Protein AF-A0A330GM92-F1 (afdb_monomer)

Foldseek 3Di:
DDDPPPPDFDAFDDLVVPPLVVVLVVLVVLCVDPVNDDRPLVSLLVSLVVSCVVGGDALQSLLSNLLSLCVVPNLVSVLVSLVVVLVCLQPPVCPHPPNDPLVSLVSLQVSLVSLLVSLVVDDDALVCLVSLVSNLVSLVSVLVSCVVVVNNVSNCSVVSSVSSVVVNVCNVVVVVDDDDDDDDDDDDDDDDDDDDDDDDDDDDDDDDDDDDDDDDDPDDPVVVVVVVVVVVVVVVVVVVVVVVVVPDPDVVVVVLVVLVDPDDDDDDPVRVVVVVVPDDDDPCPVVVVVVVVVVVVPQDLLNVVVSVVVNLVVCCVVPVPVSVVVNVVSVVVLVVLADDPVLVCLLVQLVVLVVVVVVVVVVCVVDPPDDDDPVNVVVSNVVSVVSCVSHPDLVVLVVVQVPPDPPDDGDPVSVVVSVSVVSNHSSNVVVVVVVVVVD

Radius of gyration: 39.26 Å; Cα contacts (8 Å, |Δi|>4): 309; chains: 1; bounding box: 112×51×119 Å

Nearest PDB structures (foldseek):
  6hs5-assembly1_A  TM=8.092E-01  e=3.498E-05  Burkholderia cenocepacia H111
  8e12-assembly1_A  TM=2.393E-01  e=4.659E-01  synthetic construct
  5khu-assembly1_J  TM=3.889E-01  e=2.490E+00  Homo sapiens
  8c6j-assembly1_S  TM=2.310E-01  e=9.167E+00  Homo sapiens

pLDDT: mean 83.51, std 19.53, range [26.62, 98.31]

Mean predicted aligned error: 19.71 Å

Solvent-accessible surface area (backbone atoms only — not comparable to full-atom values): 25709 Å² total; per-residue (Å²): 138,82,83,75,76,78,78,80,84,48,81,8,59,86,53,81,86,39,68,55,47,54,53,40,49,58,52,56,47,27,82,76,37,93,83,55,55,85,64,59,43,70,59,45,35,53,32,33,53,52,43,36,70,76,54,20,52,23,54,63,54,47,42,53,32,21,52,25,30,28,72,76,53,39,58,64,22,36,41,56,31,44,53,54,50,40,53,42,59,72,74,34,57,92,72,41,24,61,80,56,66,68,61,46,29,53,48,41,27,53,42,27,55,53,50,46,56,51,62,75,72,55,90,82,53,78,86,46,44,66,47,33,53,52,39,30,52,48,41,48,54,43,43,52,51,30,45,79,68,76,41,35,80,62,24,42,43,66,61,35,30,51,52,38,46,52,52,38,56,50,52,65,58,58,75,72,65,75,85,82,91,80,85,81,90,82,88,79,92,76,77,91,77,76,96,72,92,75,90,81,83,85,83,85,86,82,90,81,89,82,85,90,81,92,75,88,80,82,75,68,70,61,57,61,52,52,50,53,50,50,51,52,50,50,52,51,51,50,50,50,48,50,48,52,62,75,62,56,76,52,68,65,58,51,50,52,50,56,75,71,47,77,79,85,75,79,77,49,76,68,54,48,55,54,57,68,72,59,69,83,77,67,84,60,52,61,60,52,49,52,52,50,51,60,52,57,74,66,55,56,92,41,41,71,60,55,50,52,49,51,52,41,53,50,40,34,73,77,32,62,79,76,24,47,64,57,43,50,50,52,51,52,54,51,62,70,47,24,53,57,76,75,56,70,40,19,50,58,53,15,50,52,47,51,51,52,50,50,54,54,54,57,53,36,75,75,36,90,89,56,82,83,53,73,67,58,53,50,53,52,52,48,53,21,53,53,27,33,67,72,30,70,53,70,68,60,54,50,54,58,61,68,67,56,63,92,88,61,83,75,61,64,68,61,50,52,52,46,55,50,53,51,49,11,48,42,42,34,50,46,50,54,56,50,58,64,72,75,111

Secondary structure (DSSP, 8-state):
--------PPBP---TTSHHHHHHHHHHHGGG-TT-PPP-HHHHHHHHHHHHHHT-B-HHHHHHHHHHHHHHHHHHHHHHHHHHHHHHHHH-TTTPSS-SHHHHHHHHHHHHHHHHHHHTTS---GGGHHHHHHHHHHHHHHHHHHHHTT-HHHH-HHHHHHHHHHHHHHHHHHTTS-PPP--------------------------------PPP----THHHHHHHHHHHHHHHHHHHHHHHHHTSPPHHHHHHHHHHSPPPPPPPHHHHHHHHHS-PPPTHHHHHHHHHHHHHTTS-TTHHHHHHHHHHHHHHHH-HHHHHHHHHHHHHHHHHTSPPGGGGSHHHHHHHHHHHHHHHHHHHHHSTT----HHHHHHHHHHHHHHHHHS--HHHHHHHHTTSPTTSPP-HHHHHHHHHHHHHHHHHHHHHHHHHHT-

Structure (mmCIF, N/CA/C/O backbone):
data_AF-A0A330GM92-F1
#
_entry.id   AF-A0A330GM92-F1
#
loop_
_atom_site.group_PDB
_atom_site.id
_atom_site.type_symbol
_atom_site.label_atom_id
_atom_site.label_alt_id
_atom_site.label_comp_id
_atom_site.label_asym_id
_atom_site.label_entity_id
_atom_site.label_seq_id
_atom_site.pdbx_PDB_ins_code
_atom_site.Cartn_x
_atom_site.Cartn_y
_atom_site.Cartn_z
_atom_site.occupancy
_atom_site.B_iso_or_equiv
_atom_site.auth_seq_id
_atom_site.auth_comp_id
_atom_site.auth_asym_id
_atom_site.auth_atom_id
_atom_site.pdbx_PDB_model_num
ATOM 1 N N . MET A 1 1 ? 4.350 -10.302 -60.132 1.00 31.56 1 MET A N 1
ATOM 2 C CA . MET A 1 1 ? 3.346 -10.656 -59.102 1.00 31.56 1 MET A CA 1
ATOM 3 C C . MET A 1 1 ? 3.974 -11.649 -58.132 1.00 31.56 1 MET A C 1
ATOM 5 O O . MET A 1 1 ? 3.854 -12.849 -58.330 1.00 31.56 1 MET A O 1
ATOM 9 N N . ASN A 1 2 ? 4.702 -11.160 -57.124 1.00 27.59 2 ASN A N 1
ATOM 10 C CA . ASN A 1 2 ? 5.195 -12.014 -56.043 1.00 27.59 2 ASN A CA 1
ATOM 11 C C . ASN A 1 2 ? 4.133 -12.033 -54.946 1.00 27.59 2 ASN A C 1
ATOM 13 O O . ASN A 1 2 ? 3.844 -11.004 -54.339 1.00 27.59 2 ASN A O 1
ATOM 17 N N . ASN A 1 3 ? 3.521 -13.198 -54.747 1.00 30.89 3 ASN A N 1
ATOM 18 C CA . ASN A 1 3 ? 2.545 -13.443 -53.695 1.00 30.89 3 ASN A CA 1
ATOM 19 C C . ASN A 1 3 ? 3.218 -13.273 -52.327 1.00 30.89 3 ASN A C 1
ATOM 21 O O . ASN A 1 3 ? 3.906 -14.172 -51.849 1.00 30.89 3 ASN A O 1
ATOM 25 N N . ILE A 1 4 ? 3.016 -12.114 -51.698 1.00 34.72 4 ILE A N 1
ATOM 26 C CA . ILE A 1 4 ? 3.263 -11.927 -50.269 1.00 34.72 4 ILE A CA 1
ATOM 27 C C . ILE A 1 4 ? 2.176 -12.731 -49.566 1.00 34.72 4 ILE A C 1
ATOM 29 O O . ILE A 1 4 ? 1.029 -12.297 -49.491 1.00 34.72 4 ILE A O 1
ATOM 33 N N . THR A 1 5 ? 2.501 -13.935 -49.103 1.00 34.78 5 THR A N 1
ATOM 34 C CA . THR A 1 5 ? 1.579 -14.721 -48.285 1.00 34.78 5 THR A CA 1
ATOM 35 C C . THR A 1 5 ? 1.279 -13.900 -47.027 1.00 34.78 5 THR A C 1
ATOM 37 O O . THR A 1 5 ? 2.208 -13.642 -46.256 1.00 34.78 5 THR A O 1
ATOM 40 N N . PRO A 1 6 ? 0.034 -13.443 -46.793 1.00 43.19 6 PRO A N 1
ATOM 41 C CA . PRO A 1 6 ? -0.277 -12.662 -45.605 1.00 43.19 6 PRO A CA 1
ATOM 42 C C . PRO A 1 6 ? -0.039 -13.548 -44.381 1.00 43.19 6 PRO A C 1
ATOM 44 O O . PRO A 1 6 ? -0.767 -14.516 -44.142 1.00 43.19 6 PRO A O 1
ATOM 47 N N . ARG A 1 7 ? 1.021 -13.255 -43.619 1.00 54.94 7 ARG A N 1
ATOM 48 C CA . ARG A 1 7 ? 1.300 -13.924 -42.346 1.00 54.94 7 ARG A CA 1
ATOM 49 C C . ARG A 1 7 ? 0.143 -13.591 -41.406 1.00 54.94 7 ARG A C 1
ATOM 51 O O . ARG A 1 7 ? 0.012 -12.457 -40.956 1.00 54.94 7 ARG A O 1
ATOM 58 N N . LYS A 1 8 ? -0.737 -14.565 -41.160 1.00 60.03 8 LYS A N 1
ATOM 59 C CA . LYS A 1 8 ? -1.889 -14.397 -40.269 1.00 60.03 8 LYS A CA 1
ATOM 60 C C . LYS A 1 8 ? -1.389 -14.108 -38.855 1.00 60.03 8 LYS A C 1
ATOM 62 O O . LYS A 1 8 ? -0.741 -14.950 -38.238 1.00 60.03 8 LYS A O 1
ATOM 67 N N . ILE A 1 9 ? -1.697 -12.915 -38.358 1.00 66.50 9 ILE A N 1
ATOM 68 C CA . ILE A 1 9 ? -1.401 -12.504 -36.988 1.00 66.50 9 ILE A CA 1
ATOM 69 C C . ILE A 1 9 ? -2.445 -13.150 -36.071 1.00 66.50 9 ILE A C 1
ATOM 71 O O . ILE A 1 9 ? -3.637 -12.884 -36.209 1.00 66.50 9 ILE A O 1
ATOM 75 N N . LYS A 1 10 ? -2.004 -14.014 -35.151 1.00 84.00 10 LYS A N 1
ATOM 76 C CA . LYS A 1 10 ? -2.841 -14.568 -34.073 1.00 84.00 10 LYS A CA 1
ATOM 77 C C . LYS A 1 10 ? -2.620 -13.756 -32.795 1.00 84.00 10 LYS A C 1
ATOM 79 O O . LYS A 1 10 ? -1.476 -13.411 -32.495 1.00 84.00 10 LYS A O 1
ATOM 84 N N . THR A 1 11 ? -3.675 -13.470 -32.037 1.00 88.31 11 THR A N 1
ATOM 85 C CA . THR A 1 11 ? -3.546 -12.875 -30.695 1.00 88.31 11 THR A CA 1
ATOM 86 C C . THR A 1 11 ? -2.864 -13.874 -29.764 1.00 88.31 11 THR A C 1
ATOM 88 O O . THR A 1 11 ? -3.244 -15.044 -29.729 1.00 88.31 11 THR A O 1
ATOM 91 N N . GLY A 1 12 ? -1.822 -13.426 -29.067 1.00 87.81 12 GLY A N 1
ATOM 92 C CA . GLY A 1 12 ? -0.999 -14.257 -28.191 1.00 87.81 12 GLY A CA 1
ATOM 93 C C . GLY A 1 12 ? -1.458 -14.271 -26.737 1.00 87.81 12 GLY A C 1
ATOM 94 O O . GLY A 1 12 ? -2.156 -13.364 -26.281 1.00 87.81 12 GLY A O 1
ATOM 95 N N . GLY A 1 13 ? -1.044 -15.317 -26.018 1.00 88.56 13 GLY A N 1
ATOM 96 C CA . GLY A 1 13 ? -1.266 -15.484 -24.582 1.00 88.56 13 GLY A CA 1
ATOM 97 C C . GLY A 1 13 ? -0.102 -14.956 -23.741 1.00 88.56 13 GLY A C 1
ATOM 98 O O . GLY A 1 13 ? 0.592 -14.024 -24.136 1.00 88.56 13 GLY A O 1
ATOM 99 N N . ASP A 1 14 ? 0.124 -15.562 -22.579 1.00 93.75 14 ASP A N 1
ATOM 100 C CA . ASP A 1 14 ? 1.209 -15.188 -21.668 1.00 93.75 14 ASP A CA 1
ATOM 101 C C . ASP A 1 14 ? 2.585 -15.661 -22.186 1.00 93.75 14 ASP A C 1
ATOM 103 O O . ASP A 1 14 ? 2.826 -16.868 -22.241 1.00 93.75 14 ASP A O 1
ATOM 107 N N . PRO A 1 15 ? 3.520 -14.753 -22.529 1.00 92.12 15 PRO A N 1
ATOM 108 C CA . PRO A 1 15 ? 4.817 -15.126 -23.088 1.00 92.12 15 PRO A CA 1
ATOM 109 C C . PRO A 1 15 ? 5.856 -15.503 -22.017 1.00 92.12 15 PRO A C 1
ATOM 111 O O . PRO A 1 15 ? 6.962 -15.914 -22.363 1.00 92.12 15 PRO A O 1
ATOM 114 N N . ARG A 1 16 ? 5.557 -15.339 -20.717 1.00 93.56 16 ARG A N 1
ATOM 115 C CA . ARG A 1 16 ? 6.567 -15.359 -19.638 1.00 93.56 16 ARG A CA 1
ATOM 116 C C . ARG A 1 16 ? 7.268 -16.700 -19.441 1.00 93.56 16 ARG A C 1
ATOM 118 O O . ARG A 1 16 ? 8.349 -16.726 -18.857 1.00 93.56 16 ARG A O 1
ATOM 125 N N . THR A 1 17 ? 6.677 -17.793 -19.910 1.00 92.44 17 THR A N 1
ATOM 126 C CA . THR A 1 17 ? 7.269 -19.136 -19.841 1.00 92.44 17 THR A CA 1
ATOM 127 C C . THR A 1 17 ? 8.242 -19.417 -20.986 1.00 92.44 17 THR A C 1
ATOM 129 O O . THR A 1 17 ? 8.938 -20.429 -20.950 1.00 92.44 17 THR A O 1
ATOM 132 N N . LEU A 1 18 ? 8.301 -18.554 -22.008 1.00 92.50 18 LEU A N 1
ATOM 133 C CA . LEU A 1 18 ? 9.133 -18.769 -23.186 1.00 92.50 18 LEU A CA 1
ATOM 134 C C . LEU A 1 18 ? 10.565 -18.256 -22.963 1.00 92.50 18 LEU A C 1
ATOM 136 O O . LEU A 1 18 ? 10.757 -17.135 -22.482 1.00 92.50 18 LEU A O 1
ATOM 140 N N . PRO A 1 19 ? 11.594 -19.020 -23.374 1.00 92.62 19 PRO A N 1
ATOM 141 C CA . PRO A 1 19 ? 12.991 -18.617 -23.203 1.00 92.62 19 PRO A CA 1
ATOM 142 C C . PRO A 1 19 ? 13.325 -17.345 -23.994 1.00 92.62 19 PRO A C 1
ATOM 144 O O . PRO A 1 19 ? 14.078 -16.497 -23.514 1.00 92.62 19 PRO A O 1
ATOM 147 N N . ASP A 1 20 ? 12.709 -17.161 -25.166 1.00 90.19 20 ASP A N 1
ATOM 148 C CA . ASP A 1 20 ? 12.873 -15.946 -25.968 1.00 90.19 20 ASP A CA 1
ATOM 149 C C . ASP A 1 20 ? 12.347 -14.694 -25.249 1.00 90.19 20 ASP A C 1
ATOM 151 O O . ASP A 1 20 ? 12.894 -13.610 -25.445 1.00 90.19 20 ASP A O 1
ATOM 155 N N . TYR A 1 21 ? 11.351 -14.828 -24.364 1.00 94.56 21 TYR A N 1
ATOM 156 C CA . TYR A 1 21 ? 10.848 -13.715 -23.558 1.00 94.56 21 TYR A CA 1
ATOM 157 C C . TYR A 1 21 ? 11.836 -13.329 -22.454 1.00 94.56 21 TYR A C 1
ATOM 159 O O . TYR A 1 21 ? 12.075 -12.144 -22.212 1.00 94.56 21 TYR A O 1
ATOM 167 N N . ALA A 1 22 ? 12.468 -14.316 -21.811 1.00 93.75 22 ALA A N 1
ATOM 168 C CA . ALA A 1 22 ? 13.531 -14.060 -20.843 1.00 93.75 22 ALA A CA 1
ATOM 169 C C . ALA A 1 22 ? 14.737 -13.370 -21.503 1.00 93.75 22 ALA A C 1
ATOM 171 O O . ALA A 1 22 ? 15.235 -12.381 -20.965 1.00 93.75 22 ALA A O 1
ATOM 172 N N . ALA A 1 23 ? 15.144 -13.836 -22.688 1.00 95.12 23 ALA A N 1
ATOM 173 C CA . ALA A 1 23 ? 16.225 -13.240 -23.469 1.00 95.12 23 ALA A CA 1
ATOM 174 C C . ALA A 1 23 ? 15.898 -11.815 -23.948 1.00 95.12 23 ALA A C 1
ATOM 176 O O . ALA A 1 23 ? 16.755 -10.935 -23.900 1.00 95.12 23 ALA A O 1
ATOM 177 N N . LEU A 1 24 ? 14.653 -11.569 -24.374 1.00 95.44 24 LEU A N 1
ATOM 178 C CA . LEU A 1 24 ? 14.165 -10.232 -24.719 1.00 95.44 24 LEU A CA 1
ATOM 179 C C . LEU A 1 24 ? 14.249 -9.284 -23.513 1.00 95.44 24 LEU A C 1
ATOM 181 O O . LEU A 1 24 ? 14.760 -8.173 -23.629 1.00 95.44 24 LEU A O 1
ATOM 185 N N . ARG A 1 25 ? 13.779 -9.723 -22.339 1.00 95.56 25 ARG A N 1
ATOM 186 C CA . ARG A 1 25 ? 13.815 -8.916 -21.112 1.00 95.56 25 ARG A CA 1
ATOM 187 C C . ARG A 1 25 ? 15.243 -8.595 -20.673 1.00 95.56 25 ARG A C 1
ATOM 189 O O . ARG A 1 25 ? 15.486 -7.477 -20.227 1.00 95.56 25 ARG A O 1
ATOM 196 N N . ASP A 1 26 ? 16.158 -9.554 -20.780 1.00 94.19 26 ASP A N 1
ATOM 197 C CA . ASP A 1 26 ? 17.567 -9.353 -20.434 1.00 94.19 26 ASP A CA 1
ATOM 198 C C . ASP A 1 26 ? 18.197 -8.249 -21.296 1.00 94.19 26 ASP A C 1
ATOM 200 O O . ASP A 1 26 ? 18.748 -7.285 -20.763 1.00 94.19 26 ASP A O 1
ATOM 204 N N . GLU A 1 27 ? 17.979 -8.300 -22.613 1.00 95.88 27 GLU A N 1
ATOM 205 C CA . GLU A 1 27 ? 18.449 -7.267 -23.539 1.00 95.88 27 GLU A CA 1
ATOM 206 C C . GLU A 1 27 ? 17.848 -5.888 -23.228 1.00 95.88 27 GLU A C 1
ATOM 208 O O . GLU A 1 27 ? 18.556 -4.884 -23.196 1.00 95.88 27 GLU A O 1
ATOM 213 N N . LEU A 1 28 ? 16.545 -5.823 -22.944 1.00 93.75 28 LEU A N 1
ATOM 214 C CA . LEU A 1 28 ? 15.855 -4.566 -22.646 1.00 93.75 28 LEU A CA 1
ATOM 215 C C . LEU A 1 28 ? 16.217 -3.986 -21.271 1.00 93.75 28 LEU A C 1
ATOM 217 O O . LEU A 1 28 ? 16.126 -2.771 -21.079 1.00 93.75 28 LEU A O 1
ATOM 221 N N . SER A 1 29 ? 16.671 -4.814 -20.323 1.00 91.88 29 SER A N 1
ATOM 222 C CA . SER A 1 29 ? 17.100 -4.363 -18.990 1.00 91.88 29 SER A CA 1
ATOM 223 C C . SER A 1 29 ? 18.276 -3.377 -19.045 1.00 91.88 29 SER A C 1
ATOM 225 O O . SER A 1 29 ? 18.435 -2.535 -18.152 1.00 91.88 29 SER A O 1
ATOM 227 N N . LYS A 1 30 ? 19.038 -3.406 -20.147 1.00 92.19 30 LYS A N 1
ATOM 228 C CA . LYS A 1 30 ? 20.116 -2.465 -20.470 1.00 92.19 30 LYS A CA 1
ATOM 229 C C . LYS A 1 30 ? 19.645 -1.008 -20.518 1.00 92.19 30 LYS A C 1
ATOM 231 O O . LYS A 1 30 ? 20.381 -0.130 -20.078 1.00 92.19 30 LYS A O 1
ATOM 236 N N . LEU A 1 31 ? 18.394 -0.747 -20.923 1.00 86.62 31 LEU A N 1
ATOM 237 C CA . LEU A 1 31 ? 17.800 0.604 -20.945 1.00 86.62 31 LEU A CA 1
ATOM 238 C C . LEU A 1 31 ? 17.723 1.254 -19.558 1.00 86.62 31 LEU A C 1
ATOM 240 O O . LEU A 1 31 ? 17.717 2.476 -19.444 1.00 86.62 31 LEU A O 1
ATOM 244 N N . THR A 1 32 ? 17.624 0.440 -18.509 1.00 83.06 32 THR A N 1
ATOM 245 C CA . THR A 1 32 ? 17.528 0.882 -17.109 1.00 83.06 32 THR A CA 1
ATOM 246 C C . THR A 1 32 ? 18.823 0.660 -16.333 1.00 83.06 32 THR A C 1
ATOM 248 O O . THR A 1 32 ? 18.890 0.940 -15.137 1.00 83.06 32 THR A O 1
ATOM 251 N N . HIS A 1 33 ? 19.859 0.144 -16.993 1.00 79.88 33 HIS A N 1
ATOM 252 C CA . HIS A 1 33 ? 21.118 -0.179 -16.349 1.00 79.88 33 HIS A CA 1
ATOM 253 C C . HIS A 1 33 ? 21.927 1.105 -16.081 1.00 79.88 33 HIS A C 1
ATOM 255 O O . HIS A 1 33 ? 22.101 1.911 -16.997 1.00 79.88 33 HIS A O 1
ATOM 261 N N . PRO A 1 34 ? 22.489 1.300 -14.870 1.00 76.88 34 PRO A N 1
ATOM 262 C CA . PRO A 1 34 ? 23.279 2.491 -14.534 1.00 76.88 34 PRO A CA 1
ATOM 263 C C . PRO A 1 34 ? 24.446 2.763 -15.491 1.00 76.88 34 PRO A C 1
ATOM 265 O O . PRO A 1 34 ? 24.698 3.911 -15.838 1.00 76.88 34 PRO A O 1
ATOM 268 N N . ALA A 1 35 ? 25.104 1.702 -15.972 1.00 73.38 35 ALA A N 1
ATOM 269 C CA . ALA A 1 35 ? 26.196 1.792 -16.947 1.00 73.38 35 ALA A CA 1
ATOM 270 C C . ALA A 1 35 ? 25.748 2.024 -18.408 1.00 73.38 35 ALA A C 1
ATOM 272 O O . ALA A 1 35 ? 26.603 2.115 -19.279 1.00 73.38 35 ALA A O 1
ATOM 273 N N . ARG A 1 36 ? 24.433 2.084 -18.679 1.00 76.00 36 ARG A N 1
ATOM 274 C CA . ARG A 1 36 ? 23.818 2.324 -20.001 1.00 76.00 36 ARG A CA 1
ATOM 275 C C . ARG A 1 36 ? 24.494 1.585 -21.174 1.00 76.00 36 ARG A C 1
ATOM 277 O O . ARG A 1 36 ? 24.889 2.234 -22.139 1.00 76.00 36 ARG A O 1
ATOM 284 N N . PRO A 1 37 ? 24.649 0.250 -21.106 1.00 87.00 37 PRO A N 1
ATOM 285 C CA . PRO A 1 37 ? 25.148 -0.501 -22.245 1.00 87.00 37 PRO A CA 1
ATOM 286 C C . PRO A 1 37 ? 24.172 -0.372 -23.418 1.00 87.00 37 PRO A C 1
ATOM 288 O O . PRO A 1 37 ? 22.952 -0.343 -23.220 1.00 87.00 37 PRO A O 1
ATOM 291 N N . ASP A 1 38 ? 24.716 -0.313 -24.631 1.00 89.06 38 ASP A N 1
ATOM 292 C CA . ASP A 1 38 ? 23.903 -0.189 -25.834 1.00 89.06 38 ASP A CA 1
ATOM 293 C C . ASP A 1 38 ? 22.993 -1.408 -26.005 1.00 89.06 38 ASP A C 1
ATOM 295 O O . ASP A 1 38 ? 23.397 -2.567 -25.854 1.00 89.06 38 ASP A O 1
ATOM 299 N N . VAL A 1 39 ? 21.736 -1.124 -26.328 1.00 94.88 39 VAL A N 1
ATOM 300 C CA . VAL A 1 39 ? 20.743 -2.142 -26.659 1.00 94.88 39 VAL A CA 1
ATOM 301 C C . VAL A 1 39 ? 20.959 -2.586 -28.098 1.00 94.88 39 VAL A C 1
ATOM 303 O O . VAL A 1 39 ? 20.951 -1.774 -29.024 1.00 94.88 39 VAL A O 1
ATOM 306 N N . ASN A 1 40 ? 21.077 -3.892 -28.304 1.00 97.50 40 ASN A N 1
ATOM 307 C CA . ASN A 1 40 ? 21.074 -4.493 -29.623 1.00 97.50 40 ASN A CA 1
ATOM 308 C C . ASN A 1 40 ? 19.634 -4.571 -30.152 1.00 97.50 40 ASN A C 1
ATOM 310 O O . ASN A 1 40 ? 18.920 -5.555 -29.959 1.00 97.50 40 ASN A O 1
ATOM 314 N N . TRP A 1 41 ? 19.206 -3.521 -30.849 1.00 96.38 41 TRP A N 1
ATOM 315 C CA . TRP A 1 41 ? 17.846 -3.421 -31.381 1.00 96.38 41 TRP A CA 1
ATOM 316 C C . TRP A 1 41 ? 17.511 -4.478 -32.441 1.00 96.38 41 TRP A C 1
ATOM 318 O O . TRP A 1 41 ? 16.371 -4.934 -32.484 1.00 96.38 41 TRP A O 1
ATOM 328 N N . GLN A 1 42 ? 18.486 -4.929 -33.242 1.00 97.62 42 GLN A N 1
ATOM 329 C CA . GLN A 1 42 ? 18.287 -6.037 -34.193 1.00 97.62 42 GLN A CA 1
ATOM 330 C C . GLN A 1 42 ? 17.991 -7.351 -33.460 1.00 97.62 42 GLN A C 1
ATOM 332 O O . GLN A 1 42 ? 17.151 -8.148 -33.879 1.00 97.62 42 GLN A O 1
ATOM 337 N N . TYR A 1 43 ? 18.659 -7.573 -32.327 1.00 97.00 43 TYR A N 1
ATOM 338 C CA . TYR A 1 43 ? 18.398 -8.723 -31.472 1.00 97.00 43 TYR A CA 1
ATOM 339 C C . TYR A 1 43 ? 17.016 -8.645 -30.813 1.00 97.00 43 TYR A C 1
ATOM 341 O O . TYR A 1 43 ? 16.285 -9.636 -30.827 1.00 97.00 43 TYR A O 1
ATOM 349 N N . VAL A 1 44 ? 16.624 -7.467 -30.308 1.00 97.62 44 VAL A N 1
ATOM 350 C CA . VAL A 1 44 ? 15.274 -7.216 -29.769 1.00 97.62 44 VAL A CA 1
ATOM 351 C C . VAL A 1 44 ? 14.205 -7.531 -30.818 1.00 97.62 44 VAL A C 1
ATOM 353 O O . VAL A 1 44 ? 13.288 -8.300 -30.538 1.00 97.62 44 VAL A O 1
ATOM 356 N N . GLU A 1 45 ? 14.344 -7.007 -32.039 1.00 97.31 45 GLU A N 1
ATOM 357 C CA . GLU A 1 45 ? 13.418 -7.280 -33.142 1.00 97.31 45 GLU A CA 1
ATOM 358 C C . GLU A 1 45 ? 13.302 -8.783 -33.426 1.00 97.31 45 GLU A C 1
ATOM 360 O O . GLU A 1 45 ? 12.194 -9.327 -33.458 1.00 97.31 45 GLU A O 1
ATOM 365 N N . LYS A 1 46 ? 14.440 -9.473 -33.578 1.00 97.06 46 LYS A N 1
ATOM 366 C CA . LYS A 1 46 ? 14.477 -10.915 -33.845 1.00 97.06 46 LYS A CA 1
ATOM 367 C C . LYS A 1 46 ? 13.752 -11.716 -32.760 1.00 97.06 46 LYS A C 1
ATOM 369 O O . LYS A 1 46 ? 13.019 -12.651 -33.079 1.00 97.06 46 LYS A O 1
ATOM 374 N N . ARG A 1 47 ? 13.931 -11.356 -31.484 1.00 97.25 47 ARG A N 1
ATOM 375 C CA . ARG A 1 47 ? 13.251 -12.020 -30.360 1.00 97.25 47 ARG A CA 1
ATOM 376 C C . ARG A 1 47 ? 11.755 -11.740 -30.345 1.00 97.25 47 ARG A C 1
ATOM 378 O O . ARG A 1 47 ? 10.986 -12.678 -30.154 1.00 97.25 47 ARG A O 1
ATOM 385 N N . CYS A 1 48 ? 11.332 -10.507 -30.615 1.00 96.94 48 CYS A N 1
ATOM 386 C CA . CYS A 1 48 ? 9.912 -10.182 -30.728 1.00 96.94 48 CYS A CA 1
ATOM 387 C C . CYS A 1 48 ? 9.226 -10.976 -31.849 1.00 96.94 48 CYS A C 1
ATOM 389 O O . CYS A 1 48 ? 8.154 -11.536 -31.634 1.00 96.94 48 CYS A O 1
ATOM 391 N N . LEU A 1 49 ? 9.860 -11.086 -33.021 1.00 94.94 49 LEU A N 1
ATOM 392 C CA . LEU A 1 49 ? 9.327 -11.874 -34.136 1.00 94.94 49 LEU A CA 1
ATOM 393 C C . LEU A 1 49 ? 9.249 -13.372 -33.799 1.00 94.94 49 LEU A C 1
ATOM 395 O O . LEU A 1 49 ? 8.232 -14.001 -34.078 1.00 94.94 49 LEU A O 1
ATOM 399 N N . SER A 1 50 ? 10.270 -13.924 -33.133 1.00 95.00 50 SER A N 1
ATOM 400 C CA . SER A 1 50 ? 10.250 -15.312 -32.644 1.00 95.00 50 SER A CA 1
ATOM 401 C C . SER A 1 50 ? 9.087 -15.562 -31.670 1.00 95.00 50 SER A C 1
ATOM 403 O O . SER A 1 50 ? 8.369 -16.558 -31.772 1.00 95.00 50 SER A O 1
ATOM 405 N N . LEU A 1 51 ? 8.833 -14.615 -30.760 1.00 93.81 51 LEU A N 1
ATOM 406 C CA . LEU A 1 51 ? 7.710 -14.679 -29.822 1.00 93.81 51 LEU A CA 1
ATOM 407 C C . LEU A 1 51 ? 6.352 -14.579 -30.523 1.00 93.81 51 LEU A C 1
ATOM 409 O O . LEU A 1 51 ? 5.427 -15.297 -30.146 1.00 93.81 51 LEU A O 1
ATOM 413 N N . PHE A 1 52 ? 6.223 -13.754 -31.564 1.00 93.75 52 PHE A N 1
ATOM 414 C CA . PHE A 1 52 ? 4.996 -13.690 -32.361 1.00 93.75 52 PHE A CA 1
ATOM 415 C C . PHE A 1 52 ? 4.680 -15.022 -33.046 1.00 93.75 52 PHE A C 1
ATOM 417 O O . PHE A 1 52 ? 3.514 -15.411 -33.120 1.00 93.75 52 PHE A O 1
ATOM 424 N N . GLU A 1 53 ? 5.701 -15.742 -33.513 1.00 91.31 53 GLU A N 1
ATOM 425 C CA . GLU A 1 53 ? 5.534 -17.056 -34.139 1.00 91.31 53 GLU A CA 1
ATOM 426 C C . GLU A 1 53 ? 5.102 -18.119 -33.115 1.00 91.31 53 GLU A C 1
ATOM 428 O O . GLU A 1 53 ? 4.131 -18.850 -33.340 1.00 91.31 53 GLU A O 1
ATOM 433 N N . GLN A 1 54 ? 5.770 -18.166 -31.960 1.00 90.56 54 GLN A N 1
ATOM 434 C CA . GLN A 1 54 ? 5.524 -19.172 -30.923 1.00 90.56 54 GLN A CA 1
ATOM 435 C C . GLN A 1 54 ? 4.221 -18.897 -30.154 1.00 90.56 54 GLN A C 1
ATOM 437 O O . GLN A 1 54 ? 3.296 -19.715 -30.160 1.00 90.56 54 GLN A O 1
ATOM 442 N N . ASN A 1 55 ? 4.108 -17.716 -29.545 1.00 91.25 55 ASN A N 1
ATOM 443 C CA . ASN A 1 55 ? 3.012 -17.344 -28.649 1.00 91.25 55 ASN A CA 1
ATOM 444 C C . ASN A 1 55 ? 1.824 -16.710 -29.382 1.00 91.25 55 ASN A C 1
ATOM 446 O O . ASN A 1 55 ? 0.674 -16.915 -29.007 1.00 91.25 55 ASN A O 1
ATOM 450 N N . GLY A 1 56 ? 2.091 -15.957 -30.448 1.00 89.69 56 GLY A N 1
ATOM 451 C CA . GLY A 1 56 ? 1.160 -14.964 -30.981 1.00 89.69 56 GLY A CA 1
ATOM 452 C C . GLY A 1 56 ? 1.482 -13.562 -30.471 1.00 89.69 56 GLY A C 1
ATOM 453 O O . GLY A 1 56 ? 2.356 -13.370 -29.625 1.00 89.69 56 GLY A O 1
ATOM 454 N N . VAL A 1 57 ? 0.781 -12.566 -31.003 1.00 93.62 57 VAL A N 1
ATOM 455 C CA . VAL A 1 57 ? 1.049 -11.159 -30.702 1.00 93.62 57 VAL A CA 1
ATOM 456 C C . VAL A 1 57 ? 0.280 -10.733 -29.459 1.00 93.62 57 VAL A C 1
ATOM 458 O O . VAL A 1 57 ? -0.951 -10.734 -29.438 1.00 93.62 57 VAL A O 1
ATOM 461 N N . GLU A 1 58 ? 1.025 -10.357 -28.428 1.00 95.38 58 GLU A N 1
ATOM 462 C CA . GLU A 1 58 ? 0.519 -9.753 -27.197 1.00 95.38 58 GLU A CA 1
ATOM 463 C C . GLU A 1 58 ? 1.122 -8.353 -26.999 1.00 95.38 58 GLU A C 1
ATOM 465 O O . GLU A 1 58 ? 2.103 -7.986 -27.657 1.00 95.38 58 GLU A O 1
ATOM 470 N N . LEU A 1 59 ? 0.501 -7.543 -26.139 1.00 97.19 59 LEU A N 1
ATOM 471 C CA . LEU A 1 59 ? 0.728 -6.099 -26.085 1.00 97.19 59 LEU A CA 1
ATOM 472 C C . LEU A 1 59 ? 2.156 -5.702 -25.679 1.00 97.19 59 LEU A C 1
ATOM 474 O O . LEU A 1 59 ? 2.689 -4.721 -26.194 1.00 97.19 59 LEU A O 1
ATOM 478 N N . HIS A 1 60 ? 2.786 -6.434 -24.764 1.00 96.25 60 HIS A N 1
ATOM 479 C CA . HIS A 1 60 ? 4.115 -6.120 -24.251 1.00 96.25 60 HIS A CA 1
ATOM 480 C C . HIS A 1 60 ? 5.200 -6.351 -25.311 1.00 96.25 60 HIS A C 1
ATOM 482 O O . HIS A 1 60 ? 5.963 -5.438 -25.624 1.00 96.25 60 HIS A O 1
ATOM 488 N N . THR A 1 61 ? 5.249 -7.537 -25.919 1.00 97.19 61 THR A N 1
ATOM 489 C CA . THR A 1 61 ? 6.184 -7.855 -27.011 1.00 97.19 61 THR A CA 1
ATOM 490 C C . THR A 1 61 ? 5.921 -6.959 -28.216 1.00 97.19 61 THR A C 1
ATOM 492 O O . THR A 1 61 ? 6.871 -6.491 -28.840 1.00 97.19 61 THR A O 1
ATOM 495 N N . LEU A 1 62 ? 4.657 -6.637 -28.515 1.00 97.88 62 LEU A N 1
ATOM 496 C CA . LEU A 1 62 ? 4.325 -5.697 -29.585 1.00 97.88 62 LEU A CA 1
ATOM 497 C C . LEU A 1 62 ? 4.804 -4.270 -29.313 1.00 97.88 62 LEU A C 1
ATOM 499 O O . LEU A 1 62 ? 5.299 -3.605 -30.224 1.00 97.88 62 LEU A O 1
ATOM 503 N N . SER A 1 63 ? 4.701 -3.803 -28.073 1.00 98.19 63 SER A N 1
ATOM 504 C CA . SER A 1 63 ? 5.246 -2.509 -27.666 1.00 98.19 63 SER A CA 1
ATOM 505 C C . SER A 1 63 ? 6.759 -2.446 -27.911 1.00 98.19 63 SER A C 1
ATOM 507 O O . SER A 1 63 ? 7.251 -1.543 -28.594 1.00 98.19 63 SER A O 1
ATOM 509 N N . TRP A 1 64 ? 7.502 -3.466 -27.474 1.00 98.00 64 TRP A N 1
ATOM 510 C CA . TRP A 1 64 ? 8.948 -3.530 -27.699 1.00 98.00 64 TRP A CA 1
ATOM 511 C C . TRP A 1 64 ? 9.333 -3.721 -29.164 1.00 98.00 64 TRP A C 1
ATOM 513 O O . TRP A 1 64 ? 10.299 -3.109 -29.616 1.00 98.00 64 TRP A O 1
ATOM 523 N N . TYR A 1 65 ? 8.563 -4.503 -29.920 1.00 98.19 65 TYR A N 1
ATOM 524 C CA . TYR A 1 65 ? 8.715 -4.623 -31.369 1.00 98.19 65 TYR A CA 1
ATOM 525 C C . TYR A 1 65 ? 8.548 -3.268 -32.061 1.00 98.19 65 TYR A C 1
ATOM 527 O O . TYR A 1 65 ? 9.406 -2.872 -32.843 1.00 98.19 65 TYR A O 1
ATOM 535 N N . THR A 1 66 ? 7.490 -2.526 -31.722 1.00 98.31 66 THR A N 1
ATOM 536 C CA . THR A 1 66 ? 7.214 -1.195 -32.283 1.00 98.31 66 THR A CA 1
ATOM 537 C C . THR A 1 66 ? 8.377 -0.244 -32.018 1.00 98.31 66 THR A C 1
ATOM 539 O O . THR A 1 66 ? 8.847 0.444 -32.926 1.00 98.31 66 THR A O 1
ATOM 542 N N . LEU A 1 67 ? 8.906 -0.241 -30.790 1.00 98.00 67 LEU A N 1
ATOM 543 C CA . LEU A 1 67 ? 10.070 0.572 -30.452 1.00 98.00 67 LEU A CA 1
ATOM 544 C C . LEU A 1 67 ? 11.321 0.129 -31.223 1.00 98.00 67 LEU A C 1
ATOM 546 O O . LEU A 1 67 ? 12.011 0.980 -31.775 1.00 98.00 67 LEU A O 1
ATOM 550 N N . ALA A 1 68 ? 11.603 -1.173 -31.304 1.00 97.88 68 ALA A N 1
ATOM 551 C CA . ALA A 1 68 ? 12.767 -1.695 -32.021 1.00 97.88 68 ALA A CA 1
ATOM 552 C C . ALA A 1 68 ? 12.714 -1.359 -33.519 1.00 97.88 68 ALA A C 1
ATOM 554 O O . ALA A 1 68 ? 13.691 -0.852 -34.069 1.00 97.88 68 ALA A O 1
ATOM 555 N N . ARG A 1 69 ? 11.553 -1.531 -34.164 1.00 98.00 69 ARG A N 1
ATOM 556 C CA . ARG A 1 69 ? 11.336 -1.125 -35.560 1.00 98.00 69 ARG A CA 1
ATOM 557 C C . ARG A 1 69 ? 11.517 0.375 -35.750 1.00 98.00 69 ARG A C 1
ATOM 559 O O . ARG A 1 69 ? 12.170 0.785 -36.702 1.00 98.00 69 ARG A O 1
ATOM 566 N N . THR A 1 70 ? 11.034 1.194 -34.817 1.00 97.50 70 THR A N 1
ATOM 567 C CA . THR A 1 70 ? 11.254 2.650 -34.858 1.00 97.50 70 THR A CA 1
ATOM 568 C C . THR A 1 70 ? 12.742 3.012 -34.725 1.00 97.50 70 THR A C 1
ATOM 570 O O . THR A 1 70 ? 13.214 3.973 -35.332 1.00 97.50 70 THR A O 1
ATOM 573 N N . GLN A 1 71 ? 13.517 2.253 -33.944 1.00 95.12 71 GLN A N 1
ATOM 574 C CA . GLN A 1 71 ? 14.961 2.472 -33.800 1.00 95.12 71 GLN A CA 1
ATOM 575 C C . GLN A 1 71 ? 15.717 2.125 -35.087 1.00 95.12 71 GLN A C 1
ATOM 577 O O . GLN A 1 71 ? 16.570 2.909 -35.503 1.00 95.12 71 GLN A O 1
ATOM 582 N N . LEU A 1 72 ? 15.374 0.994 -35.715 1.00 96.19 72 LEU A N 1
ATOM 583 C CA . LEU A 1 72 ? 16.074 0.432 -36.876 1.00 96.19 72 LEU A CA 1
ATOM 584 C C . LEU A 1 72 ? 15.647 1.043 -38.216 1.00 96.19 72 LEU A C 1
ATOM 586 O O . LEU A 1 72 ? 16.487 1.244 -39.085 1.00 96.19 72 LEU A O 1
ATOM 590 N N . ALA A 1 73 ? 14.354 1.319 -38.384 1.00 95.81 73 ALA A N 1
ATOM 591 C CA . ALA A 1 73 ? 13.750 1.715 -39.655 1.00 95.81 73 ALA A CA 1
ATOM 592 C C . ALA A 1 73 ? 13.047 3.081 -39.601 1.00 95.81 73 ALA A C 1
ATOM 594 O O . ALA A 1 73 ? 12.387 3.459 -40.563 1.00 95.81 73 ALA A O 1
ATOM 595 N N . GLY A 1 74 ? 13.152 3.827 -38.496 1.00 95.50 74 GLY A N 1
ATOM 596 C CA . GLY A 1 74 ? 12.564 5.163 -38.372 1.00 95.50 74 GLY A CA 1
ATOM 597 C C . GLY A 1 74 ? 11.034 5.165 -38.468 1.00 95.50 74 GLY A C 1
ATOM 598 O O . GLY A 1 74 ? 10.362 4.322 -37.870 1.00 95.50 74 GLY A O 1
ATOM 599 N N . LEU A 1 75 ? 10.472 6.130 -39.203 1.00 96.12 75 LEU A N 1
ATOM 600 C CA . LEU A 1 75 ? 9.020 6.308 -39.334 1.00 96.12 75 LEU A CA 1
ATOM 601 C C . LEU A 1 75 ? 8.295 5.137 -40.016 1.00 96.12 75 LEU A C 1
ATOM 603 O O . LEU A 1 75 ? 7.233 4.761 -39.517 1.00 96.12 75 LEU A O 1
ATOM 607 N N . PRO A 1 76 ? 8.834 4.504 -41.079 1.00 95.81 76 PRO A N 1
ATOM 608 C CA . PRO A 1 76 ? 8.272 3.258 -41.596 1.00 95.81 76 PRO A CA 1
ATOM 609 C C . PRO A 1 76 ? 8.096 2.190 -40.508 1.00 95.81 76 PRO A C 1
ATOM 611 O O . PRO A 1 76 ? 7.017 1.617 -40.369 1.00 95.81 76 PRO A O 1
ATOM 614 N N . GLY A 1 77 ? 9.120 1.986 -39.673 1.00 95.69 77 GLY A N 1
ATOM 615 C CA . GLY A 1 77 ? 9.069 1.018 -38.576 1.00 95.69 77 GLY A CA 1
ATOM 616 C C . GLY A 1 77 ? 8.065 1.379 -37.477 1.00 95.69 77 GLY A C 1
ATOM 617 O O . GLY A 1 77 ? 7.391 0.499 -36.939 1.00 95.69 77 GLY A O 1
ATOM 618 N N . LEU A 1 78 ? 7.922 2.671 -37.167 1.00 97.50 78 LEU A N 1
ATOM 619 C CA . LEU A 1 78 ? 6.868 3.167 -36.277 1.00 97.50 78 LEU A CA 1
ATOM 620 C C . LEU A 1 78 ? 5.480 2.829 -36.830 1.00 97.50 78 LEU A C 1
ATOM 622 O O . LEU A 1 78 ? 4.648 2.266 -36.119 1.00 97.50 78 LEU A O 1
ATOM 626 N N . ASN A 1 79 ? 5.240 3.154 -38.100 1.00 97.56 79 ASN A N 1
ATOM 627 C CA . ASN A 1 79 ? 3.954 2.939 -38.751 1.00 97.56 79 ASN A CA 1
ATOM 628 C C . ASN A 1 79 ? 3.570 1.461 -38.804 1.00 97.56 79 ASN A C 1
ATOM 630 O O . ASN A 1 79 ? 2.419 1.136 -38.530 1.00 97.56 79 ASN A O 1
ATOM 634 N N . GLU A 1 80 ? 4.514 0.561 -39.077 1.00 95.38 80 GLU A N 1
ATOM 635 C CA . GLU A 1 80 ? 4.275 -0.885 -39.026 1.00 95.38 80 GLU A CA 1
ATOM 636 C C . GLU A 1 80 ? 3.807 -1.357 -37.645 1.00 95.38 80 GLU A C 1
ATOM 638 O O . GLU A 1 80 ? 2.822 -2.087 -37.543 1.00 95.38 80 GLU A O 1
ATOM 643 N N . GLY A 1 81 ? 4.476 -0.931 -36.569 1.00 96.50 81 GLY A N 1
ATOM 644 C CA . GLY A 1 81 ? 4.065 -1.294 -35.212 1.00 96.50 81 GLY A CA 1
ATOM 645 C C . GLY A 1 81 ? 2.700 -0.709 -34.839 1.00 96.50 81 GLY A C 1
ATOM 646 O O . GLY A 1 81 ? 1.859 -1.408 -34.268 1.00 96.50 81 GLY A O 1
ATOM 647 N N . LEU A 1 82 ? 2.436 0.542 -35.237 1.00 97.56 82 LEU A N 1
ATOM 648 C CA . LEU A 1 82 ? 1.149 1.204 -35.017 1.00 97.56 82 LEU A CA 1
ATOM 649 C C . LEU A 1 82 ? -0.011 0.511 -35.746 1.00 97.56 82 LEU A C 1
ATOM 651 O O . LEU A 1 82 ? -1.079 0.406 -35.153 1.00 97.56 82 LEU A O 1
ATOM 655 N N . VAL A 1 83 ? 0.190 -0.021 -36.964 1.00 95.88 83 VAL A N 1
ATOM 656 C CA . VAL A 1 83 ? -0.820 -0.856 -37.657 1.00 95.88 83 VAL A CA 1
ATOM 657 C C . VAL A 1 83 ? -1.274 -2.003 -36.759 1.00 95.88 83 VAL A C 1
ATOM 659 O O . VAL A 1 83 ? -2.466 -2.262 -36.604 1.00 95.88 83 VAL A O 1
ATOM 662 N N . ILE A 1 84 ? -0.309 -2.736 -36.202 1.00 94.94 84 ILE A N 1
ATOM 663 C CA . ILE A 1 84 ? -0.592 -3.961 -35.454 1.00 94.94 84 ILE A CA 1
ATOM 664 C C . ILE A 1 84 ? -1.229 -3.604 -34.105 1.00 94.94 84 ILE A C 1
ATOM 666 O O . ILE A 1 84 ? -2.162 -4.282 -33.670 1.00 94.94 84 ILE A O 1
ATOM 670 N N . LEU A 1 85 ? -0.769 -2.522 -33.464 1.00 96.62 85 LEU A N 1
ATOM 671 C CA . LEU A 1 85 ? -1.370 -1.993 -32.237 1.00 96.62 85 LEU A CA 1
ATOM 672 C C . LEU A 1 85 ? -2.826 -1.587 -32.464 1.00 96.62 85 LEU A C 1
ATOM 674 O O . LEU A 1 85 ? -3.691 -1.984 -31.686 1.00 96.62 85 LEU A O 1
ATOM 678 N N . GLU A 1 86 ? -3.103 -0.849 -33.538 1.00 93.88 86 GLU A N 1
ATOM 679 C CA . GLU A 1 86 ? -4.452 -0.440 -33.929 1.00 93.88 86 GLU A CA 1
ATOM 680 C C . GLU A 1 86 ? -5.360 -1.654 -34.128 1.00 93.88 86 GLU A C 1
ATOM 682 O O . GLU A 1 86 ? -6.437 -1.716 -33.533 1.00 93.88 86 GLU A O 1
ATOM 687 N N . ALA A 1 87 ? -4.904 -2.665 -34.871 1.00 90.31 87 ALA A N 1
ATOM 688 C CA . ALA A 1 87 ? -5.676 -3.879 -35.114 1.00 90.31 87 ALA A CA 1
ATOM 689 C C . ALA A 1 87 ? -5.988 -4.654 -33.818 1.00 90.31 87 ALA A C 1
ATOM 691 O O . ALA A 1 87 ? -7.132 -5.062 -33.597 1.00 90.31 87 ALA A O 1
ATOM 692 N N . LEU A 1 88 ? -5.002 -4.849 -32.933 1.00 91.38 88 LEU A N 1
ATOM 693 C CA . LEU A 1 88 ? -5.211 -5.592 -31.684 1.00 91.38 88 LEU A CA 1
ATOM 694 C C . LEU A 1 88 ? -6.080 -4.837 -30.680 1.00 91.38 88 LEU A C 1
ATOM 696 O O . LEU A 1 88 ? -6.937 -5.446 -30.042 1.00 91.38 88 LEU A O 1
ATOM 700 N N . ILE A 1 89 ? -5.883 -3.528 -30.536 1.00 93.94 89 ILE A N 1
ATOM 701 C CA . ILE A 1 89 ? -6.643 -2.722 -29.575 1.00 93.94 89 ILE A CA 1
ATOM 702 C C . ILE A 1 89 ? -8.087 -2.540 -30.055 1.00 93.94 89 ILE A C 1
ATOM 704 O O . ILE A 1 89 ? -9.002 -2.603 -29.240 1.00 93.94 89 ILE A O 1
ATOM 708 N N . SER A 1 90 ? -8.310 -2.403 -31.365 1.00 91.69 90 SER A N 1
ATOM 709 C CA . SER A 1 90 ? -9.657 -2.247 -31.934 1.00 91.69 90 SER A CA 1
ATOM 710 C C . SER A 1 90 ? -10.479 -3.531 -31.896 1.00 91.69 90 SER A C 1
ATOM 712 O O . SER A 1 90 ? -11.681 -3.481 -31.645 1.00 91.69 90 SER A O 1
ATOM 714 N N . HIS A 1 91 ? -9.855 -4.683 -32.158 1.00 89.81 91 HIS A N 1
ATOM 715 C CA . HIS A 1 91 ? -10.597 -5.923 -32.414 1.00 89.81 91 HIS A CA 1
ATOM 716 C C . HIS A 1 91 ? -10.418 -7.003 -31.347 1.00 89.81 91 HIS A C 1
ATOM 718 O O . HIS A 1 91 ? -11.231 -7.919 -31.276 1.00 89.81 91 HIS A O 1
ATOM 724 N N . GLN A 1 92 ? -9.365 -6.931 -30.531 1.00 91.25 92 GLN A N 1
ATOM 725 C CA . GLN A 1 92 ? -8.978 -8.004 -29.608 1.00 91.25 92 GLN A CA 1
ATOM 726 C C . GLN A 1 92 ? -8.800 -7.504 -28.171 1.00 91.25 92 GLN A C 1
ATOM 728 O O . GLN A 1 92 ? -8.176 -8.174 -27.352 1.00 91.25 92 GLN A O 1
ATOM 733 N N . TRP A 1 93 ? -9.377 -6.346 -27.825 1.00 92.00 93 TRP A N 1
ATOM 734 C CA . TRP A 1 93 ? -9.225 -5.751 -26.495 1.00 92.00 93 TRP A CA 1
ATOM 735 C C . TRP A 1 93 ? -9.585 -6.715 -25.356 1.00 92.00 93 TRP A C 1
ATOM 737 O O . TRP A 1 93 ? -8.865 -6.794 -24.366 1.00 92.00 93 TRP A O 1
ATOM 747 N N . GLY A 1 94 ? -10.671 -7.483 -25.483 1.00 89.44 94 GLY A N 1
ATOM 748 C CA . GLY A 1 94 ? -11.108 -8.409 -24.431 1.00 89.44 94 GLY A CA 1
ATOM 749 C C . GLY A 1 94 ? -10.110 -9.537 -24.142 1.00 89.44 94 GLY A C 1
ATOM 750 O O . GLY A 1 94 ? -9.933 -9.917 -22.990 1.00 89.44 94 GLY A O 1
ATOM 751 N N . THR A 1 95 ? -9.419 -10.036 -25.166 1.00 89.88 95 THR A N 1
ATOM 752 C CA . THR A 1 95 ? -8.526 -11.206 -25.090 1.00 89.88 95 THR A CA 1
ATOM 753 C C . THR A 1 95 ? -7.045 -10.833 -25.000 1.00 89.88 95 THR A C 1
ATOM 755 O O . THR A 1 95 ? -6.219 -11.692 -24.694 1.00 89.88 95 THR A O 1
ATOM 758 N N . LEU A 1 96 ? -6.701 -9.561 -25.223 1.00 91.62 96 LEU A N 1
ATOM 759 C CA . LEU A 1 96 ? -5.331 -9.060 -25.273 1.00 91.62 96 LEU A CA 1
ATOM 760 C C . LEU A 1 96 ? -4.578 -9.296 -23.956 1.00 91.62 96 LEU A C 1
ATOM 762 O O . LEU A 1 96 ? -4.965 -8.806 -22.898 1.00 91.62 96 LEU A O 1
ATOM 766 N N . TRP A 1 97 ? -3.458 -10.008 -23.996 1.00 95.19 97 TRP A N 1
ATOM 767 C CA . TRP A 1 97 ? -2.587 -10.114 -22.827 1.00 95.19 97 TRP A CA 1
ATOM 768 C C . TRP A 1 97 ? -1.718 -8.843 -22.686 1.00 95.19 97 TRP A C 1
ATOM 770 O O . TRP A 1 97 ? -1.288 -8.300 -23.710 1.00 95.19 97 TRP A O 1
ATOM 780 N N . PRO A 1 98 ? -1.446 -8.345 -21.460 1.00 96.25 98 PRO A N 1
ATOM 781 C CA . PRO A 1 98 ? -1.875 -8.863 -20.152 1.00 96.25 98 PRO A CA 1
ATOM 782 C C . PRO A 1 98 ? -3.345 -8.556 -19.831 1.00 96.25 98 PRO A C 1
ATOM 784 O O . PRO A 1 98 ? -3.867 -7.531 -20.247 1.00 96.25 98 PRO A O 1
ATOM 787 N N . GLN A 1 99 ? -4.015 -9.434 -19.074 1.00 92.81 99 GLN A N 1
ATOM 788 C CA . GLN A 1 99 ? -5.449 -9.297 -18.752 1.00 92.81 99 GLN A CA 1
ATOM 789 C C . GLN A 1 99 ? -5.806 -8.023 -17.958 1.00 92.81 99 GLN A C 1
ATOM 791 O O . GLN A 1 99 ? -6.814 -7.391 -18.275 1.00 92.81 99 GLN A O 1
ATOM 796 N N . PRO A 1 100 ? -5.016 -7.587 -16.954 1.00 95.62 100 PRO A N 1
ATOM 797 C CA . PRO A 1 100 ? -5.361 -6.386 -16.203 1.00 95.62 100 PRO A CA 1
ATOM 798 C C . PRO A 1 100 ? -5.235 -5.113 -17.052 1.00 95.62 100 PRO A C 1
ATOM 800 O O . PRO A 1 100 ? -4.165 -4.803 -17.577 1.00 95.62 100 PRO A O 1
ATOM 803 N N . VAL A 1 101 ? -6.311 -4.324 -17.116 1.00 94.94 101 VAL A N 1
ATOM 804 C CA . VAL A 1 101 ? -6.374 -3.073 -17.898 1.00 94.94 101 VAL A CA 1
ATOM 805 C C . VAL A 1 101 ? -5.290 -2.072 -17.488 1.00 94.94 101 VAL A C 1
ATOM 807 O O . VAL A 1 101 ? -4.669 -1.458 -18.354 1.00 94.94 101 VAL A O 1
ATOM 810 N N . HIS A 1 102 ? -5.000 -1.950 -16.188 1.00 93.44 102 HIS A N 1
ATOM 811 C CA . HIS A 1 102 ? -3.943 -1.060 -15.698 1.00 93.44 102 HIS A CA 1
ATOM 812 C C . HIS A 1 102 ? -2.565 -1.435 -16.268 1.00 93.44 102 HIS A C 1
ATOM 814 O O . HIS A 1 102 ? -1.814 -0.558 -16.680 1.00 93.44 102 HIS A O 1
ATOM 820 N N . ALA A 1 103 ? -2.257 -2.733 -16.377 1.00 95.62 103 ALA A N 1
ATOM 821 C CA . ALA A 1 103 ? -0.995 -3.202 -16.940 1.00 95.62 103 ALA A CA 1
ATOM 822 C C . ALA A 1 103 ? -0.903 -2.887 -18.441 1.00 95.62 103 ALA A C 1
ATOM 824 O O . ALA A 1 103 ? 0.155 -2.490 -18.923 1.00 95.62 103 ALA A O 1
ATOM 825 N N . ARG A 1 104 ? -2.019 -2.990 -19.178 1.00 97.38 104 ARG A N 1
ATOM 826 C CA . ARG A 1 104 ? -2.075 -2.566 -20.586 1.00 97.38 104 ARG A CA 1
ATOM 827 C C . ARG A 1 104 ? -1.810 -1.067 -20.737 1.00 97.38 104 ARG A C 1
ATOM 829 O O . ARG A 1 104 ? -1.086 -0.672 -21.648 1.00 97.38 104 ARG A O 1
ATOM 836 N N . MET A 1 105 ? -2.364 -0.241 -19.846 1.00 97.75 105 MET A N 1
ATOM 837 C CA . MET A 1 105 ? -2.147 1.210 -19.874 1.00 97.75 105 MET A CA 1
ATOM 838 C C . MET A 1 105 ? -0.709 1.596 -19.543 1.00 97.75 105 MET A C 1
ATOM 840 O O . MET A 1 105 ? -0.157 2.436 -20.243 1.00 97.75 105 MET A O 1
ATOM 844 N N . GLU A 1 106 ? -0.075 0.945 -18.566 1.00 97.19 106 GLU A N 1
ATOM 845 C CA . GLU A 1 106 ? 1.353 1.142 -18.272 1.00 97.19 106 GLU A CA 1
ATOM 846 C C . GLU A 1 106 ? 2.247 0.792 -19.474 1.00 97.19 106 GLU A C 1
ATOM 848 O O . GLU A 1 106 ? 3.203 1.504 -19.782 1.00 97.19 106 GLU A O 1
ATOM 853 N N . ILE A 1 107 ? 1.920 -0.275 -20.213 1.00 97.62 107 ILE A N 1
ATOM 854 C CA . ILE A 1 107 ? 2.666 -0.647 -21.424 1.00 97.62 107 ILE A CA 1
ATOM 855 C C . ILE A 1 107 ? 2.514 0.421 -22.515 1.00 97.62 107 ILE A C 1
ATOM 857 O O . ILE A 1 107 ? 3.507 0.802 -23.139 1.00 97.62 107 ILE A O 1
ATOM 861 N N . LEU A 1 108 ? 1.291 0.911 -22.749 1.00 97.94 108 LEU A N 1
ATOM 862 C CA . LEU A 1 108 ? 1.019 1.934 -23.763 1.00 97.94 108 LEU A CA 1
ATOM 863 C C . LEU A 1 108 ? 1.615 3.298 -23.396 1.00 97.94 108 LEU A C 1
ATOM 865 O O . LEU A 1 108 ? 2.210 3.948 -24.257 1.00 97.94 108 LEU A O 1
ATOM 869 N N . SER A 1 109 ? 1.521 3.709 -22.131 1.00 97.44 109 SER A N 1
ATOM 870 C CA . SER A 1 109 ? 2.105 4.963 -21.653 1.00 97.44 109 SER A CA 1
ATOM 871 C C . SER A 1 109 ? 3.634 4.922 -21.731 1.00 97.44 109 SER A C 1
ATOM 873 O O . SER A 1 109 ? 4.249 5.863 -22.241 1.00 97.44 109 SER A O 1
ATOM 875 N N . SER A 1 110 ? 4.257 3.800 -21.344 1.00 97.12 110 SER A N 1
ATOM 876 C CA . SER A 1 110 ? 5.705 3.601 -21.475 1.00 97.12 110 SER A CA 1
ATOM 877 C C . SER A 1 110 ? 6.154 3.606 -22.939 1.00 97.12 110 SER A C 1
ATOM 879 O O . SER A 1 110 ? 7.160 4.239 -23.270 1.00 97.12 110 SER A O 1
ATOM 881 N N . LEU A 1 111 ? 5.396 2.960 -23.835 1.00 97.88 111 LEU A N 1
ATOM 882 C CA . LEU A 1 111 ? 5.659 3.002 -25.274 1.00 97.88 111 LEU A CA 1
ATOM 883 C C . LEU A 1 111 ? 5.606 4.435 -25.801 1.00 97.88 111 LEU A C 1
ATOM 885 O O . LEU A 1 111 ? 6.557 4.879 -26.445 1.00 97.88 111 LEU A O 1
ATOM 889 N N . SER A 1 112 ? 4.529 5.166 -25.490 1.00 97.94 112 SER A N 1
ATOM 890 C CA . SER A 1 112 ? 4.347 6.559 -25.905 1.00 97.94 112 SER A CA 1
ATOM 891 C C . SER A 1 112 ? 5.551 7.411 -25.507 1.00 97.94 112 SER A C 1
ATOM 893 O O . SER A 1 112 ? 6.145 8.079 -26.350 1.00 97.94 112 SER A O 1
ATOM 895 N N . GLN A 1 113 ? 5.982 7.337 -24.246 1.00 97.31 113 GLN A N 1
ATOM 896 C CA . GLN A 1 113 ? 7.123 8.109 -23.744 1.00 97.31 113 GLN A CA 1
ATOM 897 C C . GLN A 1 113 ? 8.434 7.774 -24.470 1.00 97.31 113 GLN A C 1
ATOM 899 O O . GLN A 1 113 ? 9.196 8.677 -24.825 1.00 97.31 113 GLN A O 1
ATOM 904 N N . ARG A 1 114 ? 8.702 6.489 -24.730 1.00 96.31 114 ARG A N 1
ATOM 905 C CA . ARG A 1 114 ? 9.919 6.046 -25.434 1.00 96.31 114 ARG A CA 1
ATOM 906 C C . ARG A 1 114 ? 9.914 6.461 -26.902 1.00 96.31 114 ARG A C 1
ATOM 908 O O . ARG A 1 114 ? 10.937 6.920 -27.409 1.00 96.31 114 ARG A O 1
ATOM 915 N N . LEU A 1 115 ? 8.768 6.364 -27.571 1.00 97.50 115 LEU A N 1
ATOM 916 C CA . LEU A 1 115 ? 8.609 6.840 -28.944 1.00 97.50 115 LEU A CA 1
ATOM 917 C C . LEU A 1 115 ? 8.758 8.360 -29.020 1.00 97.50 115 LEU A C 1
ATOM 919 O O . LEU A 1 115 ? 9.470 8.845 -29.891 1.00 97.50 115 LEU A O 1
ATOM 923 N N . GLN A 1 116 ? 8.204 9.112 -28.065 1.00 97.19 116 GLN A N 1
ATOM 924 C CA . GLN A 1 116 ? 8.400 10.562 -27.989 1.00 97.19 116 GLN A CA 1
ATOM 925 C C . GLN A 1 116 ? 9.884 10.930 -27.860 1.00 97.19 116 GLN A C 1
ATOM 927 O O . GLN A 1 116 ? 10.360 11.869 -28.500 1.00 97.19 116 GLN A O 1
ATOM 932 N N . GLN A 1 117 ? 10.641 10.197 -27.036 1.00 94.75 117 GLN A N 1
ATOM 933 C CA . GLN A 1 117 ? 12.092 10.375 -26.913 1.00 94.75 117 GLN A CA 1
ATOM 934 C C . GLN A 1 117 ? 12.810 10.087 -28.233 1.00 94.75 117 GLN A C 1
ATOM 936 O O . GLN A 1 117 ? 13.628 10.901 -28.658 1.00 94.75 117 GLN A O 1
ATOM 941 N N . ARG A 1 118 ? 12.472 8.984 -28.912 1.00 94.06 118 ARG A N 1
ATOM 942 C CA . ARG A 1 118 ? 13.074 8.635 -30.205 1.00 94.06 118 ARG A CA 1
ATOM 943 C C . ARG A 1 118 ? 12.734 9.648 -31.301 1.00 94.06 118 ARG A C 1
ATOM 945 O O . ARG A 1 118 ? 13.620 10.047 -32.046 1.00 94.06 118 ARG A O 1
ATOM 952 N N . MET A 1 119 ? 11.496 10.132 -31.350 1.00 93.81 119 MET A N 1
ATOM 953 C CA . MET A 1 119 ? 11.046 11.145 -32.310 1.00 93.81 119 MET A CA 1
ATOM 954 C C . MET A 1 119 ? 11.835 12.459 -32.216 1.00 93.81 119 MET A C 1
ATOM 956 O O . MET A 1 119 ? 11.953 13.160 -33.213 1.00 93.81 119 MET A O 1
ATOM 960 N N . ARG A 1 120 ? 12.401 12.804 -31.047 1.00 92.69 120 ARG A N 1
ATOM 961 C CA . ARG A 1 120 ? 13.233 14.015 -30.890 1.00 92.69 120 ARG A CA 1
ATOM 962 C C . ARG A 1 120 ? 14.602 13.906 -31.563 1.00 92.69 120 ARG A C 1
ATOM 964 O O . ARG A 1 120 ? 15.193 14.937 -31.855 1.00 92.69 120 ARG A O 1
ATOM 971 N N . SER A 1 121 ? 15.117 12.693 -31.759 1.00 89.75 121 SER A N 1
ATOM 972 C CA . SER A 1 121 ? 16.446 12.448 -32.336 1.00 89.75 121 SER A CA 1
ATOM 973 C C . SER A 1 121 ? 16.403 11.887 -33.753 1.00 89.75 121 SER A C 1
ATOM 975 O O . SER A 1 121 ? 17.453 11.584 -34.318 1.00 89.75 121 SER A O 1
ATOM 977 N N . LEU A 1 122 ? 15.209 11.718 -34.325 1.00 91.12 122 LEU A N 1
ATOM 978 C CA . LEU A 1 122 ? 15.058 11.188 -35.670 1.00 91.12 122 LEU A CA 1
ATOM 979 C C . LEU A 1 122 ? 15.353 12.295 -36.698 1.00 91.12 122 LEU A C 1
ATOM 981 O O . LEU A 1 122 ? 14.735 13.359 -36.616 1.00 91.12 122 LEU A O 1
ATOM 985 N N . PRO A 1 123 ? 16.282 12.085 -37.648 1.00 89.69 123 PRO A N 1
ATOM 986 C CA . PRO A 1 123 ? 16.497 13.036 -38.729 1.00 89.69 123 PRO A CA 1
ATOM 987 C C . PRO A 1 123 ? 15.291 12.980 -39.671 1.00 89.69 123 PRO A C 1
ATOM 989 O O . PRO A 1 123 ? 15.042 11.945 -40.279 1.00 89.69 123 PRO A O 1
ATOM 992 N N . LEU A 1 124 ? 14.532 14.073 -39.748 1.00 92.62 124 LEU A N 1
ATOM 993 C CA . LEU A 1 124 ? 13.347 14.182 -40.600 1.00 92.62 124 LEU A CA 1
ATOM 994 C C . LEU A 1 124 ? 13.692 14.950 -41.872 1.00 92.62 124 LEU A C 1
ATOM 996 O O . LEU A 1 124 ? 14.266 16.038 -41.800 1.00 92.62 124 LEU A O 1
ATOM 1000 N N . GLN A 1 125 ? 13.315 14.392 -43.016 1.00 90.94 125 GLN A N 1
ATOM 1001 C CA . GLN A 1 125 ? 13.420 15.020 -44.331 1.00 90.94 125 GLN A CA 1
ATOM 1002 C C . GLN A 1 125 ? 12.029 15.229 -44.917 1.00 90.94 125 GLN A C 1
ATOM 1004 O O . GLN A 1 125 ? 11.085 14.554 -44.528 1.00 90.94 125 GLN A O 1
ATOM 1009 N N . TYR A 1 126 ? 11.883 16.130 -45.889 1.00 90.38 126 TYR A N 1
ATOM 1010 C CA . TYR A 1 126 ? 10.577 16.419 -46.492 1.00 90.38 126 TYR A CA 1
ATOM 1011 C C . TYR A 1 126 ? 9.878 15.165 -47.064 1.00 90.38 126 TYR A C 1
ATOM 1013 O O . TYR A 1 126 ? 8.661 15.023 -46.959 1.00 90.38 126 TYR A O 1
ATOM 1021 N N . SER A 1 127 ? 10.642 14.195 -47.580 1.00 90.31 127 SER A N 1
ATOM 1022 C CA . SER A 1 127 ? 10.135 12.894 -48.052 1.00 90.31 127 SER A CA 1
ATOM 1023 C C . SER A 1 127 ? 9.409 12.073 -46.973 1.00 90.31 127 SER A C 1
ATOM 1025 O O . SER A 1 127 ? 8.545 11.254 -47.297 1.00 90.31 127 SER A O 1
ATOM 1027 N N . ASP A 1 128 ? 9.697 12.323 -45.695 1.00 92.12 128 ASP A N 1
ATOM 1028 C CA . ASP A 1 128 ? 9.085 11.652 -44.548 1.00 92.12 128 ASP A CA 1
ATOM 1029 C C . ASP A 1 128 ? 7.691 12.187 -44.191 1.00 92.12 128 ASP A C 1
ATOM 1031 O O . ASP A 1 128 ? 6.985 11.581 -43.379 1.00 92.12 128 ASP A O 1
ATOM 1035 N N . LEU A 1 129 ? 7.263 13.306 -44.785 1.00 93.56 129 LEU A N 1
ATOM 1036 C CA . LEU A 1 129 ? 6.013 13.985 -44.435 1.00 93.56 129 LEU A CA 1
ATOM 1037 C C . LEU A 1 129 ? 4.793 13.052 -44.539 1.00 93.56 129 LEU A C 1
ATOM 1039 O O . LEU A 1 129 ? 3.956 13.002 -43.637 1.00 93.56 129 LEU A O 1
ATOM 1043 N N . SER A 1 130 ? 4.739 12.230 -45.590 1.00 93.94 130 SER A N 1
ATOM 1044 C CA . SER A 1 130 ? 3.678 11.228 -45.774 1.00 93.94 130 SER A CA 1
ATOM 1045 C C . SER A 1 130 ? 3.639 10.179 -44.652 1.00 93.94 130 SER A C 1
ATOM 1047 O O . SER A 1 130 ? 2.564 9.775 -44.207 1.00 93.94 130 SER A O 1
ATOM 1049 N N . GLN A 1 131 ? 4.804 9.764 -44.146 1.00 95.50 131 GLN A N 1
ATOM 1050 C CA . GLN A 1 131 ? 4.918 8.804 -43.049 1.00 95.50 131 GLN A CA 1
ATOM 1051 C C . GLN A 1 131 ? 4.517 9.431 -41.707 1.00 95.50 131 GLN A C 1
ATOM 1053 O O . GLN A 1 131 ? 3.930 8.740 -40.871 1.00 95.50 131 GLN A O 1
ATOM 1058 N N . LEU A 1 132 ? 4.787 10.725 -41.502 1.00 96.94 132 LEU A N 1
ATOM 1059 C CA . LEU A 1 132 ? 4.338 11.463 -40.317 1.00 96.94 132 LEU A CA 1
ATOM 1060 C C . LEU A 1 132 ? 2.811 11.566 -40.269 1.00 96.94 132 LEU A C 1
ATOM 1062 O O . LEU A 1 132 ? 2.223 11.238 -39.240 1.00 96.94 132 LEU A O 1
ATOM 1066 N N . TYR A 1 133 ? 2.165 11.925 -41.380 1.00 97.12 133 TYR A N 1
ATOM 1067 C CA . TYR A 1 133 ? 0.701 11.962 -41.445 1.00 97.12 133 TYR A CA 1
ATOM 1068 C C . TYR A 1 133 ? 0.065 10.591 -41.240 1.00 97.12 133 TYR A C 1
ATOM 1070 O O . TYR A 1 133 ? -0.928 10.470 -40.523 1.00 97.12 133 TYR A O 1
ATOM 1078 N N . LEU A 1 134 ? 0.663 9.537 -41.801 1.00 96.56 134 LEU A N 1
ATOM 1079 C CA . LEU A 1 134 ? 0.194 8.175 -41.569 1.00 96.56 134 LEU A CA 1
ATOM 1080 C C . LEU A 1 134 ? 0.284 7.790 -40.082 1.00 96.56 134 LEU A C 1
ATOM 1082 O O . LEU A 1 134 ? -0.649 7.194 -39.541 1.00 96.56 134 LEU A O 1
ATOM 1086 N N . ALA A 1 135 ? 1.372 8.163 -39.404 1.00 97.75 135 ALA A N 1
ATOM 1087 C CA . ALA A 1 135 ? 1.537 7.905 -37.977 1.00 97.75 135 ALA A CA 1
ATOM 1088 C C . ALA A 1 135 ? 0.528 8.708 -37.144 1.00 97.75 135 ALA A C 1
ATOM 1090 O O . ALA A 1 135 ? -0.076 8.167 -36.216 1.00 97.75 135 ALA A O 1
ATOM 1091 N N . GLU A 1 136 ? 0.295 9.975 -37.492 1.00 97.38 136 GLU A N 1
ATOM 1092 C CA . GLU A 1 136 ? -0.711 10.823 -36.850 1.00 97.38 136 GLU A CA 1
ATOM 1093 C C . GLU A 1 136 ? -2.126 10.244 -36.997 1.00 97.38 136 GLU A C 1
ATOM 1095 O O . GLU A 1 136 ? -2.865 10.163 -36.009 1.00 97.38 136 GLU A O 1
ATOM 1100 N N . GLN A 1 137 ? -2.491 9.786 -38.197 1.00 97.06 137 GLN A N 1
ATOM 1101 C CA . GLN A 1 137 ? -3.785 9.162 -38.468 1.00 97.06 137 GLN A CA 1
ATOM 1102 C C . GLN A 1 137 ? -3.994 7.913 -37.600 1.00 97.06 137 GLN A C 1
ATOM 1104 O O . GLN A 1 137 ? -5.032 7.776 -36.952 1.00 97.06 137 GLN A O 1
ATOM 1109 N N . ARG A 1 138 ? -2.987 7.034 -37.523 1.00 95.94 138 ARG A N 1
ATOM 1110 C CA . ARG A 1 138 ? -3.027 5.813 -36.697 1.00 95.94 138 ARG A CA 1
ATOM 1111 C C . ARG A 1 138 ? -3.148 6.114 -35.212 1.00 95.94 138 ARG A C 1
ATOM 1113 O O . ARG A 1 138 ? -3.934 5.491 -34.504 1.00 95.94 138 ARG A O 1
ATOM 1120 N N . LEU A 1 139 ? -2.376 7.083 -34.729 1.00 97.88 139 LEU A N 1
ATOM 1121 C CA . LEU A 1 139 ? -2.434 7.517 -33.334 1.00 97.88 139 LEU A CA 1
ATOM 1122 C C . LEU A 1 139 ? -3.788 8.153 -32.998 1.00 97.88 139 LEU A C 1
ATOM 1124 O O . LEU A 1 139 ? -4.288 7.965 -31.890 1.00 97.88 139 LEU A O 1
ATOM 1128 N N . THR A 1 140 ? -4.404 8.851 -33.954 1.00 97.44 140 THR A N 1
ATOM 1129 C CA . THR A 1 140 ? -5.764 9.386 -33.814 1.00 97.44 140 THR A CA 1
ATOM 1130 C C . THR A 1 140 ? -6.791 8.259 -33.712 1.00 97.44 140 THR A C 1
ATOM 1132 O O . THR A 1 140 ? -7.561 8.245 -32.754 1.00 97.44 140 THR A O 1
ATOM 1135 N N . ALA A 1 141 ? -6.747 7.269 -34.610 1.00 96.00 141 ALA A N 1
ATOM 1136 C CA . ALA A 1 141 ? -7.635 6.104 -34.572 1.00 96.00 141 ALA A CA 1
ATOM 1137 C C . ALA A 1 141 ? -7.499 5.311 -33.257 1.00 96.00 141 ALA A C 1
ATOM 1139 O O . ALA A 1 141 ? -8.494 5.004 -32.597 1.00 96.00 141 ALA A O 1
ATOM 1140 N N . LEU A 1 142 ? -6.264 5.058 -32.809 1.00 96.31 142 LEU A N 1
ATOM 1141 C CA . LEU A 1 142 ? -5.984 4.459 -31.499 1.00 96.31 142 LEU A CA 1
ATOM 1142 C C . LEU A 1 142 ? -6.569 5.286 -30.345 1.00 96.31 142 LEU A C 1
ATOM 1144 O O . LEU A 1 142 ? -7.169 4.728 -29.424 1.00 96.31 142 LEU A O 1
ATOM 1148 N N . GLY A 1 143 ? -6.420 6.611 -30.402 1.00 95.75 143 GLY A N 1
ATOM 1149 C CA . GLY A 1 143 ? -6.980 7.536 -29.421 1.00 95.75 143 GLY A CA 1
ATOM 1150 C C . GLY A 1 143 ? -8.507 7.476 -29.347 1.00 95.75 143 GLY A C 1
ATOM 1151 O O . GLY A 1 143 ? -9.059 7.504 -28.249 1.00 95.75 143 GLY A O 1
ATOM 1152 N N . GLU A 1 144 ? -9.196 7.341 -30.481 1.00 96.56 144 GLU A N 1
ATOM 1153 C CA . GLU A 1 144 ? -10.655 7.188 -30.532 1.00 96.56 144 GLU A CA 1
ATOM 1154 C C . GLU A 1 144 ? -11.127 5.861 -29.933 1.00 96.56 144 GLU A C 1
ATOM 1156 O O . GLU A 1 144 ? -12.091 5.837 -29.164 1.00 96.56 144 GLU A O 1
ATOM 1161 N N . VAL A 1 145 ? -10.440 4.756 -30.235 1.00 95.44 145 VAL A N 1
ATOM 1162 C CA . VAL A 1 145 ? -10.764 3.443 -29.658 1.00 95.44 145 VAL A CA 1
ATOM 1163 C C . VAL A 1 145 ? -10.584 3.473 -28.142 1.00 95.44 145 VAL A C 1
ATOM 1165 O O . VAL A 1 145 ? -11.482 3.079 -27.400 1.00 95.44 145 VAL A O 1
ATOM 1168 N N . LEU A 1 146 ? -9.462 4.011 -27.663 1.00 94.56 146 LEU A N 1
ATOM 1169 C CA . LEU A 1 146 ? -9.194 4.136 -26.230 1.00 94.56 146 LEU A CA 1
ATOM 1170 C C . LEU A 1 146 ? -10.134 5.130 -25.541 1.00 94.56 146 LEU A C 1
ATOM 1172 O O . LEU A 1 146 ? -10.421 4.966 -24.359 1.00 94.56 146 LEU A O 1
ATOM 1176 N N . GLN A 1 147 ? -10.654 6.131 -26.255 1.00 95.88 147 GLN A N 1
ATOM 1177 C CA . GLN A 1 147 ? -11.686 7.030 -25.738 1.00 95.88 147 GLN A CA 1
ATOM 1178 C C . GLN A 1 147 ? -13.010 6.311 -25.503 1.00 95.88 147 GLN A C 1
ATOM 1180 O O . GLN A 1 147 ? -13.614 6.507 -24.455 1.00 95.88 147 GLN A O 1
ATOM 1185 N N . ARG A 1 148 ? -13.433 5.445 -26.432 1.00 95.44 148 ARG A N 1
ATOM 1186 C CA . ARG A 1 148 ? -14.642 4.618 -26.264 1.00 95.44 148 ARG A CA 1
ATOM 1187 C C . ARG A 1 148 ? -14.520 3.637 -25.098 1.00 95.44 148 ARG A C 1
ATOM 1189 O O . ARG A 1 148 ? -15.530 3.237 -24.536 1.00 95.44 148 ARG A O 1
ATOM 1196 N N . LEU A 1 149 ? -13.291 3.264 -24.741 1.00 92.25 149 LEU A N 1
ATOM 1197 C CA . LEU A 1 149 ? -12.980 2.435 -23.577 1.00 92.25 149 LEU A CA 1
ATOM 1198 C C . LEU A 1 149 ? -12.787 3.248 -22.282 1.00 92.25 149 LEU A C 1
ATOM 1200 O O . LEU A 1 149 ? -12.504 2.645 -21.256 1.00 92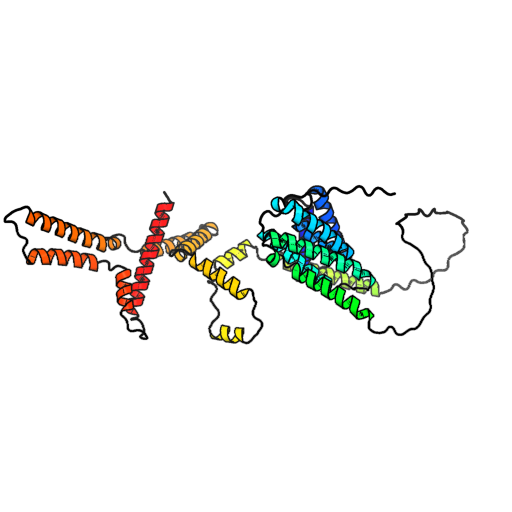.25 149 LEU A O 1
ATOM 1204 N N . GLU A 1 150 ? -12.897 4.583 -22.322 1.00 93.75 150 GLU A N 1
ATOM 1205 C CA . GLU A 1 150 ? -12.613 5.508 -21.206 1.00 93.75 150 GLU A CA 1
ATOM 1206 C C . GLU A 1 150 ? -11.149 5.485 -20.708 1.00 93.75 150 GLU A C 1
ATOM 1208 O O . GLU A 1 150 ? -10.828 5.903 -19.598 1.00 93.75 150 GLU A O 1
ATOM 1213 N N . LEU A 1 151 ? -10.217 5.037 -21.555 1.00 93.56 151 LEU A N 1
ATOM 1214 C CA . LEU A 1 151 ? -8.798 4.834 -21.228 1.00 93.56 151 LEU A CA 1
ATOM 1215 C C . LEU A 1 151 ? -7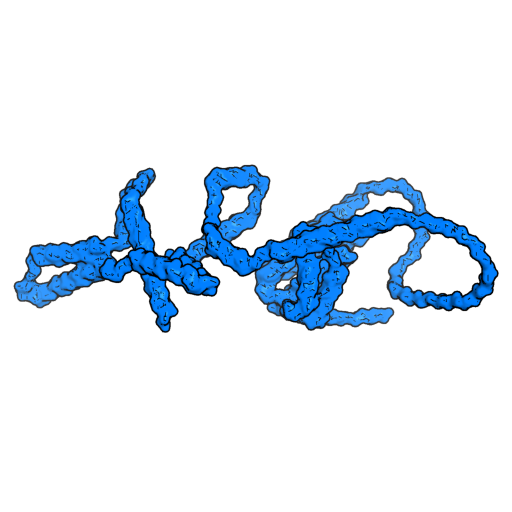.849 5.819 -21.925 1.00 93.56 151 LEU A C 1
ATOM 1217 O O . LEU A 1 151 ? -6.635 5.765 -21.713 1.00 93.56 151 LEU A O 1
ATOM 1221 N N . LYS A 1 152 ? -8.379 6.731 -22.750 1.00 89.94 152 LYS A N 1
ATOM 1222 C CA . LYS A 1 152 ? -7.596 7.657 -23.587 1.00 89.94 152 LYS A CA 1
ATOM 1223 C C . LYS A 1 152 ? -6.478 8.360 -22.812 1.00 89.94 152 LYS A C 1
ATOM 1225 O O . LYS A 1 152 ? -5.308 8.238 -23.176 1.00 89.94 152 LYS A O 1
ATOM 1230 N N . HIS A 1 153 ? -6.827 9.021 -21.706 1.00 89.31 153 HIS A N 1
ATOM 1231 C CA . HIS A 1 153 ? -5.883 9.804 -20.902 1.00 89.31 153 HIS A CA 1
ATOM 1232 C C . HIS A 1 153 ? -4.779 8.955 -20.256 1.00 89.31 153 HIS A C 1
ATOM 1234 O O . HIS A 1 153 ? -3.657 9.432 -20.098 1.00 89.31 153 HIS A O 1
ATOM 1240 N N . LEU A 1 154 ? -5.065 7.693 -19.925 1.00 89.38 154 LEU A N 1
ATOM 1241 C CA . LEU A 1 154 ? -4.101 6.794 -19.285 1.00 89.38 154 LEU A CA 1
ATOM 1242 C C . LEU A 1 154 ? -3.022 6.314 -20.265 1.00 89.38 154 LEU A C 1
ATOM 1244 O O . LEU A 1 154 ? -1.880 6.107 -19.867 1.00 89.38 154 LEU A O 1
ATOM 1248 N N . SER A 1 155 ? -3.361 6.187 -21.552 1.00 90.44 155 SER A N 1
ATOM 1249 C CA . SER A 1 155 ? -2.433 5.719 -22.590 1.00 90.44 155 SER A CA 1
ATOM 1250 C C . SER A 1 155 ? -1.339 6.724 -22.966 1.00 90.44 155 SER A C 1
ATOM 1252 O O . SER A 1 155 ? -0.312 6.337 -23.517 1.00 90.44 155 SER A O 1
ATOM 1254 N N . GLN A 1 156 ? -1.562 8.018 -22.707 1.00 93.62 156 GLN A N 1
ATOM 1255 C CA . GLN A 1 156 ? -0.673 9.124 -23.094 1.00 93.62 156 GLN A CA 1
ATOM 1256 C C . GLN A 1 156 ? -0.311 9.170 -24.598 1.00 93.62 156 GLN A C 1
ATOM 1258 O O . GLN A 1 156 ? 0.683 9.800 -24.973 1.00 93.62 156 GLN A O 1
ATOM 1263 N N . LEU A 1 157 ? -1.077 8.520 -25.484 1.00 94.44 157 LEU A N 1
ATOM 1264 C CA . LEU A 1 157 ? -0.796 8.506 -26.929 1.00 94.44 157 LEU A CA 1
ATOM 1265 C C . LEU A 1 157 ? -1.067 9.861 -27.604 1.00 94.44 157 LEU A C 1
ATOM 1267 O O . LEU A 1 157 ? -0.403 10.191 -28.586 1.00 94.44 157 LEU A O 1
ATOM 1271 N N . ASP A 1 158 ? -1.955 10.688 -27.043 1.00 94.38 158 ASP A N 1
ATOM 1272 C CA . ASP A 1 158 ? -2.239 12.038 -27.552 1.00 94.38 158 ASP A CA 1
ATOM 1273 C C . ASP A 1 158 ? -1.000 12.948 -27.546 1.00 94.38 158 ASP A C 1
ATOM 1275 O O . ASP A 1 158 ? -0.820 13.770 -28.448 1.00 94.38 158 ASP A O 1
ATOM 1279 N N . THR A 1 159 ? -0.111 12.792 -26.560 1.00 94.44 159 THR A N 1
ATOM 1280 C CA . THR A 1 159 ? 1.144 13.554 -26.484 1.00 94.44 159 THR A CA 1
ATOM 1281 C C . THR A 1 159 ? 2.087 13.180 -27.627 1.00 94.44 159 THR A C 1
ATOM 1283 O O . THR A 1 159 ? 2.660 14.062 -28.266 1.00 94.44 159 THR A O 1
ATOM 1286 N N . LEU A 1 160 ? 2.204 11.883 -27.938 1.00 97.00 160 LEU A N 1
ATOM 1287 C CA . LEU A 1 160 ? 2.978 11.402 -29.084 1.00 97.00 160 LEU A CA 1
ATOM 1288 C C . LEU A 1 160 ? 2.365 11.877 -30.405 1.00 97.00 160 LEU A C 1
ATOM 1290 O O . LEU A 1 160 ? 3.090 12.391 -31.251 1.00 97.00 160 LEU A O 1
ATOM 1294 N N . ARG A 1 161 ? 1.038 11.778 -30.557 1.00 98.00 161 ARG A N 1
ATOM 1295 C CA . ARG A 1 161 ? 0.315 12.283 -31.736 1.00 98.00 161 ARG A CA 1
ATOM 1296 C C . ARG A 1 161 ? 0.609 13.763 -31.970 1.00 98.00 161 ARG A C 1
ATOM 1298 O O . ARG A 1 161 ? 0.949 14.156 -33.076 1.00 98.00 161 ARG A O 1
ATOM 1305 N N . THR A 1 162 ? 0.529 14.571 -30.915 1.00 96.94 162 THR A N 1
ATOM 1306 C CA . THR A 1 162 ? 0.781 16.017 -30.982 1.00 96.94 162 THR A CA 1
ATOM 1307 C C . THR A 1 162 ? 2.234 16.311 -31.364 1.00 96.94 162 THR A C 1
ATOM 1309 O O . THR A 1 162 ? 2.495 17.212 -32.154 1.00 96.94 162 THR A O 1
ATOM 1312 N N . GLN A 1 163 ? 3.196 15.531 -30.861 1.00 97.00 163 GLN A N 1
ATOM 1313 C CA . GLN A 1 163 ? 4.594 15.655 -31.276 1.00 97.00 163 GLN A CA 1
ATOM 1314 C C . GLN A 1 163 ? 4.793 15.302 -32.757 1.00 97.00 163 GLN A C 1
ATOM 1316 O O . GLN A 1 163 ? 5.513 16.020 -33.444 1.00 97.00 163 GLN A O 1
ATOM 1321 N N . VAL A 1 164 ? 4.167 14.228 -33.246 1.00 97.00 164 VAL A N 1
ATOM 1322 C CA . VAL A 1 164 ? 4.213 13.829 -34.664 1.00 97.00 164 VAL A CA 1
ATOM 1323 C C . VAL A 1 164 ? 3.609 14.921 -35.551 1.00 97.00 164 VAL A C 1
ATOM 1325 O O . VAL A 1 164 ? 4.260 15.344 -36.503 1.00 97.00 164 VAL A O 1
ATOM 1328 N N . HIS A 1 165 ? 2.438 15.442 -35.181 1.00 96.81 165 HIS A N 1
ATOM 1329 C CA . HIS A 1 165 ? 1.772 16.543 -35.878 1.00 96.81 165 HIS A CA 1
ATOM 1330 C C . HIS A 1 165 ? 2.656 17.795 -35.948 1.00 96.81 165 HIS A C 1
ATOM 1332 O O . HIS A 1 165 ? 2.909 18.339 -37.018 1.00 96.81 165 HIS A O 1
ATOM 1338 N N . ASN A 1 166 ? 3.214 18.221 -34.812 1.00 95.38 166 ASN A N 1
ATOM 1339 C CA . ASN A 1 166 ? 4.099 19.384 -34.764 1.00 95.38 166 ASN A CA 1
ATOM 1340 C C . ASN A 1 166 ? 5.371 19.176 -35.596 1.00 95.38 166 ASN A C 1
ATOM 1342 O O . ASN A 1 166 ? 5.888 20.128 -36.175 1.00 95.38 166 ASN A O 1
ATOM 1346 N N . SER A 1 167 ? 5.894 17.949 -35.656 1.00 94.25 167 SER A N 1
ATOM 1347 C CA . SER A 1 167 ? 7.010 17.614 -36.540 1.00 94.25 167 SER A CA 1
ATOM 1348 C C . SER A 1 167 ? 6.628 17.738 -38.016 1.00 94.25 167 SER A C 1
ATOM 1350 O O . SER A 1 167 ? 7.421 18.297 -38.767 1.00 94.25 167 SER A O 1
ATOM 1352 N N . ALA A 1 168 ? 5.430 17.293 -38.414 1.00 94.12 168 ALA A N 1
ATOM 1353 C CA . ALA A 1 168 ? 4.918 17.453 -39.777 1.00 94.12 168 ALA A CA 1
ATOM 1354 C C . ALA A 1 168 ? 4.747 18.936 -40.139 1.00 94.12 168 ALA A C 1
ATOM 1356 O O . ALA A 1 168 ? 5.369 19.406 -41.084 1.00 94.12 168 ALA A O 1
ATOM 1357 N N . VAL A 1 169 ? 4.036 19.707 -39.309 1.00 93.56 169 VAL A N 1
ATOM 1358 C CA . VAL A 1 169 ? 3.815 21.150 -39.519 1.00 93.56 169 VAL A CA 1
ATOM 1359 C C . VAL A 1 169 ? 5.136 21.920 -39.586 1.00 93.56 169 VAL A C 1
ATOM 1361 O O . VAL A 1 169 ? 5.312 22.808 -40.418 1.00 93.56 169 VAL A O 1
ATOM 1364 N N . ARG A 1 170 ? 6.110 21.604 -38.723 1.00 91.62 170 ARG A N 1
ATOM 1365 C CA . ARG A 1 170 ? 7.438 22.236 -38.790 1.00 91.62 170 ARG A CA 1
ATOM 1366 C C . ARG A 1 170 ? 8.155 21.916 -40.093 1.00 91.62 170 ARG A C 1
ATOM 1368 O O . ARG A 1 170 ? 8.827 22.791 -40.627 1.00 91.62 170 ARG A O 1
ATOM 1375 N N . LEU A 1 171 ? 8.046 20.680 -40.564 1.00 91.94 171 LEU A N 1
ATOM 1376 C CA . LEU A 1 171 ? 8.690 20.229 -41.788 1.00 91.94 171 LEU A CA 1
ATOM 1377 C C . LEU A 1 171 ? 8.065 20.894 -43.024 1.00 91.94 171 LEU A C 1
ATOM 1379 O O . LEU A 1 171 ? 8.808 21.363 -43.877 1.00 91.94 171 LEU A O 1
ATOM 1383 N N . GLU A 1 172 ? 6.737 21.044 -43.063 1.00 90.44 172 GLU A N 1
ATOM 1384 C CA . GLU A 1 172 ? 6.022 21.789 -44.114 1.00 90.44 172 GLU A CA 1
ATOM 1385 C C . GLU A 1 172 ? 6.425 23.265 -44.169 1.00 90.44 172 GLU A C 1
ATOM 1387 O O . GLU A 1 172 ? 6.643 23.818 -45.242 1.00 90.44 172 GLU A O 1
ATOM 1392 N N . ASN A 1 173 ? 6.568 23.903 -43.005 1.00 84.56 173 ASN A N 1
ATOM 1393 C CA . ASN A 1 173 ? 6.908 25.324 -42.918 1.00 84.56 173 ASN A CA 1
ATOM 1394 C C . ASN A 1 173 ? 8.404 25.614 -43.133 1.00 84.56 173 ASN A C 1
ATOM 1396 O O . ASN A 1 173 ? 8.769 26.756 -43.409 1.00 84.56 173 ASN A O 1
ATOM 1400 N N . SER A 1 174 ? 9.280 24.613 -42.995 1.00 74.75 174 SER A N 1
ATOM 1401 C CA . SER A 1 174 ? 10.731 24.795 -43.162 1.00 74.75 174 SER A CA 1
ATOM 1402 C C . SER A 1 174 ? 11.153 24.916 -44.629 1.00 74.75 174 SER A C 1
ATOM 1404 O O . SER A 1 174 ? 12.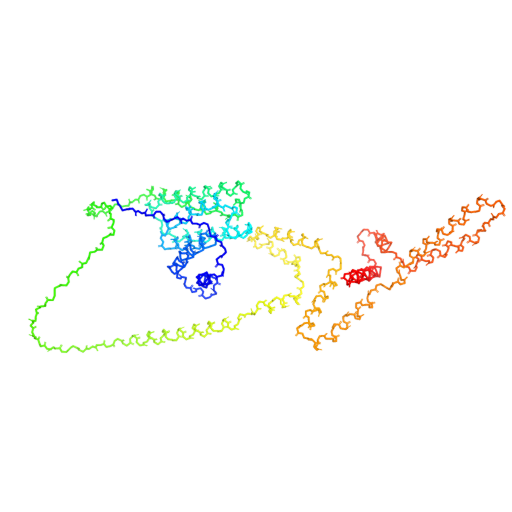213 25.470 -44.898 1.00 74.75 174 SER A O 1
ATOM 1406 N N . ASP A 1 175 ? 10.313 24.478 -45.570 1.00 60.41 175 ASP A N 1
ATOM 1407 C CA . ASP A 1 175 ? 10.556 24.601 -47.016 1.00 60.41 175 ASP A CA 1
ATOM 1408 C C . ASP A 1 175 ? 10.115 25.971 -47.589 1.00 60.41 175 ASP A C 1
ATOM 1410 O O . ASP A 1 175 ? 10.291 26.260 -48.770 1.00 60.41 175 ASP A O 1
ATOM 1414 N N . GLY A 1 176 ? 9.568 26.860 -46.744 1.00 51.78 176 GLY A N 1
ATOM 1415 C CA . GLY A 1 176 ? 9.206 28.238 -47.107 1.00 51.78 176 GLY A CA 1
ATOM 1416 C C . GLY A 1 176 ? 10.347 29.262 -46.991 1.00 51.78 176 GLY A C 1
ATOM 1417 O O . GLY A 1 176 ? 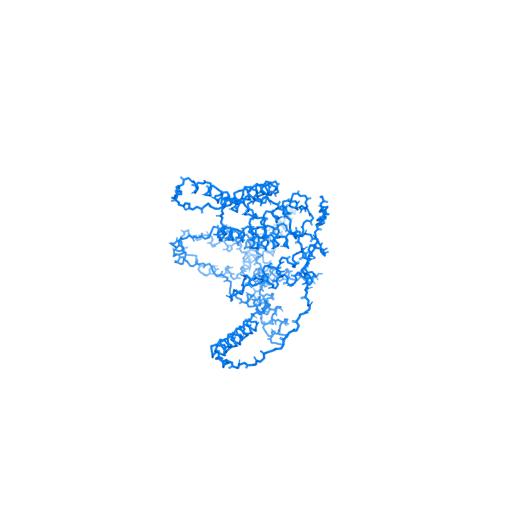10.162 30.421 -47.360 1.00 51.78 176 GLY A O 1
ATOM 1418 N N . ALA A 1 177 ? 11.519 28.866 -46.483 1.00 45.44 177 ALA A N 1
ATOM 1419 C CA . ALA A 1 177 ? 12.677 29.740 -46.287 1.00 45.44 177 ALA A CA 1
ATOM 1420 C C . ALA A 1 177 ? 13.862 29.293 -47.161 1.00 45.44 177 ALA A C 1
ATOM 1422 O O . ALA A 1 177 ? 14.755 28.583 -46.716 1.00 45.44 177 ALA A O 1
ATOM 1423 N N . THR A 1 178 ? 13.838 29.748 -48.413 1.00 40.25 178 THR A N 1
ATOM 1424 C CA . THR A 1 178 ? 14.993 30.030 -49.285 1.00 40.25 178 THR A CA 1
ATOM 1425 C C . THR A 1 178 ? 16.148 29.014 -49.289 1.00 40.25 178 THR A C 1
ATOM 1427 O O . THR A 1 178 ? 17.100 29.099 -48.514 1.00 40.25 178 THR A O 1
ATOM 1430 N N . ALA A 1 179 ? 16.160 28.158 -50.311 1.00 36.16 179 ALA A N 1
ATOM 1431 C CA . ALA A 1 179 ? 17.402 27.641 -50.878 1.00 36.16 179 ALA A CA 1
ATOM 1432 C C . ALA A 1 179 ? 18.250 28.793 -51.467 1.00 36.16 179 ALA A C 1
ATOM 1434 O O . ALA A 1 179 ? 17.702 29.632 -52.188 1.00 36.16 179 ALA A O 1
ATOM 1435 N N . PRO A 1 180 ? 19.581 28.827 -51.279 1.00 39.38 180 PRO A N 1
ATOM 1436 C CA . PRO A 1 180 ? 20.480 29.430 -52.244 1.00 39.38 180 PRO A CA 1
ATOM 1437 C C . PRO A 1 180 ? 20.875 28.387 -53.293 1.00 39.38 180 PRO A C 1
ATOM 1439 O O . PRO A 1 180 ? 21.367 27.302 -52.986 1.00 39.38 180 PRO A O 1
ATOM 1442 N N . ALA A 1 181 ? 20.657 28.754 -54.550 1.00 38.91 181 ALA A N 1
ATOM 1443 C CA . ALA A 1 181 ? 21.107 28.033 -55.724 1.00 38.91 181 ALA A CA 1
ATOM 1444 C C . ALA A 1 181 ? 22.641 27.889 -55.766 1.00 38.91 181 ALA A C 1
ATOM 1446 O O . ALA A 1 181 ? 23.372 28.869 -55.621 1.00 38.91 181 ALA A O 1
ATOM 1447 N N . SER A 1 182 ? 23.129 26.679 -56.047 1.00 35.91 182 SER A N 1
ATOM 1448 C CA . SER A 1 182 ? 24.250 26.426 -56.972 1.00 35.91 182 SER A CA 1
ATOM 1449 C C . SER A 1 182 ? 24.286 24.940 -57.364 1.00 35.91 182 SER A C 1
ATOM 1451 O O . SER A 1 182 ? 24.634 24.067 -56.578 1.00 35.91 182 SER A O 1
ATOM 1453 N N . SER A 1 183 ? 23.865 24.699 -58.605 1.00 35.03 183 SER A N 1
ATOM 1454 C CA . SER A 1 183 ? 23.930 23.488 -59.447 1.00 35.03 183 SER A CA 1
ATOM 1455 C C . SER A 1 183 ? 25.390 23.015 -59.707 1.00 35.03 183 SER A C 1
ATOM 1457 O O . SER A 1 183 ? 26.295 23.784 -59.374 1.00 35.03 183 SER A O 1
ATOM 1459 N N . PRO A 1 184 ? 25.678 21.844 -60.344 1.00 43.94 184 PRO A N 1
ATOM 1460 C CA . PRO A 1 184 ? 24.841 21.049 -61.266 1.00 43.94 184 PRO A CA 1
ATOM 1461 C C . PRO A 1 184 ? 24.597 19.594 -60.829 1.00 43.94 184 PRO A C 1
ATOM 1463 O O . PRO A 1 184 ? 25.446 18.950 -60.230 1.00 43.94 184 PRO A O 1
ATOM 1466 N N . VAL A 1 185 ? 23.361 19.095 -60.925 1.00 36.47 185 VAL A N 1
ATOM 1467 C CA . VAL A 1 185 ? 22.768 18.439 -62.111 1.00 36.47 185 VAL A CA 1
ATOM 1468 C C . VAL A 1 185 ? 23.692 17.372 -62.704 1.00 36.47 185 VAL A C 1
ATOM 1470 O O . VAL A 1 185 ? 24.467 17.651 -63.611 1.00 36.47 185 VAL A O 1
ATOM 1473 N N . GLU A 1 186 ? 23.515 16.137 -62.237 1.00 30.53 186 GLU A N 1
ATOM 1474 C CA . GLU A 1 186 ? 23.504 14.976 -63.124 1.00 30.53 186 GLU A CA 1
ATOM 1475 C C . GLU A 1 186 ? 22.191 14.223 -62.905 1.00 30.53 186 GLU A C 1
ATOM 1477 O O . GLU A 1 186 ? 21.860 13.740 -61.823 1.00 30.53 186 GLU A O 1
ATOM 1482 N N . GLU A 1 187 ? 21.405 14.242 -63.968 1.00 32.81 187 GLU A N 1
ATOM 1483 C CA . GLU A 1 187 ? 20.117 13.606 -64.147 1.00 32.81 187 GLU A CA 1
ATOM 1484 C C . GLU A 1 187 ? 20.343 12.098 -64.310 1.00 32.81 187 GLU A C 1
ATOM 1486 O O . GLU A 1 187 ? 21.113 11.684 -65.174 1.00 32.81 187 GLU A O 1
ATOM 1491 N N . ASN A 1 188 ? 19.667 11.258 -63.526 1.00 28.00 188 ASN A N 1
ATOM 1492 C CA . ASN A 1 188 ? 19.216 9.970 -64.045 1.00 28.00 188 ASN A CA 1
ATOM 1493 C C . ASN A 1 188 ? 18.013 9.446 -63.262 1.00 28.00 188 ASN A C 1
ATOM 1495 O O . ASN A 1 188 ? 18.073 9.092 -62.086 1.00 28.00 188 ASN A O 1
ATOM 1499 N N . ILE A 1 189 ? 16.902 9.415 -63.985 1.00 36.06 189 ILE A N 1
ATOM 1500 C CA . ILE A 1 189 ? 15.651 8.756 -63.652 1.00 36.06 189 ILE A CA 1
ATOM 1501 C C . ILE A 1 189 ? 15.917 7.250 -63.556 1.00 36.06 189 ILE A C 1
ATOM 1503 O O . ILE A 1 189 ? 16.301 6.636 -64.547 1.00 36.06 189 ILE A O 1
ATOM 1507 N N . ALA A 1 190 ? 15.635 6.632 -62.410 1.00 29.44 190 ALA A N 1
ATOM 1508 C CA . ALA A 1 190 ? 15.340 5.202 -62.355 1.00 29.44 190 ALA A CA 1
ATOM 1509 C C . ALA A 1 190 ? 14.461 4.867 -61.143 1.00 29.44 190 ALA A C 1
ATOM 1511 O O . ALA A 1 190 ? 14.913 4.722 -60.011 1.00 29.44 190 ALA A O 1
ATOM 1512 N N . LEU A 1 191 ? 13.166 4.815 -61.446 1.00 30.34 191 LEU A N 1
ATOM 1513 C CA . LEU A 1 191 ? 12.145 3.886 -60.971 1.00 30.34 191 LEU A CA 1
ATOM 1514 C C . LEU A 1 191 ? 12.579 2.826 -59.933 1.00 30.34 191 LEU A C 1
ATOM 1516 O O . LEU A 1 191 ? 13.546 2.092 -60.126 1.00 30.34 191 LEU A O 1
ATOM 1520 N N . ASN A 1 192 ? 11.747 2.691 -58.895 1.00 30.38 192 ASN A N 1
ATOM 1521 C CA . ASN A 1 192 ? 11.545 1.477 -58.100 1.00 30.38 192 ASN A CA 1
ATOM 1522 C C . ASN A 1 192 ? 11.856 0.186 -58.877 1.00 30.38 192 ASN A C 1
ATOM 1524 O O . ASN A 1 192 ? 11.265 -0.028 -59.930 1.00 30.38 192 ASN A O 1
ATOM 1528 N N . GLU A 1 193 ? 12.643 -0.718 -58.289 1.00 29.78 193 GLU A N 1
ATOM 1529 C CA . GLU A 1 193 ? 12.180 -2.064 -57.919 1.00 29.78 193 GLU A CA 1
ATOM 1530 C C . GLU A 1 193 ? 13.307 -2.940 -57.345 1.00 29.78 193 GLU A C 1
ATOM 1532 O O . GLU A 1 193 ? 14.431 -2.970 -57.828 1.00 29.78 193 GLU A O 1
ATOM 1537 N N . ALA A 1 194 ? 12.916 -3.706 -56.326 1.00 30.20 194 ALA A N 1
ATOM 1538 C CA . ALA A 1 194 ? 13.313 -5.084 -56.058 1.00 30.20 194 ALA A CA 1
ATOM 1539 C C . ALA A 1 194 ? 14.809 -5.456 -55.988 1.00 30.20 194 ALA A C 1
ATOM 1541 O O . ALA A 1 194 ? 15.531 -5.598 -56.972 1.00 30.20 194 ALA A O 1
ATOM 1542 N N . VAL A 1 195 ? 15.186 -5.851 -54.769 1.00 37.16 195 VAL A N 1
ATOM 1543 C CA . VAL A 1 195 ? 16.210 -6.855 -54.462 1.00 37.16 195 VAL A CA 1
ATOM 1544 C C . VAL A 1 195 ? 16.252 -7.958 -55.530 1.00 37.16 195 VAL A C 1
ATOM 1546 O O . VAL A 1 195 ? 15.300 -8.726 -55.685 1.00 37.16 195 VAL A O 1
ATOM 1549 N N . LYS A 1 196 ? 17.399 -8.091 -56.201 1.00 26.62 196 LYS A N 1
ATOM 1550 C CA . LYS A 1 196 ? 17.753 -9.255 -57.017 1.00 26.62 196 LYS A CA 1
ATOM 1551 C C . LYS A 1 196 ? 19.178 -9.677 -56.680 1.00 26.62 196 LYS A C 1
ATOM 1553 O O . LYS A 1 196 ? 20.142 -9.013 -57.041 1.00 26.62 196 LYS A O 1
ATOM 1558 N N . TRP A 1 197 ? 19.295 -10.797 -55.974 1.00 27.12 197 TRP A N 1
ATOM 1559 C CA . TRP A 1 197 ? 20.556 -11.516 -55.837 1.00 27.12 197 TRP A CA 1
ATOM 1560 C C . TRP A 1 197 ? 21.011 -11.972 -57.226 1.00 27.12 197 TRP A C 1
ATOM 1562 O O . TRP A 1 197 ? 20.245 -12.628 -57.934 1.00 27.12 197 TRP A O 1
ATOM 1572 N N . VAL A 1 198 ? 22.244 -11.640 -57.612 1.00 26.83 198 VAL A N 1
ATOM 1573 C CA . VAL A 1 198 ? 22.873 -12.174 -58.824 1.00 26.83 198 VAL A CA 1
ATOM 1574 C C . VAL A 1 198 ? 24.243 -12.736 -58.465 1.00 26.83 198 VAL A C 1
ATOM 1576 O O . VAL A 1 198 ? 25.157 -12.030 -58.053 1.00 26.83 198 VAL A O 1
ATOM 1579 N N . TYR A 1 199 ? 24.313 -14.055 -58.602 1.00 28.58 199 TYR A N 1
ATOM 1580 C CA . TYR A 1 199 ? 25.489 -14.910 -58.590 1.00 28.58 199 TYR A CA 1
ATOM 1581 C C . TYR A 1 199 ? 26.583 -14.367 -59.525 1.00 28.58 199 TYR A C 1
ATOM 1583 O O . TYR A 1 199 ? 26.342 -14.209 -60.722 1.00 28.58 199 TYR A O 1
ATOM 1591 N N . VAL A 1 200 ? 27.780 -14.100 -58.995 1.00 27.91 200 VAL A N 1
ATOM 1592 C CA . VAL A 1 200 ? 28.962 -13.770 -59.806 1.00 27.91 200 VAL A CA 1
ATOM 1593 C C . VAL A 1 200 ? 29.820 -15.023 -59.929 1.00 27.91 200 VAL A C 1
ATOM 1595 O O . VAL A 1 200 ? 30.377 -15.514 -58.948 1.00 27.91 200 VAL A O 1
ATOM 1598 N N . ALA A 1 201 ? 29.885 -15.547 -61.151 1.00 27.14 201 ALA A N 1
ATOM 1599 C CA . ALA A 1 201 ? 30.741 -16.657 -61.533 1.00 27.14 201 ALA A CA 1
ATOM 1600 C C . ALA A 1 201 ? 32.221 -16.238 -61.489 1.00 27.14 201 ALA A C 1
ATOM 1602 O O . ALA A 1 201 ? 32.609 -15.224 -62.069 1.00 27.14 201 ALA A O 1
ATOM 1603 N N . GLN A 1 202 ? 33.042 -17.046 -60.820 1.00 27.09 202 GLN A N 1
ATOM 1604 C CA . GLN A 1 202 ? 34.498 -17.031 -60.956 1.00 27.09 202 GLN A CA 1
ATOM 1605 C C . GLN A 1 202 ? 34.907 -17.469 -62.371 1.00 27.09 202 GLN A C 1
ATOM 1607 O O . GLN A 1 202 ? 34.351 -18.439 -62.890 1.00 27.09 202 GLN A O 1
ATOM 1612 N N . PRO A 1 203 ? 35.962 -16.869 -62.939 1.00 32.59 203 PRO A N 1
ATOM 1613 C CA . PRO A 1 203 ? 36.861 -17.572 -63.837 1.00 32.59 203 PRO A CA 1
ATOM 1614 C C . PRO A 1 203 ? 38.253 -17.696 -63.194 1.00 32.59 203 PRO A C 1
ATOM 1616 O O . PRO A 1 203 ? 38.977 -16.715 -63.042 1.00 32.59 203 PRO A O 1
ATOM 1619 N N . GLU A 1 204 ? 38.637 -18.917 -62.833 1.00 29.14 204 GLU A N 1
ATOM 1620 C CA . GLU A 1 204 ? 40.047 -19.327 -62.752 1.00 29.14 204 GLU A CA 1
ATOM 1621 C C . GLU A 1 204 ? 40.548 -19.744 -64.158 1.00 29.14 204 GLU A C 1
ATOM 1623 O O . GLU A 1 204 ? 39.734 -19.961 -65.058 1.00 29.14 204 GLU A O 1
ATOM 1628 N N . PRO A 1 205 ? 41.838 -20.056 -64.368 1.00 40.81 205 PRO A N 1
ATOM 1629 C CA . PRO A 1 205 ? 43.050 -19.337 -63.980 1.00 40.81 205 PRO A CA 1
ATOM 1630 C C . PRO A 1 205 ? 43.993 -19.183 -65.200 1.00 40.81 205 PRO A C 1
ATOM 1632 O O . PRO A 1 205 ? 43.963 -19.969 -66.149 1.00 40.81 205 PRO A O 1
ATOM 1635 N N . ARG A 1 206 ? 44.923 -18.222 -65.169 1.00 29.25 206 ARG A N 1
ATOM 1636 C CA . ARG A 1 206 ? 46.134 -18.289 -66.006 1.00 29.25 206 ARG A CA 1
ATOM 1637 C C . ARG A 1 206 ? 47.363 -18.041 -65.150 1.00 29.25 206 ARG A C 1
ATOM 1639 O O . ARG A 1 206 ? 47.567 -16.950 -64.629 1.00 29.25 206 ARG A O 1
ATOM 1646 N N . ALA A 1 207 ? 48.154 -19.097 -65.016 1.00 30.08 207 ALA A N 1
ATOM 1647 C CA . ALA A 1 207 ? 49.496 -19.065 -64.478 1.00 30.08 207 ALA A CA 1
ATOM 1648 C C . ALA A 1 207 ? 50.391 -18.167 -65.341 1.00 30.08 207 ALA A C 1
ATOM 1650 O O . ALA A 1 207 ? 50.330 -18.245 -66.566 1.00 30.08 207 ALA A O 1
ATOM 1651 N N . ASN A 1 208 ? 51.241 -17.367 -64.698 1.00 30.50 208 ASN A N 1
ATOM 1652 C CA . ASN A 1 208 ? 52.654 -17.276 -65.051 1.00 30.50 208 ASN A CA 1
ATOM 1653 C C . ASN A 1 208 ? 53.460 -16.673 -63.893 1.00 30.50 208 ASN A C 1
ATOM 1655 O O . ASN A 1 208 ? 53.057 -15.722 -63.231 1.00 30.50 208 ASN A O 1
ATOM 1659 N N . VAL A 1 209 ? 54.585 -17.332 -63.651 1.00 33.03 209 VAL A N 1
ATOM 1660 C CA . VAL A 1 209 ? 55.559 -17.167 -62.570 1.00 33.03 209 VAL A CA 1
ATOM 1661 C C . VAL A 1 209 ? 56.417 -15.917 -62.789 1.00 33.03 209 VAL A C 1
ATOM 1663 O O . VAL A 1 209 ? 56.786 -15.632 -63.926 1.00 33.03 209 VAL A O 1
ATOM 1666 N N . GLY A 1 210 ? 56.820 -15.229 -61.710 1.00 30.45 210 GLY A N 1
ATOM 1667 C CA . GLY A 1 210 ? 57.857 -14.194 -61.803 1.00 30.45 210 GLY A CA 1
ATOM 1668 C C . GLY A 1 210 ? 58.180 -13.396 -60.532 1.00 30.45 210 GLY A C 1
ATOM 1669 O O . GLY A 1 210 ? 57.777 -12.251 -60.432 1.00 30.45 210 GLY A O 1
ATOM 1670 N N . VAL A 1 211 ? 58.983 -14.000 -59.644 1.00 31.42 211 VAL A N 1
ATOM 1671 C CA . VAL A 1 211 ? 60.065 -13.402 -58.815 1.00 31.42 211 VAL A CA 1
ATOM 1672 C C . VAL A 1 211 ? 59.740 -12.367 -57.710 1.00 31.42 211 VAL A C 1
ATOM 1674 O O . VAL A 1 211 ? 59.097 -11.344 -57.897 1.00 31.42 211 VAL A O 1
ATOM 1677 N N . GLN A 1 212 ? 60.301 -12.671 -56.533 1.00 31.17 212 GLN A N 1
ATOM 1678 C CA . GLN A 1 212 ? 60.279 -11.948 -55.260 1.00 31.17 212 GLN A CA 1
ATOM 1679 C C . GLN A 1 212 ? 61.028 -10.604 -55.287 1.00 31.17 212 GLN A C 1
ATOM 1681 O O . GLN A 1 212 ? 62.179 -10.543 -55.713 1.00 31.17 212 GLN A O 1
ATOM 1686 N N . THR A 1 213 ? 60.454 -9.594 -54.632 1.00 34.31 213 THR A N 1
ATOM 1687 C CA . THR A 1 213 ? 61.200 -8.570 -53.882 1.00 34.31 213 THR A CA 1
ATOM 1688 C C . THR A 1 213 ? 60.497 -8.324 -52.546 1.00 34.31 213 THR A C 1
ATOM 1690 O O . THR A 1 213 ? 59.315 -7.992 -52.488 1.00 34.31 213 THR A O 1
ATOM 1693 N N . ALA A 1 214 ? 61.220 -8.559 -51.450 1.00 34.91 214 ALA A N 1
ATOM 1694 C CA . ALA A 1 214 ? 60.738 -8.369 -50.087 1.00 34.91 214 ALA A CA 1
ATOM 1695 C C . ALA A 1 214 ? 60.735 -6.875 -49.716 1.00 34.91 214 ALA A C 1
ATOM 1697 O O . ALA A 1 214 ? 61.768 -6.212 -49.795 1.00 34.91 214 ALA A O 1
ATOM 1698 N N . ILE A 1 215 ? 59.583 -6.364 -49.276 1.00 36.31 215 ILE A N 1
ATOM 1699 C CA . ILE A 1 215 ? 59.422 -5.035 -48.666 1.00 36.31 215 ILE A CA 1
ATOM 1700 C C . ILE A 1 215 ? 59.339 -5.235 -47.142 1.00 36.31 215 ILE A C 1
ATOM 1702 O O . ILE A 1 215 ? 58.594 -6.115 -46.699 1.00 36.31 215 ILE A O 1
ATOM 1706 N N . PRO A 1 216 ? 60.071 -4.470 -46.309 1.00 42.66 216 PRO A N 1
ATOM 1707 C CA . PRO A 1 216 ? 60.004 -4.633 -44.863 1.00 42.66 216 PRO A CA 1
ATOM 1708 C C . PRO A 1 216 ? 58.659 -4.119 -44.332 1.00 42.66 216 PRO A C 1
ATOM 1710 O O . PRO A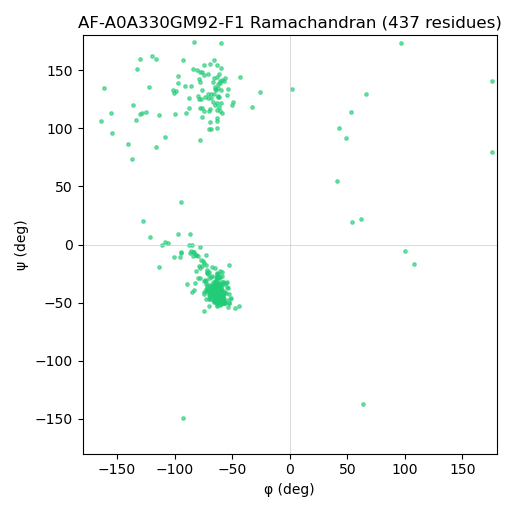 1 216 ? 58.267 -2.977 -44.571 1.00 42.66 216 PRO A O 1
ATOM 1713 N N . VAL A 1 217 ? 57.952 -4.967 -43.584 1.00 41.47 217 VAL A N 1
ATOM 1714 C CA . VAL A 1 217 ? 56.702 -4.615 -42.900 1.00 41.47 217 VAL A CA 1
ATOM 1715 C C . VAL A 1 217 ? 57.034 -3.779 -41.663 1.00 41.47 217 VAL A C 1
ATOM 1717 O O . VAL A 1 217 ? 57.558 -4.289 -40.672 1.00 41.47 217 VAL A O 1
ATOM 1720 N N . GLN A 1 218 ? 56.706 -2.487 -41.699 1.00 47.19 218 GLN A N 1
ATOM 1721 C CA . GLN A 1 218 ? 56.599 -1.676 -40.489 1.00 47.19 218 GLN A CA 1
ATOM 1722 C C . GLN A 1 218 ? 55.380 -2.141 -39.691 1.00 47.19 218 GLN A C 1
ATOM 1724 O O . GLN A 1 218 ? 54.234 -1.869 -40.048 1.00 47.19 218 GLN A O 1
ATOM 1729 N N . VAL A 1 219 ? 55.621 -2.859 -38.596 1.00 53.94 219 VAL A N 1
ATOM 1730 C CA . VAL A 1 219 ? 54.553 -3.280 -37.689 1.00 53.94 219 VAL A CA 1
ATOM 1731 C C . VAL A 1 219 ? 54.130 -2.080 -36.846 1.00 53.94 219 VAL A C 1
ATOM 1733 O O . VAL A 1 219 ? 54.919 -1.510 -36.088 1.00 53.94 219 VAL A O 1
ATOM 1736 N N . ASN A 1 220 ? 52.869 -1.681 -36.993 1.00 56.62 220 ASN A N 1
ATOM 1737 C CA . ASN A 1 220 ? 52.294 -0.544 -36.295 1.00 56.62 220 ASN A CA 1
ATOM 1738 C C . ASN A 1 220 ? 52.165 -0.850 -34.788 1.00 56.62 220 ASN A C 1
ATOM 1740 O O . ASN A 1 220 ? 51.220 -1.514 -34.353 1.00 56.62 220 ASN A O 1
ATOM 1744 N N . ARG A 1 221 ? 53.120 -0.346 -33.990 1.00 56.88 221 ARG A N 1
ATOM 1745 C CA . ARG A 1 221 ? 53.187 -0.457 -32.515 1.00 56.88 221 ARG A CA 1
ATOM 1746 C C . ARG A 1 221 ? 51.908 0.008 -31.799 1.00 56.88 221 ARG A C 1
ATOM 1748 O O . ARG A 1 221 ? 51.685 -0.369 -30.652 1.00 56.88 221 ARG A O 1
ATOM 1755 N N . TRP A 1 222 ? 51.051 0.776 -32.472 1.00 54.81 222 TRP A N 1
ATOM 1756 C CA . TRP A 1 222 ? 49.783 1.267 -31.934 1.00 54.81 222 TRP A CA 1
ATOM 1757 C C . TRP A 1 222 ? 48.741 0.160 -31.708 1.00 54.81 222 TRP A C 1
ATOM 1759 O O . TRP A 1 222 ? 47.935 0.250 -30.787 1.00 54.81 222 TRP A O 1
ATOM 1769 N N . THR A 1 223 ? 48.804 -0.929 -32.478 1.00 54.00 223 THR A N 1
ATOM 1770 C CA . THR A 1 223 ? 47.876 -2.067 -32.338 1.00 54.00 223 THR A CA 1
ATOM 1771 C C . THR A 1 223 ? 48.023 -2.782 -30.994 1.00 54.00 223 THR A C 1
ATOM 1773 O O . THR A 1 223 ? 47.020 -3.124 -30.376 1.00 54.00 223 THR A O 1
ATOM 1776 N N . PHE A 1 224 ? 49.248 -2.920 -30.479 1.00 66.00 224 PHE A N 1
ATOM 1777 C CA . PHE A 1 224 ? 49.502 -3.513 -29.161 1.00 66.00 224 PHE A CA 1
ATOM 1778 C C . PHE A 1 224 ? 49.097 -2.588 -28.005 1.00 66.00 224 PHE A C 1
ATOM 1780 O O . PHE A 1 224 ? 48.644 -3.067 -26.968 1.00 66.00 224 PHE A O 1
ATOM 1787 N N . PHE A 1 225 ? 49.198 -1.267 -28.189 1.00 68.00 225 PHE A N 1
ATOM 1788 C CA . PHE A 1 225 ? 48.737 -0.284 -27.204 1.00 68.00 225 PHE A CA 1
ATOM 1789 C C . PHE A 1 225 ? 47.204 -0.256 -27.102 1.00 68.00 225 PHE A C 1
ATOM 1791 O O . PHE A 1 225 ? 46.657 -0.348 -26.005 1.00 68.00 225 PHE A O 1
ATOM 1798 N N . VAL A 1 226 ? 46.506 -0.211 -28.243 1.00 71.38 226 VAL A N 1
ATOM 1799 C CA . VAL A 1 226 ? 45.035 -0.269 -28.292 1.00 71.38 226 VAL A CA 1
ATOM 1800 C C . VAL A 1 226 ? 44.532 -1.616 -27.771 1.00 71.38 226 VAL A C 1
ATOM 1802 O O . VAL A 1 226 ? 43.605 -1.643 -26.966 1.00 71.38 226 VAL A O 1
ATOM 1805 N N . ALA A 1 227 ? 45.188 -2.724 -28.130 1.00 75.31 227 ALA A N 1
ATOM 1806 C CA . ALA A 1 227 ? 44.858 -4.040 -27.588 1.00 75.31 227 ALA A CA 1
ATOM 1807 C C . ALA A 1 227 ? 45.012 -4.092 -26.057 1.00 75.31 227 ALA A C 1
ATOM 1809 O O . ALA A 1 227 ? 44.126 -4.608 -25.379 1.00 75.31 227 ALA A O 1
ATOM 1810 N N . GLY A 1 228 ? 46.080 -3.507 -25.501 1.00 73.12 228 GLY A N 1
ATOM 1811 C CA . GLY A 1 228 ? 46.280 -3.396 -24.052 1.00 73.12 228 GLY A CA 1
ATOM 1812 C C . GLY A 1 228 ? 45.243 -2.512 -23.345 1.00 73.12 228 GLY A C 1
ATOM 1813 O O . GLY A 1 228 ? 44.782 -2.845 -22.255 1.00 73.12 228 GLY A O 1
ATOM 1814 N N . MET A 1 229 ? 44.816 -1.408 -23.965 1.00 81.44 229 MET A N 1
ATOM 1815 C CA . MET A 1 229 ? 43.736 -0.567 -23.431 1.00 81.44 229 MET A CA 1
ATOM 1816 C C . MET A 1 229 ? 42.382 -1.281 -23.454 1.00 81.44 229 MET A C 1
ATOM 1818 O O . MET A 1 229 ? 41.630 -1.202 -22.484 1.00 81.44 229 MET A O 1
ATOM 1822 N N . CYS A 1 230 ? 42.076 -2.000 -24.536 1.00 73.19 230 CYS A N 1
ATOM 1823 C CA . CYS A 1 230 ? 40.843 -2.771 -24.655 1.00 73.19 230 CYS A CA 1
ATOM 1824 C C . CYS A 1 230 ? 40.777 -3.890 -23.610 1.00 73.19 230 CYS A C 1
ATOM 1826 O O . CYS A 1 230 ? 39.731 -4.072 -22.993 1.00 73.19 230 CYS A O 1
ATOM 1828 N N . THR A 1 231 ? 41.876 -4.604 -23.347 1.00 81.50 231 THR A N 1
ATOM 1829 C CA . THR A 1 231 ? 41.887 -5.652 -22.313 1.00 81.50 231 THR A CA 1
ATOM 1830 C C . THR A 1 231 ? 41.719 -5.074 -20.906 1.00 81.50 231 THR A C 1
ATOM 1832 O O . THR A 1 231 ? 40.928 -5.610 -20.132 1.00 81.50 231 THR A O 1
ATOM 1835 N N . MET A 1 232 ? 42.358 -3.943 -20.584 1.00 80.12 232 MET A N 1
ATOM 1836 C CA . MET A 1 232 ? 42.149 -3.239 -19.307 1.00 80.12 232 MET A CA 1
ATOM 1837 C C . MET A 1 232 ? 40.713 -2.719 -19.137 1.00 80.12 232 MET A C 1
ATOM 1839 O O . MET A 1 232 ? 40.134 -2.838 -18.056 1.00 80.12 232 MET A O 1
ATOM 1843 N N . LEU A 1 233 ? 40.102 -2.181 -20.197 1.00 85.06 233 LEU A N 1
ATOM 1844 C CA . LEU A 1 233 ? 38.701 -1.742 -20.182 1.00 85.06 233 LEU A CA 1
ATOM 1845 C C . LEU A 1 233 ? 37.733 -2.912 -19.990 1.00 85.06 233 LEU A C 1
ATOM 1847 O O . LEU A 1 233 ? 36.793 -2.806 -19.209 1.00 85.06 233 LEU A O 1
ATOM 1851 N N . VAL A 1 234 ? 37.979 -4.049 -20.644 1.00 83.81 234 VAL A N 1
ATOM 1852 C CA . VAL A 1 234 ? 37.147 -5.249 -20.478 1.00 83.81 234 VAL A CA 1
ATOM 1853 C C . VAL A 1 234 ? 37.291 -5.822 -19.068 1.00 83.81 234 VAL A C 1
ATOM 1855 O O . VAL A 1 234 ? 36.285 -6.172 -18.453 1.00 83.81 234 VAL A O 1
ATOM 1858 N N . LEU A 1 235 ? 38.508 -5.875 -18.519 1.00 81.75 235 LEU A N 1
ATOM 1859 C CA . LEU A 1 235 ? 38.745 -6.354 -17.154 1.00 81.75 235 LEU A CA 1
ATOM 1860 C C . LEU A 1 235 ? 38.116 -5.429 -16.105 1.00 81.75 235 LEU A C 1
ATOM 1862 O O . LEU A 1 235 ? 37.459 -5.912 -15.186 1.00 81.75 235 LEU A O 1
ATOM 1866 N N . SER A 1 236 ? 38.247 -4.109 -16.259 1.00 68.00 236 SER A N 1
ATOM 1867 C CA . SER A 1 236 ? 37.630 -3.139 -15.342 1.00 68.00 236 SER A CA 1
ATOM 1868 C C . SER A 1 236 ? 36.103 -3.116 -15.446 1.00 68.00 236 SER A C 1
ATOM 1870 O O . SER A 1 236 ? 35.430 -3.100 -14.416 1.00 68.00 236 SER A O 1
ATOM 1872 N N . ALA A 1 237 ? 35.534 -3.203 -16.652 1.00 77.00 237 ALA A N 1
ATOM 1873 C CA . ALA A 1 237 ? 34.090 -3.321 -16.847 1.00 77.00 237 ALA A CA 1
ATOM 1874 C C . ALA A 1 237 ? 33.543 -4.630 -16.261 1.00 77.00 237 ALA A C 1
ATOM 1876 O O . ALA A 1 237 ? 32.514 -4.613 -15.594 1.00 77.00 237 ALA A O 1
ATOM 1877 N N . SER A 1 238 ? 34.254 -5.747 -16.434 1.00 76.56 238 SER A N 1
ATOM 1878 C CA . SER A 1 238 ? 33.877 -7.041 -15.849 1.00 76.56 238 SER A CA 1
ATOM 1879 C C . SER A 1 238 ? 33.965 -7.022 -14.322 1.00 76.56 238 SER A C 1
ATOM 1881 O O . SER A 1 238 ? 33.085 -7.560 -13.655 1.00 76.56 238 SER A O 1
ATOM 1883 N N . ALA A 1 239 ? 34.976 -6.357 -13.754 1.00 77.44 239 ALA A N 1
ATOM 1884 C CA . ALA A 1 239 ? 35.098 -6.164 -12.311 1.00 77.44 239 ALA A CA 1
ATOM 1885 C C . ALA A 1 239 ? 33.969 -5.282 -11.753 1.00 77.44 239 ALA A C 1
ATOM 1887 O O . ALA A 1 239 ? 33.363 -5.638 -10.747 1.00 77.44 239 ALA A O 1
ATOM 1888 N N . LEU A 1 240 ? 33.629 -4.176 -12.426 1.00 77.62 240 LEU A N 1
ATOM 1889 C CA . LEU A 1 240 ? 32.508 -3.300 -12.058 1.00 77.62 240 LEU A CA 1
ATOM 1890 C C . LEU A 1 240 ? 31.154 -3.999 -12.191 1.00 77.62 240 LEU A C 1
ATOM 1892 O O . LEU A 1 240 ? 30.273 -3.802 -11.358 1.00 77.62 240 LEU A O 1
ATOM 1896 N N . TRP A 1 241 ? 30.980 -4.823 -13.221 1.00 72.25 241 TRP A N 1
ATOM 1897 C CA . TRP A 1 241 ? 29.740 -5.553 -13.453 1.00 72.25 241 TRP A CA 1
ATOM 1898 C C . TRP A 1 241 ? 29.578 -6.717 -12.478 1.00 72.25 241 TRP A C 1
ATOM 1900 O O . TRP A 1 241 ? 28.503 -6.886 -11.909 1.00 72.25 241 TRP A O 1
ATOM 1910 N N . GLY A 1 242 ? 30.663 -7.447 -12.199 1.00 66.88 242 GLY A N 1
ATOM 1911 C CA . GLY A 1 242 ? 30.727 -8.427 -11.121 1.00 66.88 242 GLY A CA 1
ATOM 1912 C C . GLY A 1 242 ? 30.401 -7.779 -9.779 1.00 66.88 242 GLY A C 1
ATOM 1913 O O . GLY A 1 242 ? 29.490 -8.230 -9.095 1.00 66.88 242 GLY A O 1
ATOM 1914 N N . TRP A 1 243 ? 31.045 -6.656 -9.454 1.00 71.38 243 TRP A N 1
ATOM 1915 C CA . TRP A 1 243 ? 30.741 -5.865 -8.261 1.00 71.38 243 TRP A CA 1
ATOM 1916 C C . TRP A 1 243 ? 29.255 -5.500 -8.205 1.00 71.38 243 TRP A C 1
ATOM 1918 O O . TRP A 1 243 ? 28.569 -5.827 -7.248 1.00 71.38 243 TRP A O 1
ATOM 1928 N N . GLN A 1 244 ? 28.705 -4.892 -9.252 1.00 73.75 244 GLN A N 1
ATOM 1929 C CA . GLN A 1 244 ? 27.314 -4.452 -9.258 1.00 73.75 244 GLN A CA 1
ATOM 1930 C C . GLN A 1 244 ? 26.309 -5.612 -9.193 1.00 73.75 244 GLN A C 1
ATOM 1932 O O . GLN A 1 244 ? 25.260 -5.460 -8.574 1.00 73.75 244 GLN A O 1
ATOM 1937 N N . TYR A 1 245 ? 26.611 -6.759 -9.803 1.00 75.56 245 TYR A N 1
ATOM 1938 C CA . TYR A 1 245 ? 25.791 -7.967 -9.727 1.00 75.56 245 TYR A CA 1
ATOM 1939 C C . TYR A 1 245 ? 25.825 -8.583 -8.323 1.00 75.56 245 TYR A C 1
ATOM 1941 O O . TYR A 1 245 ? 24.769 -8.883 -7.769 1.00 75.56 245 TYR A O 1
ATOM 1949 N N . PHE A 1 246 ? 27.011 -8.684 -7.714 1.00 69.06 246 PHE A N 1
ATOM 1950 C CA . PHE A 1 246 ? 27.177 -9.160 -6.338 1.00 69.06 246 PHE A CA 1
ATOM 1951 C C . PHE A 1 246 ? 26.648 -8.167 -5.287 1.00 69.06 246 PHE A C 1
ATOM 1953 O O . PHE A 1 246 ? 26.270 -8.588 -4.198 1.00 69.06 246 PHE A O 1
ATOM 1960 N N . HIS A 1 247 ? 26.558 -6.872 -5.608 1.00 66.00 247 HIS A N 1
ATOM 1961 C CA . HIS A 1 247 ? 26.034 -5.823 -4.724 1.00 66.00 247 HIS A CA 1
ATOM 1962 C C . HIS A 1 247 ? 24.558 -5.460 -4.965 1.00 66.00 247 HIS A C 1
ATOM 1964 O O . HIS A 1 247 ? 24.080 -4.486 -4.379 1.00 66.00 247 HIS A O 1
ATOM 1970 N N . ARG A 1 248 ? 23.798 -6.205 -5.786 1.00 66.12 248 ARG A N 1
ATOM 1971 C CA . ARG A 1 248 ? 22.334 -6.033 -5.826 1.00 66.12 248 ARG A CA 1
ATOM 1972 C C . ARG A 1 248 ? 21.742 -6.538 -4.505 1.00 66.12 248 ARG A C 1
ATOM 1974 O O . ARG A 1 248 ? 21.863 -7.731 -4.234 1.00 66.12 248 ARG A O 1
ATOM 1981 N N . PRO A 1 249 ? 21.098 -5.677 -3.694 1.00 66.94 249 PRO A N 1
ATOM 1982 C CA . PRO A 1 249 ? 20.442 -6.143 -2.484 1.00 66.94 249 PRO A CA 1
ATOM 1983 C C . PRO A 1 249 ? 19.300 -7.081 -2.875 1.00 66.94 249 PRO A C 1
ATOM 1985 O O . PRO A 1 249 ? 18.517 -6.780 -3.779 1.00 66.94 249 PRO A O 1
ATOM 1988 N N . ASP A 1 250 ? 19.232 -8.228 -2.206 1.00 82.75 250 ASP A N 1
ATOM 1989 C CA . ASP A 1 250 ? 18.158 -9.199 -2.384 1.00 82.75 250 ASP A CA 1
ATOM 1990 C C . ASP A 1 250 ? 16.800 -8.499 -2.160 1.00 82.75 250 ASP A C 1
ATOM 1992 O O . ASP A 1 250 ? 16.629 -7.819 -1.139 1.00 82.75 250 ASP A O 1
ATOM 1996 N N . PRO A 1 251 ? 15.827 -8.614 -3.086 1.00 84.56 251 PRO A N 1
ATOM 1997 C CA . PRO A 1 251 ? 14.514 -7.990 -2.931 1.00 84.56 251 PRO A CA 1
ATOM 1998 C C . PRO A 1 251 ? 13.816 -8.378 -1.620 1.00 84.56 251 PRO A C 1
ATOM 2000 O O . PRO A 1 251 ? 13.113 -7.546 -1.046 1.00 84.56 251 PRO A O 1
ATOM 2003 N N . LEU A 1 252 ? 14.039 -9.593 -1.105 1.00 85.62 252 LEU A N 1
ATOM 2004 C CA . LEU A 1 252 ? 13.492 -10.015 0.186 1.00 85.62 252 LEU A CA 1
ATOM 2005 C C . LEU A 1 252 ? 14.174 -9.298 1.351 1.00 85.62 252 LEU A C 1
ATOM 2007 O O . LEU A 1 252 ? 13.500 -8.892 2.296 1.00 85.62 252 LEU A O 1
ATOM 2011 N N . GLN A 1 253 ? 15.485 -9.069 1.270 1.00 83.75 253 GLN A N 1
ATOM 2012 C CA . GLN A 1 253 ? 16.210 -8.273 2.263 1.00 83.75 253 GLN A CA 1
ATOM 2013 C C . GLN A 1 253 ? 15.782 -6.803 2.219 1.00 83.75 253 GLN A C 1
ATOM 2015 O O . GLN A 1 253 ? 15.634 -6.179 3.267 1.00 83.75 253 GLN A O 1
ATOM 2020 N N . ALA A 1 254 ? 15.511 -6.259 1.029 1.00 85.69 254 ALA A N 1
ATOM 2021 C CA . ALA A 1 254 ? 14.971 -4.911 0.878 1.00 85.69 254 ALA A CA 1
ATOM 2022 C C . ALA A 1 254 ? 13.556 -4.792 1.471 1.00 85.69 254 ALA A C 1
ATOM 2024 O O . ALA A 1 254 ? 13.263 -3.820 2.166 1.00 85.69 254 ALA A O 1
ATOM 2025 N N . GLN A 1 255 ? 12.690 -5.789 1.258 1.00 87.00 255 GLN A N 1
ATOM 2026 C CA . GLN A 1 255 ? 11.351 -5.829 1.852 1.00 87.00 255 GLN A CA 1
ATOM 2027 C C . GLN A 1 255 ? 11.397 -6.020 3.375 1.00 87.00 255 GLN A C 1
ATOM 2029 O O . GLN A 1 255 ? 10.656 -5.354 4.099 1.00 87.00 255 GLN A O 1
ATOM 2034 N N . LEU A 1 256 ? 12.293 -6.876 3.872 1.00 87.12 256 LEU A N 1
ATOM 2035 C CA . LEU A 1 256 ? 12.559 -7.042 5.298 1.00 87.12 256 LEU A CA 1
ATOM 2036 C C . LEU A 1 256 ? 13.013 -5.714 5.916 1.00 87.12 256 LEU A C 1
ATOM 2038 O O . LEU A 1 256 ? 12.421 -5.262 6.895 1.00 87.12 256 LEU A O 1
ATOM 2042 N N . ALA A 1 257 ? 13.989 -5.039 5.306 1.00 87.75 257 ALA A N 1
ATOM 2043 C CA . ALA A 1 257 ? 14.461 -3.734 5.758 1.00 87.75 257 ALA A CA 1
ATOM 2044 C C . ALA A 1 257 ? 13.345 -2.676 5.725 1.00 87.75 257 ALA A C 1
ATOM 2046 O O . ALA A 1 257 ? 13.197 -1.915 6.678 1.00 87.75 257 ALA A O 1
ATOM 2047 N N . ALA A 1 258 ? 12.509 -2.666 4.682 1.00 86.62 258 ALA A N 1
ATOM 2048 C CA . ALA A 1 258 ? 11.357 -1.773 4.587 1.00 86.62 258 ALA A CA 1
ATOM 2049 C C . ALA A 1 258 ? 10.317 -2.047 5.689 1.00 86.62 258 ALA A C 1
ATOM 2051 O O . ALA A 1 258 ? 9.790 -1.101 6.271 1.00 86.62 258 ALA A O 1
ATOM 2052 N N . SER A 1 259 ? 10.064 -3.313 6.044 1.00 87.50 259 SER A N 1
ATOM 2053 C CA . SER A 1 259 ? 9.148 -3.671 7.142 1.00 87.50 259 SER A CA 1
ATOM 2054 C C . SER A 1 259 ? 9.630 -3.177 8.514 1.00 87.50 259 SER A C 1
ATOM 2056 O O . SER A 1 259 ? 8.820 -2.889 9.397 1.00 87.50 259 SER A O 1
ATOM 2058 N N . LEU A 1 260 ? 10.947 -3.040 8.674 1.00 86.94 260 LEU A N 1
ATOM 2059 C CA . LEU A 1 260 ? 11.599 -2.554 9.890 1.00 86.94 260 LEU A CA 1
ATOM 2060 C C . LEU A 1 260 ? 11.886 -1.045 9.852 1.00 86.94 260 LEU A C 1
ATOM 2062 O O . LEU A 1 260 ? 12.314 -0.479 10.858 1.00 86.94 260 LEU A O 1
ATOM 2066 N N . SER A 1 261 ? 11.667 -0.388 8.711 1.00 84.19 261 SER A N 1
ATOM 2067 C CA . SER A 1 261 ? 11.913 1.044 8.563 1.00 84.19 261 SER A CA 1
ATOM 2068 C C . SER A 1 261 ? 10.885 1.873 9.348 1.00 84.19 261 SER A C 1
ATOM 2070 O O . SER A 1 261 ? 9.728 1.459 9.487 1.00 84.19 261 SER A O 1
ATOM 2072 N N . PRO A 1 262 ? 11.279 3.040 9.897 1.00 80.38 262 PRO A N 1
ATOM 2073 C CA . PRO A 1 262 ? 10.333 3.923 10.563 1.00 80.38 262 PRO A CA 1
ATOM 2074 C C . PRO A 1 262 ? 9.260 4.384 9.572 1.00 80.38 262 PRO A C 1
ATOM 2076 O O . PRO A 1 262 ? 9.537 4.585 8.388 1.00 80.38 262 PRO A O 1
ATOM 2079 N N . LEU A 1 263 ? 8.034 4.579 10.068 1.00 78.69 263 LEU A N 1
ATOM 2080 C CA . LEU A 1 263 ? 6.937 5.113 9.259 1.00 78.69 263 LEU A CA 1
ATOM 2081 C C . LEU A 1 263 ? 7.377 6.432 8.602 1.00 78.69 263 LEU A C 1
ATOM 2083 O O . LEU A 1 263 ? 7.951 7.282 9.290 1.00 78.69 263 LEU A O 1
ATOM 2087 N N . PRO A 1 264 ? 7.117 6.621 7.298 1.00 78.69 264 PRO A N 1
ATOM 2088 C CA . PRO A 1 264 ? 7.535 7.824 6.596 1.00 78.69 264 PRO A CA 1
ATOM 2089 C C . PRO A 1 264 ? 6.872 9.052 7.226 1.00 78.69 264 PRO A C 1
ATOM 2091 O O . PRO A 1 264 ? 5.646 9.168 7.254 1.00 78.69 264 PRO A O 1
ATOM 2094 N N . ALA A 1 265 ? 7.692 9.963 7.751 1.00 83.25 265 ALA A N 1
ATOM 2095 C CA . ALA A 1 265 ? 7.217 11.201 8.352 1.00 83.25 265 ALA A CA 1
ATOM 2096 C C . ALA A 1 265 ? 6.849 12.222 7.260 1.00 83.25 265 ALA A C 1
ATOM 2098 O O . ALA A 1 265 ? 7.580 12.345 6.269 1.00 83.25 265 ALA A O 1
ATOM 2099 N N . PRO A 1 266 ? 5.748 12.978 7.424 1.00 87.81 266 PRO A N 1
ATOM 2100 C CA . PRO A 1 266 ? 5.462 14.099 6.541 1.00 87.81 266 PRO A CA 1
ATOM 2101 C C . PRO A 1 266 ? 6.557 15.167 6.664 1.00 87.81 266 PRO A C 1
ATOM 2103 O O . PRO A 1 266 ? 7.219 15.294 7.696 1.00 87.81 266 PRO A O 1
ATOM 2106 N N . LEU A 1 267 ? 6.730 15.954 5.600 1.00 88.75 267 LEU A N 1
ATOM 2107 C CA . LEU A 1 267 ? 7.671 17.072 5.588 1.00 88.75 267 LEU A CA 1
ATOM 2108 C C . LEU A 1 267 ? 7.325 18.082 6.689 1.00 88.75 267 LEU A C 1
ATOM 2110 O O . LEU A 1 267 ? 6.154 18.388 6.924 1.00 88.75 267 LEU A O 1
ATOM 2114 N N . SER A 1 268 ? 8.353 18.634 7.331 1.00 92.62 268 SER A N 1
ATOM 2115 C CA . SER A 1 268 ? 8.170 19.679 8.335 1.00 92.62 268 SER A CA 1
ATOM 2116 C C . SER A 1 268 ? 7.616 20.968 7.706 1.00 92.62 268 SER A C 1
ATOM 2118 O O . SER A 1 268 ? 7.795 21.198 6.503 1.00 92.62 268 SER A O 1
ATOM 2120 N N . PRO A 1 269 ? 6.983 21.860 8.493 1.00 93.31 269 PRO A N 1
ATOM 2121 C CA . PRO A 1 269 ? 6.457 23.126 7.977 1.00 93.31 269 PRO A CA 1
ATOM 2122 C C . PRO A 1 269 ? 7.505 23.960 7.228 1.00 93.31 269 PRO A C 1
ATOM 2124 O O . PRO A 1 269 ? 7.203 24.550 6.192 1.00 93.31 269 PRO A O 1
ATOM 2127 N N . GLU A 1 270 ? 8.750 23.961 7.706 1.00 92.31 270 GLU A N 1
ATOM 2128 C CA . GLU A 1 270 ? 9.852 24.675 7.054 1.00 92.31 270 GLU A CA 1
ATOM 2129 C C . GLU A 1 270 ? 10.260 24.019 5.729 1.00 92.31 270 GLU A C 1
ATOM 2131 O O . GLU A 1 270 ? 10.418 24.706 4.720 1.00 92.31 270 GLU A O 1
ATOM 2136 N N . GLN A 1 271 ? 10.323 22.684 5.678 1.00 91.00 271 GLN A N 1
ATOM 2137 C CA . GLN A 1 271 ? 10.595 21.952 4.437 1.00 91.00 271 GLN A CA 1
ATOM 2138 C C . GLN A 1 271 ? 9.498 22.173 3.389 1.00 91.00 271 GLN A C 1
ATOM 2140 O O . GLN A 1 271 ? 9.806 22.349 2.211 1.00 91.00 271 GLN A O 1
ATOM 2145 N N . LEU A 1 272 ? 8.227 22.214 3.805 1.00 90.50 272 LEU A N 1
ATOM 2146 C CA . LEU A 1 272 ? 7.097 22.506 2.920 1.00 90.50 272 LEU A CA 1
ATOM 2147 C C . LEU A 1 272 ? 7.201 23.910 2.313 1.00 90.50 272 LEU A C 1
ATOM 2149 O O . LEU A 1 272 ? 6.979 24.071 1.110 1.00 90.50 272 LEU A O 1
ATOM 2153 N N . LYS A 1 273 ? 7.585 24.917 3.111 1.00 91.62 273 LYS A N 1
ATOM 2154 C CA . LYS A 1 273 ? 7.829 26.282 2.617 1.00 91.62 273 LYS A CA 1
ATOM 2155 C C . LYS A 1 273 ? 8.947 26.299 1.573 1.00 91.62 273 LYS A C 1
ATOM 2157 O O . LYS A 1 273 ? 8.754 26.865 0.499 1.00 91.62 273 LYS A O 1
ATOM 2162 N N . THR A 1 274 ? 10.077 25.641 1.845 1.00 91.44 274 THR A N 1
ATOM 2163 C CA . THR A 1 274 ? 11.202 25.559 0.897 1.00 91.44 274 THR A CA 1
ATOM 2164 C C . THR A 1 274 ? 10.824 24.821 -0.389 1.00 91.44 274 THR A C 1
ATOM 2166 O O . THR A 1 274 ? 11.167 25.268 -1.481 1.00 91.44 274 THR A O 1
ATOM 2169 N N . LEU A 1 275 ? 10.096 23.705 -0.287 1.00 88.62 275 LEU A N 1
ATOM 2170 C CA . LEU A 1 275 ? 9.665 22.915 -1.442 1.00 88.62 275 LEU A CA 1
ATOM 2171 C C . LEU A 1 275 ? 8.703 23.711 -2.334 1.00 88.62 275 LEU A C 1
ATOM 2173 O O . LEU A 1 275 ? 8.842 23.706 -3.554 1.00 88.62 275 LEU A O 1
ATOM 2177 N N . ARG A 1 276 ? 7.772 24.456 -1.723 1.00 87.44 276 ARG A N 1
ATOM 2178 C CA . ARG A 1 276 ? 6.829 25.330 -2.433 1.00 87.44 276 ARG A CA 1
ATOM 2179 C C . ARG A 1 276 ? 7.531 26.436 -3.226 1.00 87.44 276 ARG A C 1
ATOM 2181 O O . ARG A 1 276 ? 7.015 26.853 -4.256 1.00 87.44 276 ARG A O 1
ATOM 2188 N N . GLN A 1 277 ? 8.691 26.904 -2.765 1.00 89.62 277 GLN A N 1
ATOM 2189 C CA . GLN A 1 277 ? 9.478 27.933 -3.451 1.00 89.62 277 GLN A CA 1
ATOM 2190 C C . GLN A 1 277 ? 10.276 27.393 -4.656 1.00 89.62 277 GLN A C 1
ATOM 2192 O O . GLN A 1 277 ? 10.644 28.173 -5.529 1.00 89.62 277 GLN A O 1
ATOM 2197 N N . ARG A 1 278 ? 10.536 26.079 -4.745 1.00 83.62 278 ARG A N 1
ATOM 2198 C CA . ARG A 1 278 ? 11.409 25.447 -5.761 1.00 83.62 278 ARG A CA 1
ATOM 2199 C C . ARG A 1 278 ? 10.666 24.907 -7.000 1.00 83.62 278 ARG A C 1
ATOM 2201 O O . ARG A 1 278 ? 11.034 23.857 -7.514 1.00 83.62 278 ARG A O 1
ATOM 2208 N N . SER A 1 279 ? 9.623 25.593 -7.473 1.00 72.56 279 SER A N 1
ATOM 2209 C CA . SER A 1 279 ? 8.787 25.174 -8.619 1.00 72.56 279 SER A CA 1
ATOM 2210 C C . SER A 1 279 ? 9.576 24.619 -9.824 1.00 72.56 279 SER A C 1
ATOM 2212 O O . SER A 1 279 ? 10.627 25.171 -10.154 1.00 72.56 279 SER A O 1
ATOM 2214 N N . PRO A 1 280 ? 9.047 23.605 -10.546 1.00 77.31 280 PRO A N 1
ATOM 2215 C CA . PRO A 1 280 ? 7.686 23.062 -10.456 1.00 77.31 280 PRO A CA 1
ATOM 2216 C C . PRO A 1 280 ? 7.551 21.808 -9.571 1.00 77.31 280 PRO A C 1
ATOM 2218 O O . PRO A 1 280 ? 8.419 20.938 -9.542 1.00 77.31 280 PRO A O 1
ATOM 2221 N N . LEU A 1 281 ? 6.408 21.695 -8.886 1.00 80.56 281 LEU A N 1
ATOM 2222 C CA . LEU A 1 281 ? 6.018 20.500 -8.129 1.00 80.56 281 LEU A CA 1
ATOM 2223 C C . LEU A 1 281 ? 5.422 19.425 -9.062 1.00 80.56 281 LEU A C 1
ATOM 2225 O O . LEU A 1 281 ? 4.787 19.774 -10.061 1.00 80.56 281 LEU A O 1
ATOM 2229 N N . PRO A 1 282 ? 5.556 18.125 -8.737 1.00 82.62 282 PRO A N 1
ATOM 2230 C CA . PRO A 1 282 ? 4.949 17.056 -9.526 1.00 82.62 282 PRO A CA 1
ATOM 2231 C C . PRO A 1 282 ? 3.419 17.163 -9.530 1.00 82.62 282 PRO A C 1
ATOM 2233 O O . PRO A 1 282 ? 2.795 17.185 -8.469 1.00 82.62 282 PRO A O 1
ATOM 2236 N N . GLN A 1 283 ? 2.793 17.149 -10.711 1.00 78.31 283 GLN A N 1
ATOM 2237 C CA . GLN A 1 283 ? 1.325 17.182 -10.839 1.00 78.31 283 GLN A CA 1
ATOM 2238 C C . GLN A 1 283 ? 0.649 15.950 -10.207 1.00 78.31 283 GLN A C 1
ATOM 2240 O O . GLN A 1 283 ? -0.488 16.022 -9.749 1.00 78.31 283 GLN A O 1
ATOM 2245 N N . THR A 1 284 ? 1.368 14.829 -10.115 1.00 87.94 284 THR A N 1
ATOM 2246 C CA . THR A 1 284 ? 0.892 13.588 -9.490 1.00 87.94 284 THR A CA 1
ATOM 2247 C C . THR A 1 284 ? 0.873 13.639 -7.964 1.00 87.94 284 THR A C 1
ATOM 2249 O O . THR A 1 284 ? 0.254 12.773 -7.352 1.00 87.94 284 THR A O 1
ATOM 2252 N N . ALA A 1 285 ? 1.521 14.625 -7.331 1.00 87.06 285 ALA A N 1
ATOM 2253 C CA . ALA A 1 285 ? 1.672 14.664 -5.877 1.00 87.06 285 ALA A CA 1
ATOM 2254 C C . ALA A 1 285 ? 0.319 14.731 -5.149 1.00 87.06 285 ALA A C 1
ATOM 2256 O O . ALA A 1 285 ? 0.138 14.072 -4.127 1.00 87.06 285 ALA A O 1
ATOM 2257 N N . LEU A 1 286 ? -0.657 15.467 -5.695 1.00 88.00 286 LEU A N 1
ATOM 2258 C CA . LEU A 1 286 ? -2.009 15.540 -5.127 1.00 88.00 286 LEU A CA 1
ATOM 2259 C C . LEU A 1 286 ? -2.747 14.205 -5.236 1.00 88.00 286 LEU A C 1
ATOM 2261 O O . LEU A 1 286 ? -3.308 13.747 -4.246 1.00 88.00 286 LEU A O 1
ATOM 2265 N N . ALA A 1 287 ? -2.694 13.555 -6.401 1.00 89.88 287 ALA A N 1
ATOM 2266 C CA . ALA A 1 287 ? -3.312 12.246 -6.599 1.00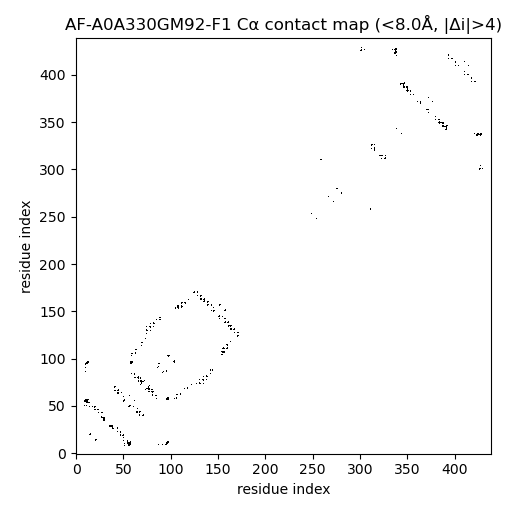 89.88 287 ALA A CA 1
ATOM 2267 C C . ALA A 1 287 ? -2.683 11.180 -5.681 1.00 89.88 287 ALA A C 1
ATOM 2269 O O . ALA A 1 287 ? -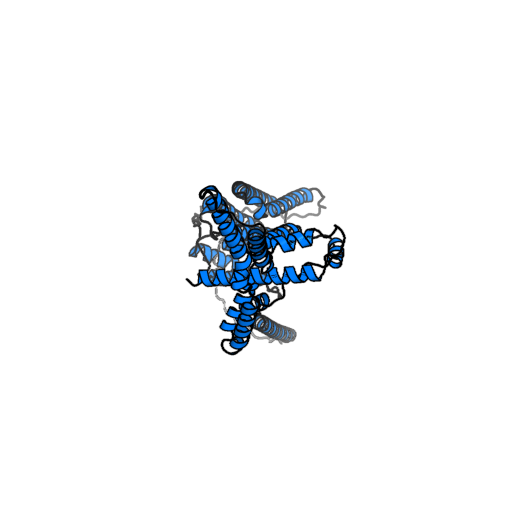3.394 10.406 -5.045 1.00 89.88 287 ALA A O 1
ATOM 2270 N N . GLN A 1 288 ? -1.354 11.188 -5.533 1.00 90.56 288 GLN A N 1
ATOM 2271 C CA . GLN A 1 288 ? -0.640 10.307 -4.601 1.00 90.56 288 GLN A CA 1
ATOM 2272 C C . GLN A 1 288 ? -0.997 10.603 -3.139 1.00 90.56 288 GLN A C 1
ATOM 2274 O O . GLN A 1 288 ? -1.186 9.679 -2.353 1.00 90.56 288 GLN A O 1
ATOM 2279 N N . THR A 1 289 ? -1.149 11.881 -2.779 1.00 90.69 289 THR A N 1
ATOM 2280 C CA . THR A 1 289 ? -1.600 12.285 -1.439 1.00 90.69 289 THR A CA 1
ATOM 2281 C C . THR A 1 289 ? -3.015 11.772 -1.172 1.00 90.69 289 THR A C 1
ATOM 2283 O O . THR A 1 289 ? -3.254 11.178 -0.127 1.00 90.69 289 THR A O 1
ATOM 2286 N N . GLN A 1 290 ? -3.941 11.916 -2.126 1.00 93.25 290 GLN A N 1
ATOM 2287 C CA . GLN A 1 290 ? -5.303 11.383 -2.010 1.00 93.25 290 GLN A CA 1
ATOM 2288 C C . GLN A 1 290 ? -5.308 9.861 -1.853 1.00 93.25 290 GLN A C 1
ATOM 2290 O O . GLN A 1 290 ? -6.018 9.334 -0.999 1.00 93.25 290 GLN A O 1
ATOM 2295 N N . GLN A 1 291 ? -4.485 9.152 -2.629 1.00 93.56 291 GLN A N 1
ATOM 2296 C CA . GLN A 1 291 ? -4.346 7.705 -2.501 1.00 93.56 291 GLN A CA 1
ATOM 2297 C C . GLN A 1 291 ? -3.825 7.312 -1.113 1.00 93.56 291 GLN A C 1
ATOM 2299 O O . GLN A 1 291 ? -4.345 6.373 -0.515 1.00 93.56 291 GLN A O 1
ATOM 2304 N N . GLN A 1 292 ? -2.838 8.038 -0.582 1.00 91.19 292 GLN A N 1
ATOM 2305 C CA . GLN A 1 292 ? -2.303 7.781 0.753 1.00 91.19 292 GLN A CA 1
ATOM 2306 C C . GLN A 1 292 ? -3.347 8.034 1.847 1.00 91.19 292 GLN A C 1
ATOM 2308 O O . GLN A 1 292 ? -3.474 7.214 2.753 1.00 91.19 292 GLN A O 1
ATOM 2313 N N . LEU A 1 293 ? -4.127 9.114 1.751 1.00 92.50 293 LEU A N 1
ATOM 2314 C CA . LEU A 1 293 ? -5.228 9.387 2.682 1.00 92.50 293 LEU A CA 1
ATOM 2315 C C . LEU A 1 293 ? -6.269 8.259 2.648 1.00 92.50 293 LEU A C 1
ATOM 2317 O O . LEU A 1 293 ? -6.597 7.699 3.688 1.00 92.50 293 LEU A O 1
ATOM 2321 N N . ALA A 1 294 ? -6.676 7.822 1.453 1.00 93.62 294 ALA A N 1
ATOM 2322 C CA . ALA A 1 294 ? -7.620 6.717 1.294 1.00 93.62 294 ALA A CA 1
ATOM 2323 C C . ALA A 1 294 ? -7.090 5.370 1.826 1.00 93.62 294 ALA A C 1
ATOM 2325 O O . ALA A 1 294 ? -7.878 4.494 2.184 1.00 93.62 294 ALA A O 1
ATOM 2326 N N . LEU A 1 295 ? -5.768 5.164 1.848 1.00 91.31 295 LEU A N 1
ATOM 2327 C CA . LEU A 1 295 ? -5.151 3.995 2.481 1.00 91.31 295 LEU A CA 1
ATOM 2328 C C . LEU A 1 295 ? -5.173 4.104 4.007 1.00 91.31 295 LEU A C 1
ATOM 2330 O O . LEU A 1 295 ? -5.483 3.115 4.668 1.00 91.31 295 LEU A O 1
ATOM 2334 N N . LEU A 1 296 ? -4.865 5.284 4.553 1.00 90.81 296 LEU A N 1
ATOM 2335 C CA . LEU A 1 296 ? -4.889 5.539 5.995 1.00 90.81 296 LEU A CA 1
ATOM 2336 C C . LEU A 1 296 ? -6.302 5.394 6.570 1.00 90.81 296 LEU A C 1
ATOM 2338 O O . LEU A 1 296 ? -6.459 4.760 7.609 1.00 90.81 296 LEU A O 1
ATOM 2342 N N . ASP A 1 297 ? -7.322 5.865 5.851 1.00 93.81 297 ASP A N 1
ATOM 2343 C CA . ASP A 1 297 ? -8.731 5.734 6.249 1.00 93.81 297 ASP A CA 1
ATOM 2344 C C . ASP A 1 297 ? -9.200 4.272 6.327 1.00 93.81 297 ASP A C 1
ATOM 2346 O O . ASP A 1 297 ? -10.137 3.943 7.053 1.00 93.81 297 ASP A O 1
ATOM 2350 N N . LYS A 1 298 ? -8.546 3.367 5.588 1.00 93.19 298 LYS A N 1
ATOM 2351 C CA . LYS A 1 298 ? -8.855 1.929 5.590 1.00 93.19 298 LYS A CA 1
ATOM 2352 C C . LYS A 1 298 ? -8.134 1.156 6.693 1.00 93.19 298 LYS A C 1
ATOM 2354 O O . LYS A 1 298 ? -8.390 -0.042 6.847 1.00 93.19 298 LYS A O 1
ATOM 2359 N N . LEU A 1 299 ? -7.208 1.777 7.428 1.00 93.62 299 LEU A N 1
ATOM 2360 C CA . LEU A 1 299 ? -6.479 1.082 8.482 1.00 93.62 299 LEU A CA 1
ATOM 2361 C C . LEU A 1 299 ? -7.406 0.804 9.673 1.00 93.62 299 LEU A C 1
ATOM 2363 O O . LEU A 1 299 ? -8.058 1.717 10.178 1.00 93.62 299 LEU A O 1
ATOM 2367 N N . PRO A 1 300 ? -7.464 -0.445 10.166 1.00 94.19 300 PRO A N 1
ATOM 2368 C CA . PRO A 1 300 ? -8.282 -0.756 11.324 1.00 94.19 300 PRO A CA 1
ATOM 2369 C C . PRO A 1 300 ? -7.692 -0.118 12.596 1.00 94.19 300 PRO A C 1
ATOM 2371 O O . PRO A 1 300 ? -6.476 0.081 12.676 1.00 94.19 300 PRO A O 1
ATOM 2374 N N . PRO A 1 301 ? -8.507 0.149 13.632 1.00 92.19 301 PRO A N 1
ATOM 2375 C CA . PRO A 1 301 ? -8.039 0.796 14.863 1.00 92.19 301 PRO A CA 1
ATOM 2376 C C . PRO A 1 301 ? -6.953 -0.015 15.592 1.00 92.19 301 PRO A C 1
ATOM 2378 O O . PRO A 1 301 ? -6.077 0.549 16.243 1.00 92.19 301 PRO A O 1
ATOM 2381 N N . ASP A 1 302 ? -6.954 -1.344 15.437 1.00 94.75 302 ASP A N 1
ATOM 2382 C CA . ASP A 1 302 ? -5.940 -2.260 15.966 1.00 94.75 302 ASP A CA 1
ATOM 2383 C C . ASP A 1 302 ? -4.719 -2.446 15.045 1.00 94.75 302 ASP A C 1
ATOM 2385 O O . ASP A 1 302 ? -3.886 -3.321 15.299 1.00 94.75 302 ASP A O 1
ATOM 2389 N N . TRP A 1 303 ? -4.582 -1.653 13.973 1.00 93.25 303 TRP A N 1
ATOM 2390 C CA . TRP A 1 303 ? -3.528 -1.815 12.963 1.00 93.25 303 TRP A CA 1
ATOM 2391 C C . TRP A 1 303 ? -2.129 -1.904 13.577 1.00 93.25 303 TRP A C 1
ATOM 2393 O O . TRP A 1 303 ? -1.375 -2.805 13.222 1.00 93.25 303 TRP A O 1
ATOM 2403 N N . SER A 1 304 ? -1.785 -1.027 14.525 1.00 92.06 304 SER A N 1
ATOM 2404 C CA . SER A 1 304 ? -0.441 -0.993 15.125 1.00 92.06 304 SER A CA 1
ATOM 2405 C C . SER A 1 304 ? -0.121 -2.284 15.888 1.00 92.06 304 SER A C 1
ATOM 2407 O O . SER A 1 304 ? 1.010 -2.779 15.880 1.00 92.06 304 SER A O 1
ATOM 2409 N N . ILE A 1 305 ? -1.140 -2.880 16.506 1.00 93.25 305 ILE A N 1
ATOM 2410 C CA . ILE A 1 305 ? -1.043 -4.144 17.234 1.00 93.25 305 ILE A CA 1
ATOM 2411 C C . ILE A 1 305 ? -0.900 -5.291 16.237 1.00 93.25 305 ILE A C 1
ATOM 2413 O O . ILE A 1 305 ? 0.012 -6.104 16.365 1.00 93.25 305 ILE A O 1
ATOM 2417 N N . THR A 1 306 ? -1.732 -5.308 15.197 1.00 92.75 306 THR A N 1
ATOM 2418 C CA . THR A 1 306 ? -1.658 -6.309 14.128 1.00 92.75 306 THR A CA 1
ATOM 2419 C C . THR A 1 306 ? -0.323 -6.255 13.381 1.00 92.75 306 THR A C 1
ATOM 2421 O O . THR A 1 306 ? 0.257 -7.300 13.100 1.00 92.75 306 THR A O 1
ATOM 2424 N N . TYR A 1 307 ? 0.196 -5.064 13.089 1.00 93.00 307 TYR A N 1
ATOM 2425 C CA . TYR A 1 307 ? 1.479 -4.887 12.418 1.00 93.00 307 TYR A CA 1
ATOM 2426 C C . TYR A 1 307 ? 2.638 -5.356 13.299 1.00 93.00 307 TYR A C 1
ATOM 2428 O O . TYR A 1 307 ? 3.451 -6.160 12.854 1.00 93.00 307 TYR A O 1
ATOM 2436 N N . SER A 1 308 ? 2.672 -4.946 14.573 1.00 92.94 308 SER A N 1
ATOM 2437 C CA . SER A 1 308 ? 3.712 -5.416 15.500 1.00 92.94 308 SER A CA 1
ATOM 2438 C C . SER A 1 308 ? 3.694 -6.935 15.695 1.00 92.94 308 SER A C 1
ATOM 2440 O O . SER A 1 308 ? 4.759 -7.539 15.754 1.00 92.94 308 SER A O 1
ATOM 2442 N N . ARG A 1 309 ? 2.513 -7.566 15.683 1.00 93.25 309 ARG A N 1
ATOM 2443 C CA . ARG A 1 309 ? 2.389 -9.028 15.669 1.00 93.25 309 ARG A CA 1
ATOM 2444 C C . ARG A 1 309 ? 3.024 -9.653 14.425 1.00 93.25 309 ARG A C 1
ATOM 2446 O O . ARG A 1 309 ? 3.804 -10.590 14.553 1.00 93.25 309 ARG A O 1
ATOM 2453 N N . LYS A 1 310 ? 2.729 -9.128 13.232 1.00 93.44 310 LYS A N 1
ATOM 2454 C CA . LYS A 1 310 ? 3.337 -9.620 11.983 1.00 93.44 310 LYS A CA 1
ATOM 2455 C C . LYS A 1 310 ? 4.860 -9.496 12.010 1.00 93.44 310 LYS A C 1
ATOM 2457 O O . LYS A 1 310 ? 5.546 -10.395 11.545 1.00 93.44 310 LYS A O 1
ATOM 2462 N N . LEU A 1 311 ? 5.393 -8.421 12.596 1.00 94.25 311 LEU A N 1
ATOM 2463 C CA . LEU A 1 311 ? 6.838 -8.270 12.791 1.00 94.25 311 LEU A CA 1
ATOM 2464 C C . LEU A 1 311 ? 7.405 -9.326 13.747 1.00 94.25 311 LEU A C 1
ATOM 2466 O O . LEU A 1 311 ? 8.475 -9.863 13.480 1.00 94.25 311 LEU A O 1
ATOM 2470 N N . THR A 1 312 ? 6.697 -9.652 14.834 1.00 94.56 312 THR A N 1
ATOM 2471 C CA . THR A 1 312 ? 7.124 -10.729 15.740 1.00 94.56 312 THR A CA 1
ATOM 2472 C C . THR A 1 312 ? 7.045 -12.109 15.088 1.00 94.56 312 THR A C 1
ATOM 2474 O O . THR A 1 312 ? 7.985 -12.878 15.238 1.00 94.56 312 THR A O 1
ATOM 2477 N N . GLU A 1 313 ? 5.997 -12.395 14.308 1.00 93.50 313 GLU A N 1
ATOM 2478 C CA . GLU A 1 313 ? 5.848 -13.643 13.539 1.00 93.50 313 GLU A CA 1
ATOM 2479 C C . GLU A 1 313 ? 6.962 -13.768 12.482 1.00 93.50 313 GLU A C 1
ATOM 2481 O O . GLU A 1 313 ? 7.578 -14.820 12.332 1.00 93.50 313 GLU A O 1
ATOM 2486 N N . GLN A 1 314 ? 7.287 -12.667 11.797 1.00 93.88 314 GLN A N 1
ATOM 2487 C CA . GLN A 1 314 ? 8.405 -12.598 10.855 1.00 93.88 314 GLN A CA 1
ATOM 2488 C C . GLN A 1 314 ? 9.750 -12.843 11.553 1.00 93.88 314 GLN A C 1
ATOM 2490 O O . GLN A 1 314 ? 10.573 -13.602 11.046 1.00 93.88 314 GLN A O 1
ATOM 2495 N N . ALA A 1 315 ? 9.982 -12.228 12.716 1.00 94.25 315 ALA A N 1
ATOM 2496 C CA . ALA A 1 315 ? 11.205 -12.437 13.487 1.00 94.25 315 ALA A CA 1
ATOM 2497 C C . ALA A 1 315 ? 11.330 -13.887 13.982 1.00 94.25 315 ALA A C 1
ATOM 2499 O O . ALA A 1 315 ? 12.416 -14.454 13.915 1.00 94.25 315 ALA A O 1
ATOM 2500 N N . GLU A 1 316 ? 10.231 -14.496 14.430 1.00 94.62 316 GLU A N 1
ATOM 2501 C CA . GLU A 1 316 ? 10.183 -15.898 14.858 1.00 94.62 316 GLU A CA 1
ATOM 2502 C C . GLU A 1 316 ? 10.474 -16.866 13.709 1.00 94.62 316 GLU A C 1
ATOM 2504 O O . GLU A 1 316 ? 11.220 -17.826 13.888 1.00 94.62 316 GLU A O 1
ATOM 2509 N N . MET A 1 317 ? 9.957 -16.582 12.512 1.00 94.19 317 MET A N 1
ATOM 2510 C CA . MET A 1 317 ? 10.203 -17.402 11.326 1.00 94.19 317 MET A CA 1
ATOM 2511 C C . MET A 1 317 ? 11.656 -17.314 10.836 1.00 94.19 317 MET A C 1
ATOM 2513 O O . MET A 1 317 ? 12.215 -18.313 10.389 1.00 94.19 317 MET A O 1
ATOM 2517 N N . LEU A 1 318 ? 12.270 -16.128 10.911 1.00 93.25 318 LEU A N 1
ATOM 2518 C CA . LEU A 1 318 ? 13.646 -15.898 10.458 1.00 93.25 318 LEU A CA 1
ATOM 2519 C C . LEU A 1 318 ? 14.697 -16.316 11.501 1.00 93.25 318 LEU A C 1
ATOM 2521 O O . LEU A 1 318 ? 15.775 -16.777 11.128 1.00 93.25 318 LEU A O 1
ATOM 2525 N N . TRP A 1 319 ? 14.388 -16.179 12.794 1.00 94.69 319 TRP A N 1
ATOM 2526 C CA . TRP A 1 319 ? 15.301 -16.462 13.908 1.00 94.69 319 TRP A CA 1
ATOM 2527 C C . TRP A 1 319 ? 14.601 -17.220 15.051 1.00 94.69 319 TRP A C 1
ATOM 2529 O O . TRP A 1 319 ? 14.371 -16.646 16.119 1.00 94.69 319 TRP A O 1
ATOM 2539 N N . PRO A 1 320 ? 14.292 -18.522 14.883 1.00 92.25 320 PRO A N 1
ATOM 2540 C CA . PRO A 1 320 ? 13.438 -19.265 15.815 1.00 92.25 320 PRO A CA 1
ATOM 2541 C C . PRO A 1 320 ? 13.966 -19.314 17.249 1.00 92.25 320 PRO A C 1
ATOM 2543 O O . PRO A 1 320 ? 13.189 -19.251 18.194 1.00 92.25 320 PRO A O 1
ATOM 2546 N N . GLU A 1 321 ? 15.283 -19.407 17.445 1.00 93.50 321 GLU A N 1
ATOM 2547 C CA . GLU A 1 321 ? 15.867 -19.453 18.792 1.00 93.50 321 GLU A CA 1
ATOM 2548 C C . GLU A 1 321 ? 16.084 -18.054 19.380 1.00 93.50 321 GLU A C 1
ATOM 2550 O O . GLU A 1 321 ? 15.796 -17.825 20.555 1.00 93.50 321 GLU A O 1
ATOM 2555 N N . GLN A 1 322 ? 16.544 -17.091 18.574 1.00 94.00 322 GLN A N 1
ATOM 2556 C CA . GLN A 1 322 ? 16.863 -15.744 19.058 1.00 94.00 322 GLN A CA 1
ATOM 2557 C C . GLN A 1 322 ? 15.614 -14.876 19.270 1.00 94.00 322 GLN A C 1
ATOM 2559 O O . GLN A 1 322 ? 15.615 -14.002 20.137 1.00 94.00 322 GLN A O 1
ATOM 2564 N N . ALA A 1 323 ? 14.539 -15.108 18.513 1.00 93.62 323 ALA A N 1
ATOM 2565 C CA . ALA A 1 323 ? 13.313 -14.322 18.603 1.00 93.62 323 ALA A CA 1
ATOM 2566 C C . ALA A 1 323 ? 12.397 -14.749 19.762 1.00 93.62 323 ALA A C 1
ATOM 2568 O O . ALA A 1 323 ? 11.634 -13.919 20.247 1.00 93.62 323 ALA A O 1
ATOM 2569 N N . LYS A 1 324 ? 12.488 -15.987 20.274 1.00 93.19 324 LYS A N 1
ATOM 2570 C CA . LYS A 1 324 ? 11.679 -16.477 21.415 1.00 93.19 324 LYS A CA 1
ATOM 2571 C C . LYS A 1 324 ? 11.558 -15.488 22.589 1.00 93.19 324 LYS A C 1
ATOM 2573 O O . LYS A 1 324 ? 10.428 -15.207 22.996 1.00 93.19 324 LYS A O 1
ATOM 2578 N N . PRO A 1 325 ? 12.651 -14.934 23.159 1.00 96.00 325 PRO A N 1
ATOM 2579 C CA . PRO A 1 325 ? 12.541 -13.968 24.252 1.00 96.00 325 PRO A CA 1
ATOM 2580 C C . PRO A 1 325 ? 11.854 -12.666 23.823 1.00 96.00 325 PRO A C 1
ATOM 2582 O O . PRO A 1 325 ? 11.062 -12.129 24.594 1.00 96.00 325 PRO A O 1
ATOM 2585 N N . LEU A 1 326 ? 12.103 -12.189 22.597 1.00 94.00 326 LEU A N 1
ATOM 2586 C CA . LEU A 1 326 ? 11.465 -10.995 22.038 1.00 94.00 326 LEU A CA 1
ATOM 2587 C C . LEU A 1 326 ? 9.951 -11.194 21.899 1.00 94.00 326 LEU A C 1
ATOM 2589 O O . LEU A 1 326 ? 9.181 -10.364 22.379 1.00 94.00 326 LEU A O 1
ATOM 2593 N N . VAL A 1 327 ? 9.529 -12.302 21.285 1.00 94.56 327 VAL A N 1
ATOM 2594 C CA . VAL A 1 327 ? 8.113 -12.646 21.092 1.00 94.56 327 VAL A CA 1
ATOM 2595 C C . VAL A 1 327 ? 7.421 -12.807 22.442 1.00 94.56 327 VAL A C 1
ATOM 2597 O O . VAL A 1 327 ? 6.374 -12.202 22.674 1.00 94.56 327 VAL A O 1
ATOM 2600 N N . LYS A 1 328 ? 8.036 -13.547 23.375 1.00 94.81 328 LYS A N 1
ATOM 2601 C CA . LYS A 1 328 ? 7.505 -13.736 24.730 1.00 94.81 328 LYS A CA 1
ATOM 2602 C C . LYS A 1 328 ? 7.357 -12.407 25.469 1.00 94.81 328 LYS A C 1
ATOM 2604 O O . LYS A 1 328 ? 6.304 -12.155 26.049 1.00 94.81 328 LYS A O 1
ATOM 2609 N N . HIS A 1 329 ? 8.384 -11.558 25.439 1.00 95.62 329 HIS A N 1
ATOM 2610 C CA . HIS A 1 329 ? 8.352 -10.249 26.089 1.00 95.62 329 HIS A CA 1
ATOM 2611 C C . HIS A 1 329 ? 7.271 -9.348 25.484 1.00 95.62 329 HIS A C 1
ATOM 2613 O O . HIS A 1 329 ? 6.457 -8.786 26.215 1.00 95.62 329 HIS A O 1
ATOM 2619 N N . TRP A 1 330 ? 7.207 -9.271 24.151 1.00 94.38 330 TRP A N 1
ATOM 2620 C CA . TRP A 1 330 ? 6.174 -8.517 23.446 1.00 94.38 330 TRP A CA 1
ATOM 2621 C C . TRP A 1 330 ? 4.774 -9.017 23.818 1.00 94.38 330 TRP A C 1
ATOM 2623 O O . TRP A 1 330 ? 3.910 -8.215 24.167 1.00 94.38 330 TRP A O 1
ATOM 2633 N N . GLN A 1 331 ? 4.547 -10.331 23.833 1.00 93.19 331 GLN A N 1
ATOM 2634 C CA . GLN A 1 331 ? 3.247 -10.907 24.177 1.00 93.19 331 GLN A CA 1
ATOM 2635 C C . GLN A 1 331 ? 2.862 -10.629 25.637 1.00 93.19 331 GLN A C 1
ATOM 2637 O O . GLN A 1 331 ? 1.723 -10.250 25.906 1.00 93.19 331 GLN A O 1
ATOM 2642 N N . GLN A 1 332 ? 3.803 -10.755 26.577 1.00 93.94 332 GLN A N 1
ATOM 2643 C CA . GLN A 1 332 ? 3.580 -10.410 27.984 1.00 93.94 332 GLN A CA 1
ATOM 2644 C C . GLN A 1 332 ? 3.216 -8.932 28.150 1.00 93.94 332 GLN A C 1
ATOM 2646 O O . GLN A 1 332 ? 2.229 -8.617 28.814 1.00 93.94 332 GLN A O 1
ATOM 2651 N N . GLN A 1 333 ? 3.957 -8.032 27.498 1.00 93.62 333 GLN A N 1
ATOM 2652 C CA . GLN A 1 333 ? 3.679 -6.598 27.532 1.00 93.62 333 GLN A CA 1
ATOM 2653 C C . GLN A 1 333 ? 2.296 -6.279 26.949 1.00 93.62 333 GLN A C 1
ATOM 2655 O O . GLN A 1 333 ? 1.575 -5.450 27.497 1.00 93.62 333 GLN A O 1
ATOM 2660 N N . ARG A 1 334 ? 1.894 -6.948 25.861 1.00 91.69 334 ARG A N 1
ATOM 2661 C CA . ARG A 1 334 ? 0.570 -6.760 25.249 1.00 91.69 334 ARG A CA 1
ATOM 2662 C C . ARG A 1 334 ? -0.554 -7.271 26.133 1.00 91.69 334 ARG A C 1
ATOM 2664 O O . ARG A 1 334 ? -1.564 -6.589 26.259 1.00 91.69 334 ARG A O 1
ATOM 2671 N N . ASN A 1 335 ? -0.364 -8.419 26.773 1.00 90.12 335 ASN A N 1
ATOM 2672 C CA . ASN A 1 335 ? -1.344 -8.964 27.703 1.00 90.12 335 ASN A CA 1
ATOM 2673 C C . ASN A 1 335 ? -1.522 -8.065 28.930 1.00 90.12 335 ASN A C 1
ATOM 2675 O O . ASN A 1 335 ? -2.653 -7.823 29.334 1.00 90.12 335 ASN A O 1
ATOM 2679 N N . ALA A 1 336 ? -0.430 -7.515 29.468 1.00 91.38 336 ALA A N 1
ATOM 2680 C CA . ALA A 1 336 ? -0.474 -6.568 30.583 1.00 91.38 336 ALA A CA 1
ATOM 2681 C C . ALA A 1 336 ? -1.053 -5.194 30.194 1.00 91.38 336 ALA A C 1
ATOM 2683 O O . ALA A 1 336 ? -1.630 -4.506 31.030 1.00 91.38 336 ALA A O 1
ATOM 2684 N N . ALA A 1 337 ? -0.898 -4.786 28.932 1.00 91.69 337 ALA A N 1
ATOM 2685 C CA . ALA A 1 337 ? -1.425 -3.526 28.415 1.00 91.69 337 ALA A CA 1
ATOM 2686 C C . ALA A 1 337 ? -2.898 -3.601 27.979 1.00 91.69 337 ALA A C 1
ATOM 2688 O O . ALA A 1 337 ? -3.455 -2.575 27.598 1.00 91.69 337 ALA A O 1
ATOM 2689 N N . ALA A 1 338 ? -3.524 -4.779 27.980 1.00 94.06 338 ALA A N 1
ATOM 2690 C CA . ALA A 1 338 ? -4.942 -4.917 27.673 1.00 94.06 338 ALA A CA 1
ATOM 2691 C C . ALA A 1 338 ? 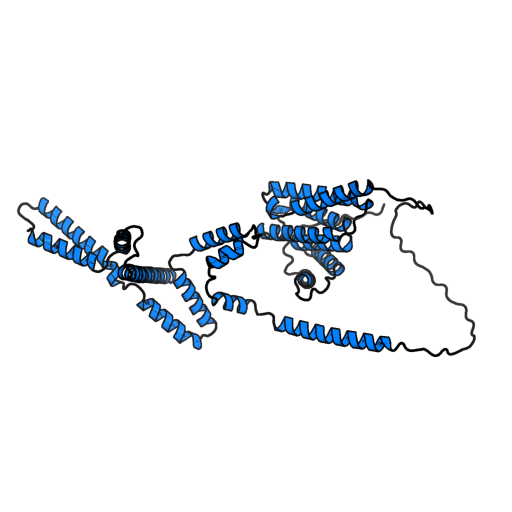-5.802 -4.505 28.873 1.00 94.06 338 ALA A C 1
ATOM 2693 O O . ALA A 1 338 ? -5.412 -4.704 30.023 1.00 94.06 338 ALA A O 1
ATOM 2694 N N . LEU A 1 339 ? -6.994 -3.965 28.607 1.00 93.38 339 LEU A N 1
ATOM 2695 C CA . LEU A 1 339 ? -7.953 -3.689 29.674 1.00 93.38 339 LEU A CA 1
ATOM 2696 C C . LEU A 1 339 ? -8.353 -5.010 30.367 1.00 93.38 339 LEU A C 1
ATOM 2698 O O . LEU A 1 339 ? -8.781 -5.938 29.668 1.00 93.38 339 LEU A O 1
ATOM 2702 N N . PRO A 1 340 ? -8.245 -5.123 31.706 1.00 91.81 340 PRO A N 1
ATOM 2703 C CA . PRO A 1 340 ? -8.676 -6.315 32.426 1.00 91.81 340 PRO A CA 1
ATOM 2704 C C . PRO A 1 340 ? -10.153 -6.620 32.172 1.00 91.81 340 PRO A C 1
ATOM 2706 O O . PRO A 1 340 ? -10.987 -5.716 32.154 1.00 91.81 340 PRO A O 1
ATOM 2709 N N . ALA A 1 341 ? -10.495 -7.903 32.036 1.00 88.38 341 ALA A N 1
ATOM 2710 C CA . ALA A 1 341 ? -11.870 -8.325 31.758 1.00 88.38 341 ALA A CA 1
ATOM 2711 C C . ALA A 1 341 ? -12.869 -7.844 32.826 1.00 88.38 341 ALA A C 1
ATOM 2713 O O . ALA A 1 341 ? -14.010 -7.524 32.511 1.00 88.38 341 ALA A O 1
ATOM 2714 N N . GLU A 1 342 ? -12.428 -7.736 34.080 1.00 86.75 342 GLU A N 1
ATOM 2715 C CA . GLU A 1 342 ? -13.239 -7.237 35.194 1.00 86.75 342 GLU A CA 1
ATOM 2716 C C . GLU A 1 342 ? -13.676 -5.778 35.000 1.00 86.75 342 GLU A C 1
ATOM 2718 O O . GLU A 1 342 ? -14.799 -5.419 35.355 1.00 86.75 342 GLU A O 1
ATOM 2723 N N . GLN A 1 343 ? -12.827 -4.950 34.383 1.00 88.44 343 GLN A N 1
ATOM 2724 C CA . GLN A 1 343 ? -13.105 -3.531 34.147 1.00 88.44 343 GLN A CA 1
ATOM 2725 C C . GLN A 1 343 ? -14.078 -3.299 32.984 1.00 88.44 343 GLN A C 1
ATOM 2727 O O . GLN A 1 343 ? -14.631 -2.211 32.874 1.00 88.44 343 GLN A O 1
ATOM 2732 N N . LEU A 1 344 ? -14.357 -4.312 32.156 1.00 89.75 344 LEU A N 1
ATOM 2733 C CA . LEU A 1 344 ? -15.387 -4.225 31.112 1.00 89.75 344 LEU A CA 1
ATOM 2734 C C . LEU A 1 344 ? -16.813 -4.250 31.686 1.00 89.75 344 LEU A C 1
ATOM 2736 O O . LEU A 1 344 ? -17.762 -3.866 31.007 1.00 89.75 344 LEU A O 1
ATOM 2740 N N . ASN A 1 345 ? -16.977 -4.701 32.931 1.00 91.12 345 ASN A N 1
ATOM 2741 C CA . ASN A 1 345 ? -18.291 -5.027 33.479 1.00 91.12 345 ASN A CA 1
ATOM 2742 C C . ASN A 1 345 ? -18.939 -3.897 34.287 1.00 91.12 345 ASN A C 1
ATOM 2744 O O . ASN A 1 345 ? -20.115 -4.022 34.619 1.00 91.12 345 ASN A O 1
ATOM 2748 N N . GLY A 1 346 ? -18.229 -2.816 34.630 1.00 91.19 346 GLY A N 1
ATOM 2749 C CA . GLY A 1 346 ? -18.758 -1.806 35.560 1.00 91.19 346 GLY A CA 1
ATOM 2750 C C . GLY A 1 346 ? -20.024 -1.114 35.045 1.00 91.19 346 GLY A C 1
ATOM 2751 O O . GLY A 1 346 ? -20.989 -0.961 35.796 1.00 91.19 346 GLY A O 1
ATOM 2752 N N . TRP A 1 347 ? -20.076 -0.802 33.744 1.00 92.25 347 TRP A N 1
ATOM 2753 C CA . TRP A 1 347 ? -21.289 -0.282 33.102 1.00 92.25 347 TRP A CA 1
ATOM 2754 C C . TRP A 1 347 ? -22.450 -1.281 33.156 1.00 92.25 347 TRP A C 1
ATOM 2756 O O . TRP A 1 347 ? -23.538 -0.945 33.621 1.00 92.25 347 TRP A O 1
ATOM 2766 N N . HIS A 1 348 ? -22.207 -2.528 32.745 1.00 93.56 348 HIS A N 1
ATOM 2767 C CA . HIS A 1 348 ? -23.216 -3.587 32.765 1.00 93.56 348 HIS A CA 1
ATOM 2768 C C . HIS A 1 348 ? -23.758 -3.837 34.183 1.00 93.56 348 HIS A C 1
ATOM 2770 O O . HIS A 1 348 ? -24.966 -3.920 34.376 1.00 93.56 348 HIS A O 1
ATOM 2776 N N . GLN A 1 349 ? -22.886 -3.894 35.195 1.00 94.75 349 GLN A N 1
ATOM 2777 C CA . GLN A 1 349 ? -23.270 -4.067 36.601 1.00 94.75 349 GLN A CA 1
ATOM 2778 C C . GLN A 1 349 ? -24.121 -2.902 37.122 1.00 94.75 349 GLN A C 1
ATOM 2780 O O . GLN A 1 349 ? -25.119 -3.126 37.812 1.00 94.75 349 GLN A O 1
ATOM 2785 N N . GLY A 1 350 ? -23.749 -1.662 36.789 1.00 95.00 350 GLY A N 1
ATOM 2786 C CA . GLY A 1 350 ? -24.535 -0.485 37.154 1.00 95.00 350 GLY A CA 1
ATOM 2787 C C . GLY A 1 350 ? -25.923 -0.509 36.515 1.00 95.00 350 GLY A C 1
ATOM 2788 O O . GLY A 1 350 ? -26.918 -0.312 37.212 1.00 95.00 350 GLY A O 1
ATOM 2789 N N . MET A 1 351 ? -26.007 -0.853 35.227 1.00 95.56 351 MET A N 1
ATOM 2790 C CA . MET A 1 351 ? -27.282 -0.992 34.520 1.00 95.56 351 MET A CA 1
ATOM 2791 C C . MET A 1 351 ? -28.147 -2.126 35.079 1.00 95.56 351 MET A C 1
ATOM 2793 O O . MET A 1 351 ? -29.322 -1.898 35.343 1.00 95.56 351 MET A O 1
ATOM 2797 N N . ALA A 1 352 ? -27.572 -3.296 35.361 1.00 96.62 352 ALA A N 1
ATOM 2798 C CA . ALA A 1 352 ? -28.290 -4.411 35.983 1.00 96.62 352 ALA A CA 1
ATOM 2799 C C . ALA A 1 352 ? -28.833 -4.047 37.380 1.00 96.62 352 ALA A C 1
ATOM 2801 O O . ALA A 1 352 ? -29.934 -4.453 37.762 1.00 96.62 352 ALA A O 1
ATOM 2802 N N . THR A 1 353 ? -28.091 -3.234 38.142 1.00 96.69 353 THR A N 1
ATOM 2803 C CA . THR A 1 353 ? -28.543 -2.716 39.445 1.00 96.69 353 THR A CA 1
ATOM 2804 C C . THR A 1 353 ? -29.757 -1.796 39.286 1.00 96.69 353 THR A C 1
ATOM 2806 O O . THR A 1 353 ? -30.725 -1.919 40.037 1.00 96.69 353 THR A O 1
ATOM 2809 N N . LEU A 1 354 ? -29.735 -0.897 38.295 1.00 96.62 354 LEU A N 1
ATOM 2810 C CA . LEU A 1 354 ? -30.863 -0.008 37.994 1.00 96.62 354 LEU A CA 1
ATOM 2811 C C . LEU A 1 354 ? -32.074 -0.758 37.427 1.00 96.62 354 LEU A C 1
ATOM 2813 O O . LEU A 1 354 ? -33.205 -0.424 37.765 1.00 96.62 354 LEU A O 1
ATOM 2817 N N . GLU A 1 355 ? -31.860 -1.792 36.619 1.00 96.31 355 GLU A N 1
ATOM 2818 C CA . GLU A 1 355 ? -32.931 -2.656 36.117 1.00 96.31 355 GLU A CA 1
ATOM 2819 C C . GLU A 1 355 ? -33.611 -3.411 37.265 1.00 96.31 355 GLU A C 1
ATOM 2821 O O . GLU A 1 355 ? -34.835 -3.404 37.388 1.00 96.31 355 GLU A O 1
ATOM 2826 N N . THR A 1 356 ? -32.821 -3.972 38.185 1.00 96.25 356 THR A N 1
ATOM 2827 C CA . THR A 1 356 ? -33.339 -4.608 39.407 1.00 96.25 356 THR A CA 1
ATOM 2828 C C . THR A 1 356 ? -34.134 -3.607 40.252 1.00 96.25 356 THR A C 1
ATOM 2830 O O . THR A 1 356 ? -35.211 -3.938 40.751 1.00 96.25 356 THR A O 1
ATOM 2833 N N . LEU A 1 357 ? -33.642 -2.369 40.392 1.00 95.56 357 LEU A N 1
ATOM 2834 C CA . LEU A 1 357 ? -34.364 -1.294 41.075 1.00 95.56 357 LEU A CA 1
ATOM 2835 C C . LEU A 1 357 ? -35.703 -0.990 40.394 1.00 95.56 357 LEU A C 1
ATOM 2837 O O . LEU A 1 357 ? -36.716 -0.891 41.081 1.00 95.56 357 LEU A O 1
ATOM 2841 N N . SER A 1 358 ? -35.716 -0.874 39.064 1.00 93.75 358 SER A N 1
ATOM 2842 C CA . SER A 1 358 ? -36.933 -0.622 38.287 1.00 93.75 358 SER A CA 1
ATOM 2843 C C . SER A 1 358 ? -37.952 -1.746 38.460 1.00 93.75 358 SER A C 1
ATOM 2845 O O . SER A 1 358 ? -39.119 -1.476 38.725 1.00 93.75 358 SER A O 1
ATOM 2847 N N . ASN A 1 359 ? -37.517 -3.005 38.384 1.00 92.94 359 ASN A N 1
ATOM 2848 C CA . ASN A 1 359 ? -38.389 -4.160 38.591 1.00 92.94 359 ASN A CA 1
ATOM 2849 C C . ASN A 1 359 ? -38.962 -4.180 40.013 1.00 92.94 359 ASN A C 1
ATOM 2851 O O . ASN A 1 359 ? -40.144 -4.464 40.209 1.00 92.94 359 ASN A O 1
ATOM 2855 N N . ARG A 1 360 ? -38.142 -3.829 41.014 1.00 91.06 360 ARG A N 1
ATOM 2856 C CA . ARG A 1 360 ? -38.588 -3.722 42.407 1.00 91.06 360 ARG A CA 1
ATOM 2857 C C . ARG A 1 360 ? -39.620 -2.611 42.582 1.00 91.06 360 ARG A C 1
ATOM 2859 O O . ARG A 1 360 ? -40.596 -2.836 43.282 1.00 91.06 360 ARG A O 1
ATOM 2866 N N . LEU A 1 361 ? -39.416 -1.449 41.959 1.00 90.38 361 LEU A N 1
ATOM 2867 C CA . LEU A 1 361 ? -40.364 -0.332 41.987 1.00 90.38 361 LEU A CA 1
ATOM 2868 C C . LEU A 1 361 ? -41.709 -0.718 41.360 1.00 90.38 361 LEU A C 1
ATOM 2870 O O . LEU A 1 361 ? -42.734 -0.545 42.009 1.00 90.38 361 LEU A O 1
ATOM 2874 N N . ASN A 1 362 ? -41.698 -1.333 40.177 1.00 86.69 362 ASN A N 1
ATOM 2875 C CA . ASN A 1 362 ? -42.920 -1.793 39.508 1.00 86.69 362 ASN A CA 1
ATOM 2876 C C . ASN A 1 362 ? -43.695 -2.818 40.358 1.00 86.69 362 ASN A C 1
ATOM 2878 O O . ASN A 1 362 ? -44.915 -2.755 40.461 1.00 86.69 362 ASN A O 1
ATOM 2882 N N . GLY A 1 363 ? -42.992 -3.734 41.033 1.00 87.56 363 GLY A N 1
ATOM 2883 C CA . GLY A 1 363 ? -43.630 -4.715 41.916 1.00 87.56 363 GLY A CA 1
ATOM 2884 C C . GLY A 1 363 ? -44.266 -4.120 43.183 1.00 87.56 363 GLY A C 1
ATOM 2885 O O . GLY A 1 363 ? -45.120 -4.765 43.794 1.00 87.56 363 GLY A O 1
ATOM 2886 N N . LEU A 1 364 ? -43.874 -2.907 43.598 1.00 88.50 364 LEU A N 1
ATOM 2887 C CA . LEU A 1 364 ? -44.518 -2.203 44.716 1.00 88.50 364 LEU A CA 1
ATOM 2888 C C . LEU A 1 364 ? -45.886 -1.640 44.318 1.00 88.50 364 LEU A C 1
ATOM 2890 O O . LEU A 1 364 ? -46.786 -1.631 45.155 1.00 88.50 364 LEU A O 1
ATOM 2894 N N . ASP A 1 365 ? -46.067 -1.247 43.055 1.00 75.31 365 ASP A N 1
ATOM 2895 C CA . ASP A 1 365 ? -47.363 -0.778 42.548 1.00 75.31 365 ASP A CA 1
ATOM 2896 C C . ASP A 1 365 ? -48.409 -1.906 42.532 1.00 75.31 365 ASP A C 1
ATOM 2898 O O . ASP A 1 365 ? -49.595 -1.675 42.780 1.00 75.31 365 ASP A O 1
ATOM 2902 N N . GLU A 1 366 ? -47.976 -3.149 42.312 1.00 76.38 366 GLU A N 1
ATOM 2903 C CA . GLU A 1 366 ? -48.852 -4.327 42.295 1.00 76.38 366 GLU A CA 1
ATOM 2904 C C . GLU A 1 366 ? -49.217 -4.833 43.705 1.00 76.38 366 GLU A C 1
ATOM 2906 O O . GLU A 1 366 ? -50.291 -5.407 43.910 1.00 76.38 366 GLU A O 1
ATOM 2911 N N . GLN A 1 367 ? -48.351 -4.625 44.705 1.00 72.88 367 GLN A N 1
ATOM 2912 C CA . GLN A 1 367 ? -48.519 -5.161 46.061 1.00 72.88 367 GLN A CA 1
ATOM 2913 C C . GLN A 1 367 ? -48.884 -4.069 47.073 1.00 72.88 367 GLN A C 1
ATOM 2915 O O . GLN A 1 367 ? -48.019 -3.470 47.716 1.00 72.88 367 GLN A O 1
ATOM 2920 N N . LYS A 1 368 ? -50.193 -3.868 47.288 1.00 63.41 368 LYS A N 1
ATOM 2921 C CA . LYS A 1 368 ? -50.723 -2.914 48.280 1.00 63.41 368 LYS A CA 1
ATOM 2922 C C . LYS A 1 368 ? -50.067 -3.100 49.658 1.00 63.41 368 LYS A C 1
ATOM 2924 O O . LYS A 1 368 ? -50.208 -4.148 50.283 1.00 63.41 368 LYS A O 1
ATOM 2929 N N . GLY A 1 369 ? -49.403 -2.050 50.148 1.00 69.19 369 GLY A N 1
ATOM 2930 C CA . GLY A 1 369 ? -48.853 -1.965 51.508 1.00 69.19 369 GLY A CA 1
ATOM 2931 C C . GLY A 1 369 ? -47.350 -2.236 51.644 1.00 69.19 369 GLY A C 1
ATOM 2932 O O . GLY A 1 369 ? -46.816 -2.046 52.736 1.00 69.19 369 GLY A O 1
ATOM 2933 N N . LYS A 1 370 ? -46.650 -2.630 50.571 1.00 77.62 370 LYS A N 1
ATOM 2934 C CA . LYS A 1 370 ? -45.180 -2.629 50.551 1.00 77.62 370 LYS A CA 1
ATOM 2935 C C . LYS A 1 370 ? -44.679 -1.288 50.029 1.00 77.62 370 LYS A C 1
ATOM 2937 O O . LYS A 1 370 ? -45.177 -0.777 49.036 1.00 77.62 370 LYS A O 1
ATOM 2942 N N . TYR A 1 371 ? -43.662 -0.743 50.686 1.00 83.94 371 TYR A N 1
ATOM 2943 C CA . TYR A 1 371 ? -43.033 0.518 50.303 1.00 83.94 371 TYR A CA 1
ATOM 2944 C C . TYR A 1 371 ? -41.518 0.349 50.310 1.00 83.94 371 TYR A C 1
ATOM 2946 O O . TYR A 1 371 ? -40.985 -0.451 51.079 1.00 83.94 371 TYR A O 1
ATOM 2954 N N . MET A 1 372 ? -40.828 1.120 49.475 1.00 89.44 372 MET A N 1
ATOM 2955 C CA . MET A 1 372 ? -39.385 1.302 49.586 1.00 89.44 372 MET A CA 1
ATOM 2956 C C . MET A 1 372 ? -39.113 2.610 50.317 1.00 89.44 372 MET A C 1
ATOM 2958 O O . MET A 1 372 ? -39.674 3.656 49.991 1.00 89.44 372 MET A O 1
ATOM 2962 N N . THR A 1 373 ? -38.230 2.556 51.304 1.00 91.56 373 THR A N 1
ATOM 2963 C CA . THR A 1 373 ? -37.799 3.749 52.028 1.00 91.56 373 THR A CA 1
ATOM 2964 C C . THR A 1 373 ? -36.842 4.588 51.178 1.00 91.56 373 THR A C 1
ATOM 2966 O O . THR A 1 373 ? -36.110 4.080 50.325 1.00 91.56 373 THR A O 1
ATOM 2969 N N . VAL A 1 374 ? -36.776 5.894 51.452 1.00 92.62 374 VAL A N 1
ATOM 2970 C CA . VAL A 1 374 ? -35.805 6.791 50.798 1.00 92.62 374 VAL A CA 1
ATOM 2971 C C . VAL A 1 374 ? -34.363 6.329 51.047 1.00 92.62 374 VAL A C 1
ATOM 2973 O O . VAL A 1 374 ? -33.511 6.471 50.171 1.00 92.62 374 VAL A O 1
ATOM 2976 N N . SER A 1 375 ? -34.082 5.758 52.221 1.00 92.56 375 SER A N 1
ATOM 2977 C CA . SER A 1 375 ? -32.763 5.217 52.562 1.00 92.56 375 SER A CA 1
ATOM 2978 C C . SER A 1 375 ? -32.386 4.029 51.676 1.00 92.56 375 SER A C 1
ATOM 2980 O O . SER A 1 375 ? -31.285 4.014 51.137 1.00 92.56 375 SER A O 1
ATOM 2982 N N . GLU A 1 376 ? -33.304 3.084 51.449 1.00 92.88 376 GLU A N 1
ATOM 2983 C CA . GLU A 1 376 ? -33.072 1.957 50.535 1.00 92.88 376 GLU A CA 1
ATOM 2984 C C . GLU A 1 376 ? -32.854 2.421 49.092 1.00 92.88 376 GLU A C 1
ATOM 2986 O O . GLU A 1 376 ? -31.914 1.963 48.443 1.00 92.88 376 GLU A O 1
ATOM 2991 N N . LEU A 1 377 ? -33.670 3.362 48.601 1.00 94.94 377 LEU A N 1
ATOM 2992 C CA . LEU A 1 377 ? -33.502 3.927 47.259 1.00 94.94 377 LEU A CA 1
ATOM 2993 C C . LEU A 1 377 ? -32.107 4.536 47.092 1.00 94.94 377 LEU A C 1
ATOM 2995 O O . LEU A 1 377 ? -31.403 4.236 46.128 1.00 94.94 377 LEU A O 1
ATOM 2999 N N . LYS A 1 378 ? -31.692 5.369 48.055 1.00 95.25 378 LYS A N 1
ATOM 3000 C CA . LYS A 1 378 ? -30.363 5.989 48.059 1.00 95.25 378 LYS A CA 1
ATOM 3001 C C . LYS A 1 378 ? -29.258 4.939 48.054 1.00 95.25 378 LYS A C 1
ATOM 3003 O O . LYS A 1 378 ? -28.295 5.110 47.314 1.00 95.25 378 LYS A O 1
ATOM 3008 N N . SER A 1 379 ? -29.397 3.856 48.820 1.00 96.12 379 SER A N 1
ATOM 3009 C CA . SER A 1 379 ? -28.418 2.765 48.835 1.00 96.12 379 SER A CA 1
ATOM 3010 C C . SER A 1 379 ? -28.279 2.081 47.472 1.00 96.12 379 SER A C 1
ATOM 3012 O O . SER A 1 379 ? -27.154 1.840 47.037 1.00 96.12 379 SER A O 1
ATOM 3014 N N . VAL A 1 380 ? -29.383 1.813 46.766 1.00 95.69 380 VAL A N 1
ATOM 3015 C CA . VAL A 1 380 ? -29.331 1.176 45.437 1.00 95.69 380 VAL A CA 1
ATOM 3016 C C . VAL A 1 380 ? -28.761 2.123 44.380 1.00 95.69 380 VAL A C 1
ATOM 3018 O O . VAL A 1 380 ? -27.888 1.728 43.608 1.00 95.69 380 VAL A O 1
ATOM 3021 N N . VAL A 1 381 ? -29.187 3.391 44.377 1.00 95.31 381 VAL A N 1
ATOM 3022 C CA . VAL A 1 381 ? -28.634 4.417 43.474 1.00 95.31 381 VAL A CA 1
ATOM 3023 C C . VAL A 1 381 ? -27.136 4.600 43.722 1.00 95.31 381 VAL A C 1
ATOM 3025 O O . VAL A 1 381 ? -26.357 4.639 42.772 1.00 95.31 381 VAL A O 1
ATOM 3028 N N . PHE A 1 382 ? -26.711 4.640 44.987 1.00 96.19 382 PHE A N 1
ATOM 3029 C CA . PHE A 1 382 ? -25.298 4.718 45.346 1.00 96.19 382 PHE A CA 1
ATOM 3030 C C . PHE A 1 382 ? -24.506 3.505 44.839 1.00 96.19 382 PHE A C 1
ATOM 3032 O O . PHE A 1 382 ? -23.432 3.684 44.271 1.00 96.19 382 PHE A O 1
ATOM 3039 N N . ALA A 1 383 ? -25.041 2.285 44.963 1.00 95.75 383 ALA A N 1
ATOM 3040 C CA . ALA A 1 383 ? -24.403 1.076 44.437 1.00 95.75 383 ALA A CA 1
ATOM 3041 C C . ALA A 1 383 ? -24.270 1.092 42.899 1.00 95.75 383 ALA A C 1
ATOM 3043 O O . ALA A 1 383 ? -23.228 0.705 42.355 1.00 95.75 383 ALA A O 1
ATOM 3044 N N . ALA A 1 384 ? -25.285 1.596 42.188 1.00 95.31 384 ALA A N 1
ATOM 3045 C CA . ALA A 1 384 ? -25.226 1.784 40.739 1.00 95.31 384 ALA A CA 1
ATOM 3046 C C . ALA A 1 384 ? -24.167 2.831 40.352 1.00 95.31 384 ALA A C 1
ATOM 3048 O O . ALA A 1 384 ? -23.293 2.551 39.532 1.00 95.31 384 ALA A O 1
ATOM 3049 N N . MET A 1 385 ? -24.172 3.999 41.006 1.00 94.81 385 MET A N 1
ATOM 3050 C CA . MET A 1 385 ? -23.158 5.044 40.808 1.00 94.81 385 MET A CA 1
ATOM 3051 C C . MET A 1 385 ? -21.744 4.532 41.089 1.00 94.81 385 MET A C 1
ATOM 3053 O O . MET A 1 385 ? -20.817 4.824 40.336 1.00 94.81 385 MET A O 1
ATOM 3057 N N . GLN A 1 386 ? -21.567 3.742 42.149 1.00 94.50 386 GLN A N 1
ATOM 3058 C CA . GLN A 1 386 ? -20.287 3.120 42.465 1.00 94.50 386 GLN A CA 1
ATOM 3059 C C . GLN A 1 386 ? -19.835 2.185 41.337 1.00 94.50 386 GLN A C 1
ATOM 3061 O O . GLN A 1 386 ? -18.664 2.212 40.973 1.00 94.50 386 GLN A O 1
ATOM 3066 N N . SER A 1 387 ? -20.746 1.400 40.756 1.00 94.06 387 SER A N 1
ATOM 3067 C CA . SER A 1 387 ? -20.441 0.507 39.629 1.00 94.06 387 SER A CA 1
ATOM 3068 C C . SER A 1 387 ? -20.026 1.280 38.374 1.00 94.06 387 SER A C 1
ATOM 3070 O O . SER A 1 387 ? -19.003 0.952 37.777 1.00 94.06 387 SER A O 1
ATOM 3072 N N . PHE A 1 388 ? -20.728 2.365 38.031 1.00 93.38 388 PHE A N 1
ATOM 3073 C CA . PHE A 1 388 ? -20.344 3.237 36.913 1.00 93.38 388 PHE A CA 1
ATOM 3074 C C . PHE A 1 388 ? -18.987 3.915 37.127 1.00 93.38 388 PHE A C 1
ATOM 3076 O O . PHE A 1 388 ? -18.193 4.034 36.196 1.00 93.38 388 PHE A O 1
ATOM 3083 N N . ASN A 1 389 ? -18.680 4.312 38.363 1.00 91.12 389 ASN A N 1
ATOM 3084 C CA . ASN A 1 389 ? -17.411 4.955 38.694 1.00 91.12 389 ASN A CA 1
ATOM 3085 C C . ASN A 1 389 ? -16.218 3.984 38.735 1.00 91.12 389 ASN A C 1
ATOM 3087 O O . ASN A 1 389 ? -15.079 4.444 38.680 1.00 91.12 389 ASN A O 1
ATOM 3091 N N . LYS A 1 390 ? -16.442 2.660 38.799 1.00 88.56 390 LYS A N 1
ATOM 3092 C CA . LYS A 1 390 ? -15.359 1.661 38.696 1.00 88.56 390 LYS A CA 1
ATOM 3093 C C . LYS A 1 390 ? -14.725 1.629 37.303 1.00 88.56 390 LYS A C 1
ATOM 3095 O O . LYS A 1 390 ? -13.526 1.397 37.200 1.00 88.56 390 LYS A O 1
ATOM 3100 N N . SER A 1 391 ? -15.512 1.851 36.249 1.00 86.62 391 SER A N 1
ATOM 3101 C CA . SER A 1 391 ? -15.050 1.841 34.856 1.00 86.62 391 SER A CA 1
ATOM 3102 C C . SER A 1 391 ? -15.735 2.957 34.069 1.00 86.62 391 SER A C 1
ATOM 3104 O O . SER A 1 391 ? -16.785 2.753 33.456 1.00 86.62 391 SER A O 1
ATOM 3106 N N . VAL A 1 392 ? -15.151 4.155 34.103 1.00 90.38 392 VAL A N 1
ATOM 3107 C CA . VAL A 1 392 ? -15.690 5.302 33.362 1.00 90.38 392 VAL A CA 1
ATOM 3108 C C . VAL A 1 392 ? -15.554 5.039 31.853 1.00 90.38 392 VAL A C 1
ATOM 3110 O O . VAL A 1 392 ? -14.428 4.822 31.395 1.00 90.38 392 VAL A O 1
ATOM 3113 N N . PRO A 1 393 ? -16.651 5.069 31.069 1.00 92.00 393 PRO A N 1
ATOM 3114 C CA . PRO A 1 393 ? -16.596 4.857 29.623 1.00 92.00 393 PRO A CA 1
ATOM 3115 C C . PRO A 1 393 ? -15.714 5.883 28.904 1.00 92.00 393 PRO A C 1
ATOM 3117 O O . PRO A 1 393 ? -15.579 7.030 29.344 1.00 92.00 393 PRO A O 1
ATOM 3120 N N . ALA A 1 394 ? -15.138 5.482 27.770 1.00 93.00 394 ALA A N 1
ATOM 3121 C CA . ALA A 1 394 ? -14.265 6.341 26.969 1.00 93.00 394 ALA A CA 1
ATOM 3122 C C . ALA A 1 394 ? -15.000 7.597 26.463 1.00 93.00 394 ALA A C 1
ATOM 3124 O O . ALA A 1 394 ? -14.422 8.680 26.404 1.00 93.00 394 ALA A O 1
ATOM 3125 N N . GLU A 1 395 ? -16.292 7.475 26.168 1.00 93.62 395 GLU A N 1
ATOM 3126 C CA . GLU A 1 395 ? -17.171 8.557 25.735 1.00 93.62 395 GLU A CA 1
ATOM 3127 C C . GLU A 1 395 ? -17.325 9.633 26.818 1.00 93.62 395 GLU A C 1
ATOM 3129 O O . GLU A 1 395 ? -17.246 10.825 26.523 1.00 93.62 395 GLU A O 1
ATOM 3134 N N . GLU A 1 396 ? -17.479 9.238 28.087 1.00 92.25 396 GLU A N 1
ATOM 3135 C CA . GLU A 1 396 ? -17.571 10.188 29.204 1.00 92.25 396 GLU A CA 1
ATOM 3136 C C . GLU A 1 396 ? -16.224 10.874 29.467 1.00 92.25 396 GLU A C 1
ATOM 3138 O O . GLU A 1 396 ? -16.181 12.064 29.782 1.00 92.25 396 GLU A O 1
ATOM 3143 N N . GLN A 1 397 ? -15.105 10.166 29.286 1.00 91.94 397 GLN A N 1
ATOM 3144 C CA . GLN A 1 397 ? -13.776 10.781 29.351 1.00 91.94 397 GLN A CA 1
ATOM 3145 C C . GLN A 1 397 ? -13.582 11.826 28.239 1.00 91.94 397 GLN A C 1
ATOM 3147 O O . GLN A 1 397 ? -13.111 12.929 28.518 1.00 91.94 397 GLN A O 1
ATOM 3152 N N . LEU A 1 398 ? -14.009 11.524 27.007 1.00 93.00 398 LEU A N 1
ATOM 3153 C CA . LEU A 1 398 ? -13.988 12.469 25.886 1.00 93.00 398 LEU A CA 1
ATOM 3154 C C . LEU A 1 398 ? -14.886 13.682 26.134 1.00 93.00 398 LEU A C 1
ATOM 3156 O O . LEU A 1 398 ? -14.458 14.810 25.900 1.00 93.00 398 LEU A O 1
ATOM 3160 N N . ARG A 1 399 ? -16.096 13.475 26.665 1.00 92.81 399 ARG A N 1
ATOM 3161 C CA . ARG A 1 399 ? -17.016 14.565 27.016 1.00 92.81 399 ARG A CA 1
ATOM 3162 C C . ARG A 1 399 ? -16.397 15.514 28.046 1.00 92.81 399 ARG A C 1
ATOM 3164 O O . ARG A 1 399 ? -16.565 16.725 27.941 1.00 92.81 399 ARG A O 1
ATOM 3171 N N . ARG A 1 400 ? -15.667 14.991 29.039 1.00 90.44 400 ARG A N 1
ATOM 3172 C CA . ARG A 1 400 ? -14.934 15.816 30.019 1.00 90.44 400 ARG A CA 1
ATOM 3173 C C . ARG A 1 400 ? -13.785 16.588 29.374 1.00 90.44 400 ARG A C 1
ATOM 3175 O O . ARG A 1 400 ? -13.589 17.750 29.707 1.00 90.44 400 ARG A O 1
ATOM 3182 N N . LEU A 1 401 ? -13.056 15.974 28.440 1.00 90.12 401 LEU A N 1
ATOM 3183 C CA . LEU A 1 401 ? -12.005 16.657 27.676 1.00 90.12 401 LEU A CA 1
ATOM 3184 C C . LEU A 1 401 ? -12.571 17.777 26.790 1.00 90.12 401 LEU A C 1
ATOM 3186 O O . LEU A 1 401 ? -11.969 18.841 26.699 1.00 90.12 401 LEU A O 1
ATOM 3190 N N . SER A 1 402 ? -13.750 17.588 26.190 1.00 90.12 402 SER A N 1
ATOM 3191 C CA . SER A 1 402 ? -14.387 18.607 25.345 1.00 90.12 402 SER A CA 1
ATOM 3192 C C . SER A 1 402 ? -14.969 19.794 26.120 1.00 90.12 402 SER A C 1
ATOM 3194 O O . SER A 1 402 ? -15.413 20.756 25.503 1.00 90.12 402 SER A O 1
ATOM 3196 N N . GLN A 1 403 ? -15.021 19.732 27.455 1.00 89.62 403 GLN A N 1
ATOM 3197 C CA . GLN A 1 403 ? -15.469 20.850 28.293 1.00 89.62 403 GLN A CA 1
ATOM 3198 C C . GLN A 1 403 ? -14.380 21.904 28.533 1.00 89.62 403 GLN A C 1
ATOM 3200 O O . GLN A 1 403 ? -14.685 22.963 29.080 1.00 89.62 403 GLN A O 1
ATOM 3205 N N . SER A 1 404 ? -13.128 21.642 28.144 1.00 85.44 404 SER A N 1
ATOM 3206 C CA . SER A 1 404 ? -12.068 22.650 28.184 1.00 85.44 404 SER A CA 1
ATOM 3207 C C . SER A 1 404 ? -12.375 23.804 27.210 1.00 85.44 404 SER A C 1
ATOM 3209 O O . SER A 1 404 ? -12.785 23.535 26.078 1.00 85.44 404 SER A O 1
ATOM 3211 N N . PRO A 1 405 ? -12.198 25.079 27.614 1.00 82.81 405 PRO A N 1
ATOM 3212 C CA . PRO A 1 405 ? -12.445 26.228 26.743 1.00 82.81 405 PRO A CA 1
ATOM 3213 C C . PRO A 1 405 ? -11.631 26.168 25.444 1.00 82.81 405 PRO A C 1
ATOM 3215 O O . PRO A 1 405 ? -10.477 25.739 25.430 1.00 82.81 405 PRO A O 1
ATOM 3218 N N . ALA A 1 406 ? -12.223 26.624 24.338 1.00 76.31 406 ALA A N 1
ATOM 3219 C CA . ALA A 1 406 ? -11.545 26.659 23.047 1.00 76.31 406 ALA A CA 1
ATOM 3220 C C . ALA A 1 406 ? -10.353 27.633 23.084 1.00 76.31 406 ALA A C 1
ATOM 3222 O O . ALA A 1 406 ? -10.536 28.826 23.309 1.00 76.31 406 ALA A O 1
ATOM 3223 N N . GLY A 1 407 ? -9.146 27.122 22.827 1.00 74.25 407 GLY A N 1
ATOM 3224 C CA . GLY A 1 407 ? -7.900 27.900 22.816 1.00 74.25 407 GLY A CA 1
ATOM 3225 C C . GLY A 1 407 ? -6.975 27.633 24.006 1.00 74.25 407 GLY A C 1
ATOM 3226 O O . GLY A 1 407 ? -5.784 27.921 23.901 1.00 74.25 407 GLY A O 1
ATOM 3227 N N . ASP A 1 408 ? -7.481 27.018 25.078 1.00 81.06 408 ASP A N 1
ATOM 3228 C CA . ASP A 1 408 ? -6.661 26.599 26.214 1.00 81.06 408 ASP A CA 1
ATOM 3229 C C . ASP A 1 408 ? -6.012 25.231 25.966 1.00 81.06 408 ASP A C 1
ATOM 3231 O O . ASP A 1 408 ? -6.545 24.368 25.260 1.00 81.06 408 ASP A O 1
ATOM 3235 N N . ALA A 1 409 ? -4.842 25.011 26.572 1.00 81.12 409 ALA A N 1
ATOM 3236 C CA . ALA A 1 409 ? -4.204 23.702 26.558 1.00 81.12 409 ALA A CA 1
ATOM 3237 C C . ALA A 1 409 ? -5.063 22.686 27.329 1.00 81.12 409 ALA A C 1
ATOM 3239 O O . ALA A 1 409 ? -5.518 22.951 28.445 1.00 81.12 409 ALA A O 1
ATOM 3240 N N . LEU A 1 410 ? -5.261 21.500 26.746 1.00 85.44 410 LEU A N 1
ATOM 3241 C CA . LEU A 1 410 ? -5.951 20.405 27.427 1.00 85.44 410 LEU A CA 1
ATOM 3242 C C . LEU A 1 410 ? -5.184 20.012 28.702 1.00 85.44 410 LEU A C 1
ATOM 3244 O O . LEU A 1 410 ? -3.954 19.937 28.667 1.00 85.44 410 LEU A O 1
ATOM 3248 N N . PRO A 1 411 ? -5.871 19.692 29.815 1.00 87.38 411 PRO A N 1
ATOM 3249 C CA . PRO A 1 411 ? -5.204 19.196 31.012 1.00 87.38 411 PRO A CA 1
ATOM 3250 C C . PRO A 1 411 ? -4.422 17.906 30.714 1.00 87.38 411 PRO A C 1
ATOM 3252 O O . PRO A 1 411 ? -5.019 16.860 30.445 1.00 87.38 411 PRO A O 1
ATOM 3255 N N . GLU A 1 412 ? -3.087 17.966 30.789 1.00 87.19 412 GLU A N 1
ATOM 3256 C CA . GLU A 1 412 ? -2.193 16.861 30.394 1.00 87.19 412 GLU A CA 1
ATOM 3257 C C . GLU A 1 412 ? -2.477 15.553 31.149 1.00 87.19 412 GLU A C 1
ATOM 3259 O O . GLU A 1 412 ? -2.404 14.468 30.571 1.00 87.19 412 GLU A O 1
ATOM 3264 N N . ALA A 1 413 ? -2.884 15.639 32.420 1.00 87.00 413 ALA A N 1
ATOM 3265 C CA . ALA A 1 413 ? -3.271 14.473 33.212 1.00 87.00 413 ALA A CA 1
ATOM 3266 C C . ALA A 1 413 ? -4.490 13.742 32.616 1.00 87.00 413 ALA A C 1
ATOM 3268 O O . ALA A 1 413 ? -4.451 12.525 32.427 1.00 87.00 413 ALA A O 1
ATOM 3269 N N . ASN A 1 414 ? -5.546 14.481 32.259 1.00 87.19 414 ASN A N 1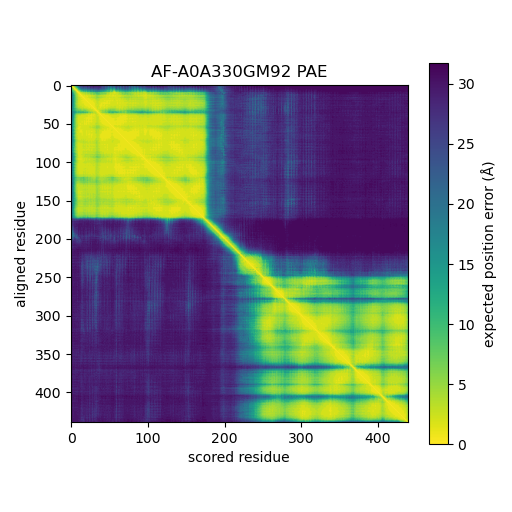
ATOM 3270 C CA . ASN A 1 414 ? -6.773 13.907 31.698 1.00 87.19 414 ASN A CA 1
ATOM 3271 C C . ASN A 1 414 ? -6.525 13.333 30.300 1.00 87.19 414 ASN A C 1
ATOM 3273 O O . ASN A 1 414 ? -7.031 12.261 29.969 1.00 87.19 414 ASN A O 1
ATOM 3277 N N . LYS A 1 415 ? -5.721 14.034 29.495 1.00 90.12 415 LYS A N 1
ATOM 3278 C CA . LYS A 1 415 ? -5.310 13.583 28.165 1.00 90.12 415 LYS A CA 1
ATOM 3279 C C . LYS A 1 415 ? -4.534 12.269 28.246 1.00 90.12 415 LYS A C 1
ATOM 3281 O O . LYS A 1 415 ? -4.929 11.293 27.617 1.00 90.12 415 LYS A O 1
ATOM 3286 N N . THR A 1 416 ? -3.499 12.213 29.084 1.00 91.50 416 THR A N 1
ATOM 3287 C CA . THR A 1 416 ? -2.672 11.008 29.267 1.00 91.50 416 THR A CA 1
ATOM 3288 C C . THR A 1 416 ? -3.501 9.831 29.788 1.00 91.50 416 THR A C 1
ATOM 3290 O O . THR A 1 416 ? -3.345 8.701 29.325 1.00 91.50 416 THR A O 1
ATOM 3293 N N . GLN A 1 417 ? -4.421 10.084 30.727 1.00 91.25 417 GLN A N 1
ATOM 3294 C CA . GLN A 1 417 ? -5.321 9.059 31.254 1.00 91.25 417 GLN A CA 1
ATOM 3295 C C . GLN A 1 417 ? -6.240 8.490 30.165 1.00 91.25 417 GLN A C 1
ATOM 3297 O O . GLN A 1 417 ? -6.396 7.271 30.073 1.00 91.25 417 GLN A O 1
ATOM 3302 N N . PHE A 1 418 ? -6.834 9.355 29.337 1.00 93.88 418 PHE A N 1
ATOM 3303 C CA . PHE A 1 418 ? -7.673 8.928 28.222 1.00 93.88 418 PHE A CA 1
ATOM 3304 C C . PHE A 1 418 ? -6.870 8.141 27.181 1.00 93.88 418 PHE A C 1
ATOM 3306 O O . PHE A 1 418 ? -7.282 7.050 26.797 1.00 93.88 418 PHE A O 1
ATOM 3313 N N . GLU A 1 419 ? -5.707 8.644 26.763 1.00 94.50 419 GLU A N 1
ATOM 3314 C CA . GLU A 1 419 ? -4.840 7.968 25.790 1.00 94.50 419 GLU A CA 1
ATOM 3315 C C . GLU A 1 419 ? -4.443 6.562 26.264 1.00 94.50 419 GLU A C 1
ATOM 3317 O O . GLU A 1 419 ? -4.484 5.603 25.487 1.00 94.50 419 GLU A O 1
ATOM 3322 N N . LEU A 1 420 ? -4.111 6.416 27.551 1.00 93.25 420 LEU A N 1
ATOM 3323 C CA . LEU A 1 420 ? -3.817 5.121 28.158 1.00 93.25 420 LEU A CA 1
ATOM 3324 C C . LEU A 1 420 ? -5.035 4.190 28.120 1.00 93.25 420 LEU A C 1
ATOM 3326 O O . LEU A 1 420 ? -4.919 3.063 27.637 1.00 93.25 420 LEU A O 1
ATOM 3330 N N . HIS A 1 421 ? -6.193 4.653 28.598 1.00 94.31 421 HIS A N 1
ATOM 3331 C CA . HIS A 1 421 ? -7.413 3.845 28.636 1.00 94.31 421 HIS A CA 1
ATOM 3332 C C . HIS A 1 421 ? -7.864 3.428 27.229 1.00 94.31 421 HIS A C 1
ATOM 3334 O O . HIS A 1 421 ? -8.165 2.260 26.979 1.00 94.31 421 HIS A O 1
ATOM 3340 N N . PHE A 1 422 ? -7.815 4.350 26.269 1.00 95.25 422 PHE A N 1
ATOM 3341 C CA . PHE A 1 422 ? -8.134 4.073 24.874 1.00 95.25 422 PHE A CA 1
ATOM 3342 C C . PHE A 1 422 ? -7.189 3.025 24.275 1.00 95.25 422 PHE A C 1
ATOM 3344 O O . PHE A 1 422 ? -7.627 2.074 23.627 1.00 95.25 422 PHE A O 1
ATOM 3351 N N . LYS A 1 423 ? -5.885 3.120 24.561 1.00 94.62 423 LYS A N 1
ATOM 3352 C CA . LYS A 1 423 ? -4.906 2.109 24.145 1.00 94.62 423 LYS A CA 1
ATOM 3353 C C . LYS A 1 423 ? -5.190 0.734 24.759 1.00 94.62 423 LYS A C 1
ATOM 3355 O O . LYS A 1 423 ? -5.021 -0.279 24.073 1.00 94.62 423 LYS A O 1
ATOM 3360 N N . GLN A 1 424 ? -5.634 0.678 26.014 1.00 95.06 424 GLN A N 1
ATOM 3361 C CA . GLN A 1 424 ? -6.037 -0.569 26.673 1.00 95.06 424 GLN A CA 1
ATOM 3362 C C . GLN A 1 424 ? -7.272 -1.193 26.008 1.00 95.06 424 GLN A C 1
ATOM 3364 O O . GLN A 1 424 ? -7.278 -2.402 25.761 1.00 95.06 424 GLN A O 1
ATOM 3369 N N . LEU A 1 425 ? -8.273 -0.378 25.653 1.00 95.50 425 LEU A N 1
ATOM 3370 C CA . LEU A 1 425 ? -9.470 -0.808 24.920 1.00 95.50 425 LEU A CA 1
ATOM 3371 C C . LEU A 1 425 ? -9.124 -1.363 23.534 1.00 95.50 425 LEU A C 1
ATOM 3373 O O . LEU A 1 425 ? -9.529 -2.477 23.203 1.00 95.50 425 LEU A O 1
ATOM 3377 N N . VAL A 1 426 ? -8.314 -0.644 22.750 1.00 96.19 426 VAL A N 1
ATOM 3378 C CA . VAL A 1 426 ? -7.853 -1.107 21.427 1.00 96.19 426 VAL A CA 1
ATOM 3379 C C . VAL A 1 426 ? -7.071 -2.419 21.547 1.00 96.19 426 VAL A C 1
ATOM 3381 O O . VAL A 1 426 ? -7.250 -3.331 20.739 1.00 96.19 426 VAL A O 1
ATOM 3384 N N . THR A 1 427 ? -6.238 -2.554 22.584 1.00 95.62 427 THR A N 1
ATOM 3385 C CA . THR A 1 427 ? -5.484 -3.789 22.847 1.00 95.62 427 THR A CA 1
ATOM 3386 C C . THR A 1 427 ? -6.400 -4.954 23.200 1.00 95.62 427 THR A C 1
ATOM 3388 O O . THR A 1 427 ? -6.223 -6.052 22.670 1.00 95.62 427 THR A O 1
ATOM 3391 N N . ARG A 1 428 ? -7.418 -4.717 24.029 1.00 95.19 428 ARG A N 1
ATOM 3392 C CA . ARG A 1 428 ? -8.417 -5.728 24.380 1.00 95.19 428 ARG A CA 1
ATOM 3393 C C . ARG A 1 428 ? -9.244 -6.159 23.167 1.00 95.19 428 ARG A C 1
ATOM 3395 O O . ARG A 1 428 ? -9.435 -7.353 22.960 1.00 95.19 428 ARG A O 1
ATOM 3402 N N . TYR A 1 429 ? -9.667 -5.214 22.330 1.00 94.88 429 TYR A N 1
ATOM 3403 C CA . TYR A 1 429 ? -10.366 -5.505 21.077 1.00 94.88 429 TYR A CA 1
ATOM 3404 C C . TYR A 1 429 ? -9.523 -6.382 20.138 1.00 94.88 429 TYR A C 1
ATOM 3406 O O . TYR A 1 429 ? -10.012 -7.383 19.613 1.00 94.88 429 TYR A O 1
ATOM 3414 N N . ALA A 1 430 ? -8.233 -6.067 19.985 1.00 94.31 430 ALA A N 1
ATOM 3415 C CA . ALA A 1 430 ? -7.316 -6.862 19.173 1.00 94.31 430 ALA A CA 1
ATOM 3416 C C . ALA A 1 430 ? -7.169 -8.310 19.684 1.00 94.31 430 ALA A C 1
ATOM 3418 O O . ALA A 1 430 ? -7.084 -9.237 18.876 1.00 94.31 430 ALA A O 1
ATOM 3419 N N . GLN A 1 431 ? -7.159 -8.518 21.008 1.00 92.44 431 GLN A N 1
ATOM 3420 C CA . GLN A 1 431 ? -7.142 -9.856 21.615 1.00 92.44 431 GLN A CA 1
ATOM 3421 C C . GLN A 1 431 ? -8.419 -10.639 21.303 1.00 92.44 431 GLN A C 1
ATOM 3423 O O . GLN A 1 431 ? -8.325 -11.753 20.796 1.00 92.44 431 GLN A O 1
ATOM 3428 N N . ILE A 1 432 ? -9.593 -10.036 21.518 1.00 93.06 432 ILE A N 1
ATOM 3429 C CA . ILE A 1 432 ? -10.894 -10.674 21.249 1.00 93.06 432 ILE A CA 1
ATOM 3430 C C . ILE A 1 432 ? -10.993 -11.089 19.776 1.00 93.06 432 ILE A C 1
ATOM 3432 O O . ILE A 1 432 ? -11.360 -12.218 19.462 1.00 93.06 432 ILE A O 1
ATOM 3436 N N . LYS A 1 433 ? -10.598 -10.201 18.858 1.00 93.38 433 LYS A N 1
ATOM 3437 C CA . LYS A 1 433 ? -10.570 -10.481 17.416 1.00 93.38 433 LYS A CA 1
ATOM 3438 C C . LYS A 1 433 ? -9.647 -11.652 17.069 1.00 93.38 433 LYS A C 1
ATOM 3440 O O . LYS A 1 433 ? -9.987 -12.461 16.211 1.00 93.38 433 LYS A O 1
ATOM 3445 N N . LYS A 1 434 ? -8.488 -11.752 17.729 1.00 88.62 434 LYS A N 1
ATOM 3446 C CA . LYS A 1 434 ? -7.556 -12.874 17.549 1.00 88.62 434 LYS A CA 1
ATOM 3447 C C . LYS A 1 434 ? -8.170 -14.187 18.037 1.00 88.62 434 LYS A C 1
ATOM 3449 O O . LYS A 1 434 ? -8.106 -15.174 17.313 1.00 88.62 434 LYS A O 1
ATOM 3454 N N . GLU A 1 435 ? -8.744 -14.191 19.236 1.00 88.94 435 GLU A N 1
ATOM 3455 C CA . GLU A 1 435 ? -9.383 -15.370 19.833 1.00 88.94 435 GLU A CA 1
ATOM 3456 C C . GLU A 1 435 ? -10.543 -15.875 18.965 1.00 88.94 435 GLU A C 1
ATOM 3458 O O . GLU A 1 435 ? -10.623 -17.070 18.699 1.00 88.94 435 GLU A O 1
ATOM 3463 N N . ALA A 1 436 ? -11.360 -14.965 18.428 1.00 89.69 436 ALA A N 1
ATOM 3464 C CA . ALA A 1 436 ? -12.447 -15.299 17.510 1.00 89.69 436 ALA A CA 1
ATOM 3465 C C . ALA A 1 436 ? -11.961 -15.888 16.173 1.00 89.69 436 ALA A C 1
ATOM 3467 O O . ALA A 1 436 ? -12.647 -16.712 15.590 1.00 89.69 436 ALA A O 1
ATOM 3468 N N . SER A 1 437 ? -10.787 -15.479 15.680 1.00 81.75 437 SER A N 1
ATOM 3469 C CA . SER A 1 437 ? -10.209 -16.013 14.433 1.00 81.75 437 SER A CA 1
ATOM 3470 C C . SER A 1 437 ? -9.479 -17.353 14.585 1.00 81.75 437 SER A C 1
ATOM 3472 O O . SER A 1 437 ? -9.042 -17.918 13.586 1.00 81.75 437 SER A O 1
ATOM 3474 N N . ALA A 1 438 ? -9.269 -17.816 15.821 1.00 70.81 438 ALA A N 1
ATOM 3475 C CA . ALA A 1 438 ? -8.611 -19.087 16.125 1.00 70.81 438 ALA A CA 1
ATOM 3476 C C . ALA A 1 438 ? -9.605 -20.248 16.332 1.00 70.81 438 ALA A C 1
ATOM 3478 O O . ALA A 1 438 ? -9.170 -21.386 16.512 1.00 70.81 438 ALA A O 1
ATOM 3479 N N . GLN A 1 439 ? -10.905 -19.943 16.337 1.00 51.03 439 GLN A N 1
ATOM 3480 C CA . GLN A 1 439 ? -12.024 -20.888 16.317 1.00 51.03 439 GLN A CA 1
ATOM 3481 C C . GLN A 1 439 ? -12.478 -21.094 14.874 1.00 51.03 439 GLN A C 1
ATOM 3483 O O . GLN A 1 439 ? -12.862 -22.241 14.557 1.00 51.03 439 GLN A O 1
#

Sequence (439 aa):
MNNITPRKIKTGGDPRTLPDYAALRDELSKLTHPARPDVNWQYVEKRCLSLFEQNGVELHTLSWYTLARTQLAGLPGLNEGLVILEALISHQWGTLWPQPVHARMEILSSLSQRLQQRMRSLPLQYSDLSQLYLAEQRLTALGEVLQRLELKHLSQLDTLRTQVHNSAVRLENSDGATAPASSPVEENIALNEAVKWVYVAQPEPRANVGVQTAIPVQVNRWTFFVAGMCTMLVLSASALWGWQYFHRPDPLQAQLAASLSPLPAPLSPEQLKTLRQRSPLPQTALAQTQQQLALLDKLPPDWSITYSRKLTEQAEMLWPEQAKPLVKHWQQQRNAAALPAEQLNGWHQGMATLETLSNRLNGLDEQKGKYMTVSELKSVVFAAMQSFNKSVPAEEQLRRLSQSPAGDALPEANKTQFELHFKQLVTRYAQIKKEASAQ

InterPro domains:
  IPR010657 ImpA, N-terminal [PF06812] (10-112)
  IPR021069 ImpA, C-terminal [PF12486] (289-432)

Organism: Enterobacter cloacae (NCBI:txid550)